Protein AF-A0A966UV29-F1 (afdb_monomer_lite)

pLDDT: mean 85.31, std 11.26, range [45.38, 98.0]

Secondary structure (DSSP, 8-state):
-EEEES-TTTEEEETTEEEE-SSEEEEEEEEE---SSSPPEEEEEEEEEE--GGGTTEEEEE--SSS----SSS---EE---TTEEEEE-SSSSS-EEEEE-STT-EEEEEEE----BS--EEEEEEEE-SSPPBGGG--EEEEEEE---TT--S--EEEEEEEE-TTS-EEEEEESSS--EEEETTTSSSTTS-EEEEEEE-SSSTT-EEEETTEE---EE-TT--TT----BPS-EEEEES-SSTT--EE-TT-EEEEEEEESSPPPHHHHHHHHHHHHTT--SS-SSS-HHHHTTTTTEEEEEEEE-HHHHHHHHHHTT-EE----SHHHHHHHHTTSPSSS---EEEEEEE-TTSTT--EETT-----S---BPTT-S--TTS--EEEE-SS-TTSEEEE--GGGT--EEEEEE-S----TTSTTSS---

Structure (mmCIF, N/CA/C/O backbone):
data_AF-A0A966UV29-F1
#
_entry.id   AF-A0A966UV29-F1
#
loop_
_atom_site.group_PDB
_atom_site.id
_atom_site.type_symbol
_atom_site.label_atom_id
_atom_site.label_alt_id
_atom_site.label_comp_id
_atom_site.label_asym_id
_atom_site.label_entity_id
_atom_site.label_seq_id
_atom_site.pdbx_PDB_ins_code
_atom_site.Cartn_x
_atom_site.Cartn_y
_atom_site.Cartn_z
_atom_site.occupancy
_atom_site.B_iso_or_equiv
_atom_site.auth_seq_id
_atom_site.auth_comp_id
_atom_site.auth_asym_id
_atom_site.auth_atom_id
_atom_site.pdbx_PDB_model_num
ATOM 1 N N . VAL A 1 1 ? -40.604 -0.252 0.585 1.00 90.75 1 VAL A N 1
ATOM 2 C CA . VAL A 1 1 ? -39.660 -0.953 -0.313 1.00 90.75 1 VAL A CA 1
ATOM 3 C C . VAL A 1 1 ? -38.862 -1.926 0.533 1.00 90.75 1 VAL A C 1
ATOM 5 O O . VAL A 1 1 ? -38.439 -1.539 1.615 1.00 90.75 1 VAL A O 1
ATOM 8 N N . THR A 1 2 ? -38.725 -3.170 0.092 1.00 95.56 2 THR A N 1
ATOM 9 C CA . THR A 1 2 ? -37.864 -4.197 0.685 1.00 95.56 2 THR A CA 1
ATOM 10 C C . THR A 1 2 ? -36.689 -4.459 -0.246 1.00 95.56 2 THR A C 1
ATOM 12 O O . THR A 1 2 ? -36.819 -4.308 -1.461 1.00 95.56 2 THR A O 1
ATOM 15 N N . TYR A 1 3 ? -35.552 -4.842 0.324 1.00 96.94 3 TYR A N 1
ATOM 16 C CA . TYR A 1 3 ? -34.328 -5.095 -0.422 1.00 96.94 3 TYR A CA 1
ATOM 17 C C . TYR A 1 3 ? -33.829 -6.511 -0.149 1.00 96.94 3 TYR A C 1
ATOM 19 O O . TYR A 1 3 ? -33.884 -6.980 0.988 1.00 96.94 3 TYR A O 1
ATOM 27 N N . THR A 1 4 ? -33.343 -7.189 -1.186 1.00 97.19 4 THR A N 1
ATOM 28 C CA . THR A 1 4 ? -32.762 -8.535 -1.087 1.00 97.19 4 THR A CA 1
ATOM 29 C C . THR A 1 4 ? -31.465 -8.617 -1.878 1.00 97.19 4 THR A C 1
ATOM 31 O O . THR A 1 4 ? -31.359 -7.998 -2.933 1.00 97.19 4 THR A O 1
ATOM 34 N N . SER A 1 5 ? -30.514 -9.414 -1.394 1.00 97.62 5 SER A N 1
ATOM 35 C CA . SER A 1 5 ? -29.286 -9.768 -2.114 1.00 97.62 5 SER A CA 1
ATOM 36 C C . SER A 1 5 ? -29.417 -11.172 -2.699 1.00 97.62 5 SER A C 1
ATOM 38 O O . SER A 1 5 ? -29.873 -12.080 -2.003 1.00 97.62 5 SER A O 1
ATOM 40 N N . SER A 1 6 ? -29.014 -11.366 -3.956 1.00 97.94 6 SER A N 1
ATOM 41 C CA . SER A 1 6 ? -28.995 -12.693 -4.588 1.00 97.94 6 SER A CA 1
ATOM 42 C C . SER A 1 6 ? -27.887 -13.603 -4.044 1.00 97.94 6 SER A C 1
ATOM 44 O O . SER A 1 6 ? -27.957 -14.818 -4.205 1.00 97.94 6 SER A O 1
ATOM 46 N N . ASN A 1 7 ? -26.851 -13.030 -3.425 1.00 96.38 7 ASN A N 1
ATOM 47 C CA . ASN A 1 7 ? -25.720 -13.742 -2.844 1.00 96.38 7 ASN A CA 1
ATOM 48 C C . ASN A 1 7 ? -25.266 -13.070 -1.540 1.00 96.38 7 ASN A C 1
ATOM 50 O O . ASN A 1 7 ? -24.507 -12.097 -1.534 1.00 96.38 7 ASN A O 1
ATOM 54 N N . THR A 1 8 ? -25.712 -13.631 -0.418 1.00 94.38 8 THR A N 1
ATOM 55 C CA . THR A 1 8 ? -25.392 -13.136 0.926 1.00 94.38 8 THR A CA 1
ATOM 56 C C . THR A 1 8 ? -23.948 -13.382 1.350 1.00 94.38 8 THR A C 1
ATOM 58 O O . THR A 1 8 ? -23.509 -12.757 2.308 1.00 94.38 8 THR A O 1
ATOM 61 N N . ASN A 1 9 ? -23.199 -14.236 0.643 1.00 89.00 9 ASN A N 1
ATOM 62 C CA . ASN A 1 9 ? -21.761 -14.384 0.880 1.00 89.00 9 ASN A CA 1
ATOM 63 C C . ASN A 1 9 ? -20.974 -13.178 0.346 1.00 89.00 9 ASN A C 1
ATOM 65 O O . ASN A 1 9 ? -19.882 -12.929 0.829 1.00 89.00 9 ASN A O 1
ATOM 69 N N . VAL A 1 10 ? -21.532 -12.424 -0.613 1.00 86.75 10 VAL A N 1
ATOM 70 C CA . VAL A 1 10 ? -20.921 -11.198 -1.163 1.00 86.75 10 VAL A CA 1
ATOM 71 C C . VAL A 1 10 ? -21.418 -9.963 -0.416 1.00 86.75 10 VAL A C 1
ATOM 73 O O . VAL A 1 10 ? -20.614 -9.143 0.023 1.00 86.75 10 VAL A O 1
ATOM 76 N N . ALA A 1 11 ? -22.735 -9.824 -0.239 1.00 91.44 11 ALA A N 1
ATOM 77 C CA . ALA A 1 11 ? -23.308 -8.744 0.561 1.00 91.44 11 ALA A CA 1
ATOM 78 C C . ALA A 1 11 ? -24.651 -9.140 1.183 1.00 91.44 11 ALA A C 1
ATOM 80 O O . ALA A 1 11 ? -25.496 -9.747 0.518 1.00 91.44 11 ALA A O 1
ATOM 81 N N . THR A 1 12 ? -24.878 -8.758 2.436 1.00 90.69 12 THR A N 1
ATOM 82 C CA . THR A 1 12 ? -26.162 -8.910 3.137 1.00 90.69 12 THR A CA 1
ATOM 83 C C . THR A 1 12 ? -26.932 -7.593 3.144 1.00 90.69 12 THR A C 1
ATOM 85 O O . THR A 1 12 ? -26.370 -6.526 2.898 1.00 90.69 12 THR A O 1
ATOM 88 N N . VAL A 1 13 ? -28.244 -7.663 3.387 1.00 91.44 13 VAL A N 1
ATOM 89 C CA . VAL A 1 13 ? -29.109 -6.479 3.425 1.00 91.44 13 VAL A CA 1
ATOM 90 C C . VAL A 1 13 ? -30.011 -6.528 4.651 1.00 91.44 13 VAL A C 1
ATOM 92 O O . VAL A 1 13 ? -30.701 -7.524 4.868 1.00 91.44 13 VAL A O 1
ATOM 95 N N . LEU A 1 14 ? -30.030 -5.445 5.430 1.00 87.25 14 LEU A N 1
ATOM 96 C CA . LEU A 1 14 ? -30.935 -5.251 6.561 1.00 87.25 14 LEU A CA 1
ATOM 97 C C . LEU A 1 14 ? -31.633 -3.895 6.431 1.00 87.25 14 LEU A C 1
ATOM 99 O O . LEU A 1 14 ? -31.009 -2.839 6.529 1.00 87.25 14 LEU A O 1
ATOM 103 N N . GLY A 1 15 ? -32.947 -3.913 6.198 1.00 87.69 15 GLY A N 1
ATOM 104 C CA . GLY A 1 15 ? -33.677 -2.692 5.859 1.00 87.69 15 GLY A CA 1
ATOM 105 C C . GLY A 1 15 ? -33.122 -2.092 4.567 1.00 87.69 15 GLY A C 1
ATOM 106 O O . GLY A 1 15 ? -33.206 -2.726 3.521 1.00 87.69 15 GLY A O 1
ATOM 107 N N . SER A 1 16 ? -32.554 -0.889 4.645 1.00 84.81 16 SER A N 1
ATOM 108 C CA . SER A 1 16 ? -31.874 -0.212 3.532 1.00 84.81 16 SER A CA 1
ATOM 109 C C . SER A 1 16 ? -30.343 -0.247 3.620 1.00 84.81 16 SER A C 1
ATOM 111 O O . SER A 1 16 ? -29.684 0.366 2.784 1.00 84.81 16 SER A O 1
ATOM 113 N N . LEU A 1 17 ? -29.770 -0.907 4.631 1.00 80.38 17 LEU A N 1
ATOM 114 C CA . LEU A 1 17 ? -28.325 -1.015 4.811 1.00 80.38 17 LEU A CA 1
ATOM 115 C C . LEU A 1 17 ? -27.801 -2.256 4.084 1.00 80.38 17 LEU A C 1
ATOM 117 O O . LEU A 1 17 ? -28.278 -3.363 4.336 1.00 80.38 17 LEU A O 1
ATOM 121 N N . VAL A 1 18 ? -26.812 -2.066 3.211 1.00 86.00 18 VAL A N 1
ATOM 122 C CA . VAL A 1 18 ? -26.060 -3.155 2.575 1.00 86.00 18 VAL A CA 1
ATOM 123 C C . VAL A 1 18 ? -24.740 -3.326 3.321 1.00 86.00 18 VAL A C 1
ATOM 125 O O . VAL A 1 18 ? -23.983 -2.365 3.452 1.00 86.00 18 VAL A O 1
ATOM 128 N N . THR A 1 19 ? -24.450 -4.538 3.784 1.00 79.50 19 THR A N 1
ATOM 129 C CA . THR A 1 19 ? -23.177 -4.883 4.428 1.00 79.50 19 THR A CA 1
ATOM 130 C C . THR A 1 19 ? -22.371 -5.765 3.488 1.00 79.50 19 THR A C 1
ATOM 132 O O . THR A 1 19 ? -22.833 -6.829 3.076 1.00 79.50 19 THR A O 1
ATOM 135 N N . ILE A 1 20 ? -21.167 -5.317 3.137 1.00 83.62 20 ILE A N 1
ATOM 136 C CA . ILE A 1 20 ? -20.234 -6.081 2.308 1.00 83.62 20 ILE A CA 1
ATOM 137 C C . ILE A 1 20 ? -19.627 -7.212 3.139 1.00 83.62 20 ILE A C 1
ATOM 139 O O . ILE A 1 20 ? -19.214 -6.984 4.273 1.00 83.62 20 ILE A O 1
ATOM 143 N N . VAL A 1 21 ? -19.583 -8.419 2.574 1.00 75.56 21 VAL A N 1
ATOM 144 C CA . VAL A 1 21 ? -19.060 -9.622 3.238 1.00 75.56 21 VAL A CA 1
ATOM 145 C C . VAL A 1 21 ? -17.766 -10.094 2.576 1.00 75.56 21 VAL A C 1
ATOM 147 O O . VAL A 1 21 ? -16.769 -10.282 3.266 1.00 75.56 21 VAL A O 1
ATOM 150 N N . SER A 1 22 ? -17.747 -10.249 1.249 1.00 68.31 22 SER A N 1
ATOM 151 C CA . SER A 1 22 ? -16.550 -10.664 0.506 1.00 68.31 22 SER A CA 1
ATOM 152 C C . SER A 1 22 ? -16.533 -10.119 -0.918 1.00 68.31 22 SER A C 1
ATOM 154 O O . SER A 1 22 ? -17.544 -9.626 -1.422 1.00 68.31 22 SER A O 1
ATOM 156 N N . GLU A 1 23 ? -15.392 -10.265 -1.598 1.00 78.62 23 GLU A N 1
ATOM 157 C CA . GLU A 1 23 ? -15.307 -10.051 -3.045 1.00 78.62 23 GLU A CA 1
ATOM 158 C C . GLU A 1 23 ? -16.310 -10.929 -3.807 1.00 78.62 23 GLU A C 1
ATOM 160 O O . GLU A 1 23 ? -16.637 -12.047 -3.393 1.00 78.62 23 GLU A O 1
ATOM 165 N N . GLY A 1 24 ? -16.777 -10.420 -4.945 1.00 84.19 24 GLY A N 1
ATOM 166 C CA . GLY A 1 24 ? -17.693 -11.108 -5.845 1.00 84.19 24 GLY A CA 1
ATOM 167 C C . GLY A 1 24 ? -18.789 -10.190 -6.369 1.00 84.19 24 GLY A C 1
ATOM 168 O O . GLY A 1 24 ? -18.771 -8.977 -6.174 1.00 84.19 24 GLY A O 1
ATOM 169 N N . THR A 1 25 ? -19.768 -10.777 -7.046 1.00 92.88 25 THR A N 1
ATOM 170 C CA . THR A 1 25 ? -20.903 -10.039 -7.607 1.00 92.88 25 THR A CA 1
ATOM 171 C C . THR A 1 25 ? -22.208 -10.562 -7.019 1.00 92.88 25 THR A C 1
ATOM 173 O O . THR A 1 25 ? -22.400 -11.771 -6.872 1.00 92.88 25 THR A O 1
ATOM 176 N N . THR A 1 26 ? -23.109 -9.646 -6.677 1.00 97.06 26 THR A N 1
ATOM 177 C CA . THR A 1 26 ? -24.474 -9.937 -6.232 1.00 97.06 26 THR A CA 1
ATOM 178 C C . THR A 1 26 ? -25.451 -8.938 -6.838 1.00 97.06 26 THR A C 1
ATOM 180 O O . THR A 1 26 ? -25.080 -7.828 -7.209 1.00 97.06 26 THR A O 1
ATOM 183 N N . GLU A 1 27 ? -26.714 -9.316 -6.943 1.00 97.81 27 GLU A N 1
ATOM 184 C CA . GLU A 1 27 ? -27.795 -8.434 -7.350 1.00 97.81 27 GLU A CA 1
ATOM 185 C C . GLU A 1 27 ? -28.562 -7.947 -6.120 1.00 97.81 27 GLU A C 1
ATOM 187 O O . GLU A 1 27 ? -29.078 -8.751 -5.341 1.00 97.81 27 GLU A O 1
ATOM 192 N N . ILE A 1 28 ? -28.670 -6.626 -5.960 1.00 97.94 28 ILE A N 1
ATOM 193 C CA . ILE A 1 28 ? -29.546 -6.003 -4.967 1.00 97.94 28 ILE A CA 1
ATOM 194 C C . ILE A 1 28 ? -30.870 -5.668 -5.647 1.00 97.94 28 ILE A C 1
ATOM 196 O O . ILE A 1 28 ? -30.925 -4.845 -6.562 1.00 97.94 28 ILE A O 1
ATOM 200 N N . THR A 1 29 ? -31.942 -6.318 -5.200 1.00 97.88 29 THR A N 1
ATOM 201 C CA . THR A 1 29 ? -33.289 -6.144 -5.755 1.00 97.88 29 THR A CA 1
ATOM 202 C C . THR A 1 29 ? -34.151 -5.334 -4.799 1.00 97.88 29 THR A C 1
ATOM 204 O O . THR A 1 29 ? -34.394 -5.759 -3.671 1.00 97.88 29 THR A O 1
ATOM 207 N N . ALA A 1 30 ? -34.642 -4.185 -5.256 1.00 97.38 30 ALA A N 1
ATOM 208 C CA . ALA A 1 30 ? -35.633 -3.372 -4.565 1.00 97.38 30 ALA A CA 1
ATOM 209 C C . ALA A 1 30 ? -37.043 -3.781 -5.011 1.00 97.38 30 ALA A C 1
ATOM 211 O O . ALA A 1 30 ? -37.346 -3.772 -6.203 1.00 97.38 30 ALA A O 1
ATOM 212 N N . SER A 1 31 ? -37.914 -4.119 -4.062 1.00 97.31 31 SER A N 1
ATOM 213 C CA . SER A 1 31 ? -39.296 -4.537 -4.322 1.00 97.31 31 SER A CA 1
ATOM 214 C C . SER A 1 31 ? -40.287 -3.721 -3.496 1.00 97.31 31 SER A C 1
ATOM 216 O O . SER A 1 31 ? -40.040 -3.389 -2.336 1.00 97.31 31 SER A O 1
ATOM 218 N N . GLN A 1 32 ? -41.442 -3.391 -4.070 1.00 96.94 32 GLN A N 1
ATOM 219 C CA . GLN A 1 32 ? -42.515 -2.707 -3.353 1.00 96.94 32 GLN A CA 1
ATOM 220 C C . GLN A 1 32 ? -43.833 -3.437 -3.575 1.00 96.94 32 GLN A C 1
ATOM 222 O O . GLN A 1 32 ? -44.376 -3.444 -4.678 1.00 96.94 32 GLN A O 1
ATOM 227 N N . ALA A 1 33 ? -44.345 -4.042 -2.502 1.00 95.50 33 ALA A N 1
ATOM 228 C CA . ALA A 1 33 ? -45.678 -4.619 -2.501 1.00 95.50 33 ALA A CA 1
ATOM 229 C C . ALA A 1 33 ? -46.733 -3.532 -2.757 1.00 95.50 33 ALA A C 1
ATOM 231 O O . ALA A 1 33 ? -46.558 -2.379 -2.354 1.00 95.50 33 ALA A O 1
ATOM 232 N N . GLY A 1 34 ? -47.811 -3.923 -3.433 1.00 94.81 34 GLY A N 1
ATOM 233 C CA . GLY A 1 34 ? -48.989 -3.083 -3.607 1.00 94.81 34 GLY A CA 1
ATOM 234 C C . GLY A 1 34 ? -49.830 -3.016 -2.335 1.00 94.81 34 GLY A C 1
ATOM 235 O O . GLY A 1 34 ? -49.509 -3.638 -1.320 1.00 94.81 34 GLY A O 1
ATOM 236 N N . ASP A 1 35 ? -50.936 -2.291 -2.416 1.00 94.62 35 ASP A N 1
ATOM 237 C CA . ASP A 1 35 ? -51.953 -2.196 -1.373 1.00 94.62 35 ASP A CA 1
ATOM 238 C C . ASP A 1 35 ? -53.367 -2.327 -1.976 1.00 94.62 35 ASP A C 1
ATOM 240 O O . ASP A 1 35 ? -53.543 -2.813 -3.092 1.00 94.62 35 ASP A O 1
ATOM 244 N N . SER A 1 36 ? -54.403 -1.931 -1.232 1.00 96.31 36 SER A N 1
ATOM 245 C CA . SER A 1 36 ? -55.794 -1.988 -1.704 1.00 96.31 36 SER A CA 1
ATOM 246 C C . SER A 1 36 ? -56.101 -1.047 -2.873 1.00 96.31 36 SER A C 1
ATOM 248 O O . SER A 1 36 ? -57.135 -1.200 -3.518 1.00 96.31 36 SER A O 1
ATOM 250 N N . ASN A 1 37 ? -55.250 -0.052 -3.110 1.00 94.94 37 ASN A N 1
ATOM 251 C CA . ASN A 1 37 ? -55.448 1.007 -4.093 1.00 94.94 37 ASN A CA 1
ATOM 252 C C . ASN A 1 37 ? -54.475 0.883 -5.276 1.00 94.94 37 ASN A C 1
ATOM 254 O O . ASN A 1 37 ? -54.782 1.371 -6.363 1.00 94.94 37 ASN A O 1
ATOM 258 N N . TRP A 1 38 ? -53.324 0.232 -5.082 1.00 94.00 38 TRP A N 1
ATOM 259 C CA . TRP A 1 38 ? -52.243 0.159 -6.062 1.00 94.00 38 TRP A CA 1
ATOM 260 C C . TRP A 1 38 ? -51.682 -1.255 -6.205 1.00 94.00 38 TRP A C 1
ATOM 262 O O . TRP A 1 38 ? -51.425 -1.945 -5.222 1.00 94.00 38 TRP A O 1
ATOM 272 N N . ASN A 1 39 ? -51.413 -1.668 -7.445 1.00 96.00 39 ASN A N 1
ATOM 273 C CA . ASN A 1 39 ? -50.676 -2.904 -7.712 1.00 96.00 39 ASN A CA 1
ATOM 274 C C . ASN A 1 39 ? -49.227 -2.801 -7.207 1.00 96.00 39 ASN A C 1
ATOM 276 O O . ASN A 1 39 ? -48.682 -1.705 -7.075 1.00 96.00 39 ASN A O 1
ATOM 280 N N . ALA A 1 40 ? -48.587 -3.950 -6.974 1.00 96.19 40 ALA A N 1
ATOM 281 C CA . ALA A 1 40 ? -47.159 -3.989 -6.671 1.00 96.19 40 ALA A CA 1
ATOM 282 C C . ALA A 1 40 ? -46.343 -3.333 -7.794 1.00 96.19 40 ALA A C 1
ATOM 284 O O . ALA A 1 40 ? -46.630 -3.529 -8.978 1.00 96.19 40 ALA A O 1
ATOM 285 N N . ALA A 1 41 ? -45.326 -2.561 -7.414 1.00 96.12 41 ALA A N 1
ATOM 286 C CA . ALA A 1 41 ? -44.409 -1.980 -8.382 1.00 96.12 41 ALA A CA 1
ATOM 287 C C . ALA A 1 41 ? -43.493 -3.072 -8.949 1.00 96.12 41 ALA A C 1
ATOM 289 O O . ALA A 1 41 ? -43.153 -4.033 -8.255 1.00 96.12 41 ALA A O 1
ATOM 290 N N . ALA A 1 42 ? -43.062 -2.903 -10.199 1.00 97.25 42 ALA A N 1
ATOM 291 C CA . ALA A 1 42 ? -42.028 -3.756 -10.766 1.00 97.25 42 ALA A CA 1
ATOM 292 C C . ALA A 1 42 ? -40.734 -3.611 -9.952 1.00 97.25 42 ALA A C 1
ATOM 294 O O . ALA A 1 42 ? -40.304 -2.492 -9.660 1.00 97.25 42 ALA A O 1
ATOM 295 N N . SER A 1 43 ? -40.128 -4.738 -9.584 1.00 97.19 43 SER A N 1
ATOM 296 C CA . SER A 1 43 ? -38.857 -4.728 -8.869 1.00 97.19 43 SER A CA 1
ATOM 297 C C . SER A 1 43 ? -37.741 -4.176 -9.752 1.00 97.19 43 SER A C 1
ATOM 299 O O . SER A 1 43 ? -37.716 -4.402 -10.963 1.00 97.19 43 SER A O 1
ATOM 301 N N . VAL A 1 44 ? -36.805 -3.465 -9.129 1.00 97.88 44 VAL A N 1
ATOM 302 C CA . VAL A 1 44 ? -35.611 -2.933 -9.790 1.00 97.88 44 VAL A CA 1
ATOM 303 C C . VAL A 1 44 ? -34.397 -3.643 -9.225 1.00 97.88 44 VAL A C 1
ATOM 305 O O . VAL A 1 44 ? -34.225 -3.709 -8.008 1.00 97.88 44 VAL A O 1
ATOM 308 N N . THR A 1 45 ? -33.545 -4.135 -10.114 1.00 97.31 45 THR A N 1
ATOM 309 C CA . THR A 1 45 ? -32.311 -4.826 -9.749 1.00 97.31 45 THR A CA 1
ATOM 310 C C . THR A 1 45 ? -31.108 -3.968 -10.109 1.00 97.31 45 THR A C 1
ATOM 312 O O . THR A 1 45 ? -31.085 -3.325 -11.161 1.00 97.31 45 THR A O 1
ATOM 315 N N . GLN A 1 46 ? -30.115 -3.941 -9.226 1.00 97.44 46 GLN A N 1
ATOM 316 C CA . GLN A 1 46 ? -28.804 -3.350 -9.473 1.00 97.44 46 GLN A CA 1
ATOM 317 C C . GLN A 1 46 ? -27.716 -4.372 -9.165 1.00 97.44 46 GLN A C 1
ATOM 319 O O . GLN A 1 46 ? -27.746 -5.032 -8.126 1.00 97.44 46 GLN A O 1
ATOM 324 N N . THR A 1 47 ? -26.745 -4.489 -10.064 1.00 96.44 47 THR A N 1
ATOM 325 C CA . THR A 1 47 ? -25.571 -5.333 -9.853 1.00 96.44 47 THR A CA 1
ATOM 326 C C . THR A 1 47 ? -24.589 -4.614 -8.934 1.00 96.44 47 THR A C 1
ATOM 328 O O . THR A 1 47 ? -24.116 -3.523 -9.245 1.00 96.44 47 THR A O 1
ATOM 331 N N . LEU A 1 48 ? -24.267 -5.242 -7.809 1.00 92.19 48 LEU A N 1
ATOM 332 C CA . LEU A 1 48 ? -23.203 -4.846 -6.902 1.00 92.19 48 LEU A CA 1
ATOM 333 C C . LEU A 1 48 ? -21.999 -5.757 -7.139 1.00 92.19 48 LEU A C 1
ATOM 335 O O . LEU A 1 48 ? -22.066 -6.961 -6.893 1.00 92.19 48 LEU A O 1
ATOM 339 N N . THR A 1 49 ? -20.893 -5.171 -7.583 1.00 85.62 49 THR A N 1
ATOM 340 C CA . THR A 1 49 ? -19.605 -5.860 -7.683 1.00 85.62 49 THR A CA 1
ATOM 341 C C . THR A 1 49 ? -18.694 -5.357 -6.576 1.00 85.62 49 THR A C 1
ATOM 343 O O . THR A 1 49 ? -18.383 -4.169 -6.508 1.00 85.62 49 THR A O 1
ATOM 346 N N . VAL A 1 50 ? -18.276 -6.273 -5.711 1.00 80.88 50 VAL A N 1
ATOM 347 C CA . VAL A 1 50 ? -17.323 -6.045 -4.632 1.00 80.88 50 VAL A CA 1
ATOM 348 C C . VAL A 1 50 ? -15.962 -6.541 -5.097 1.00 80.88 50 VAL A C 1
ATOM 350 O O . VAL A 1 50 ? -15.800 -7.707 -5.451 1.00 80.88 50 VAL A O 1
ATOM 353 N N . GLN A 1 51 ? -14.981 -5.651 -5.080 1.00 74.56 51 GLN A N 1
ATOM 354 C CA . GLN A 1 51 ? -13.579 -5.962 -5.336 1.00 74.56 51 GLN A CA 1
ATOM 355 C C . GLN A 1 51 ? -12.761 -5.438 -4.166 1.00 74.56 51 GLN A C 1
ATOM 357 O O . GLN A 1 51 ? -13.117 -4.407 -3.585 1.00 74.56 51 GLN A O 1
ATOM 362 N N . SER A 1 52 ? -11.656 -6.109 -3.849 1.00 73.88 52 SER A N 1
ATOM 363 C CA . SER A 1 52 ? -10.679 -5.578 -2.915 1.00 73.88 52 SER A CA 1
ATOM 364 C C . SER A 1 52 ? -10.240 -4.204 -3.393 1.00 73.88 52 SER A C 1
ATOM 366 O O . SER A 1 52 ? -10.009 -3.972 -4.588 1.00 73.88 52 SER A O 1
ATOM 368 N N . ALA A 1 53 ? -10.152 -3.277 -2.446 1.00 75.75 53 ALA A N 1
ATOM 369 C CA . ALA A 1 53 ? -9.811 -1.895 -2.721 1.00 75.75 53 ALA A CA 1
ATOM 370 C C . ALA A 1 53 ? -8.490 -1.814 -3.507 1.00 75.75 53 ALA A C 1
ATOM 372 O O . ALA A 1 53 ? -8.417 -1.116 -4.519 1.00 75.75 53 ALA A O 1
ATOM 373 N N . ILE A 1 54 ? -7.512 -2.661 -3.166 1.00 84.88 54 ILE A N 1
ATOM 374 C CA . ILE A 1 54 ? -6.199 -2.729 -3.823 1.00 84.88 54 ILE A CA 1
ATOM 375 C C . ILE A 1 54 ? -6.226 -3.244 -5.274 1.00 84.88 54 ILE A C 1
ATOM 377 O O . ILE A 1 54 ? -5.185 -3.243 -5.919 1.00 84.88 54 ILE A O 1
ATOM 381 N N . ASN A 1 55 ? -7.363 -3.697 -5.811 1.00 86.62 55 ASN A N 1
ATOM 382 C CA . ASN A 1 55 ? -7.495 -4.092 -7.223 1.00 86.62 55 ASN A CA 1
ATOM 383 C C . ASN A 1 55 ? -8.184 -3.013 -8.077 1.00 86.62 55 ASN A C 1
ATOM 385 O O . ASN A 1 55 ? -8.182 -3.093 -9.305 1.00 86.62 55 ASN A O 1
ATOM 389 N N . ARG A 1 56 ? -8.757 -1.975 -7.455 1.00 88.00 56 ARG A N 1
ATOM 390 C CA . ARG A 1 56 ? -9.381 -0.854 -8.172 1.00 88.00 56 ARG A CA 1
ATOM 391 C C . ARG A 1 56 ? -8.322 0.066 -8.770 1.00 88.00 56 ARG A C 1
ATOM 393 O O . ARG A 1 56 ? -7.367 0.417 -8.080 1.00 88.00 56 ARG A O 1
ATOM 400 N N . GLY A 1 57 ? -8.544 0.529 -10.001 1.00 92.00 57 GLY A N 1
ATOM 401 C CA . GLY A 1 57 ? -7.633 1.453 -10.693 1.00 92.00 57 GLY A CA 1
ATOM 402 C C . GLY A 1 57 ? -6.295 0.821 -11.080 1.00 92.00 57 GLY A C 1
ATOM 403 O O . GLY A 1 57 ? -5.306 1.514 -11.285 1.00 92.00 57 GLY A O 1
ATOM 404 N N . LEU A 1 58 ? -6.223 -0.510 -11.100 1.00 95.69 58 LEU A N 1
ATOM 405 C CA . LEU A 1 58 ? -5.018 -1.226 -11.482 1.00 95.69 58 LEU A CA 1
ATOM 406 C C . LEU A 1 58 ? -4.823 -1.098 -12.997 1.00 95.69 58 LEU A C 1
ATOM 408 O O . LEU A 1 58 ? -5.694 -1.485 -13.770 1.00 95.69 58 LEU A O 1
ATOM 412 N N . VAL A 1 59 ? -3.674 -0.569 -13.403 1.00 97.38 59 VAL A N 1
ATOM 413 C CA . VAL A 1 59 ? -3.244 -0.426 -14.801 1.00 97.38 59 VAL A CA 1
ATOM 414 C C . VAL A 1 59 ? -2.389 -1.613 -15.222 1.00 97.38 59 VAL A C 1
ATOM 416 O O . VAL A 1 59 ? -2.495 -2.080 -16.353 1.00 97.38 59 VAL A O 1
ATOM 419 N N . ALA A 1 60 ? -1.549 -2.117 -14.319 1.00 98.00 60 ALA A N 1
ATOM 420 C CA . ALA A 1 60 ? -0.783 -3.334 -14.544 1.00 98.00 60 ALA A CA 1
ATOM 421 C C . ALA A 1 60 ? -0.460 -4.048 -13.232 1.00 98.00 60 ALA A C 1
ATOM 423 O O . ALA A 1 60 ? -0.225 -3.394 -12.213 1.00 98.00 60 ALA A O 1
ATOM 424 N N . TYR A 1 61 ? -0.390 -5.378 -13.281 1.00 97.19 61 TYR A N 1
ATOM 425 C CA . TYR A 1 61 ? 0.109 -6.215 -12.192 1.00 97.19 61 TYR A CA 1
ATOM 426 C C . TYR A 1 61 ? 0.935 -7.383 -12.725 1.00 97.19 61 TYR A C 1
ATOM 428 O O . TYR A 1 61 ? 0.424 -8.227 -13.455 1.00 97.19 61 TYR A O 1
ATOM 436 N N . TYR A 1 62 ? 2.202 -7.450 -12.322 1.00 96.56 62 TYR A N 1
ATOM 437 C CA . TYR A 1 62 ? 3.135 -8.504 -12.705 1.00 96.56 62 TYR A CA 1
ATOM 438 C C . TYR A 1 62 ? 3.555 -9.315 -11.466 1.00 96.56 62 TYR A C 1
ATOM 440 O O . TYR A 1 62 ? 4.519 -8.951 -10.787 1.00 96.56 62 TYR A O 1
ATOM 448 N N . PRO A 1 63 ? 2.869 -10.434 -11.165 1.00 92.50 63 PRO A N 1
ATOM 449 C CA . PRO A 1 63 ? 3.253 -11.342 -10.077 1.00 92.50 63 PRO A CA 1
ATOM 450 C C . PRO A 1 63 ? 4.417 -12.273 -10.449 1.00 92.50 63 PRO A C 1
ATOM 452 O O . PRO A 1 63 ? 4.920 -13.022 -9.614 1.00 92.50 63 PRO A O 1
ATOM 455 N N . PHE A 1 64 ? 4.811 -12.272 -11.725 1.00 93.19 64 PHE A N 1
ATOM 456 C CA . PHE A 1 64 ? 5.929 -13.027 -12.290 1.00 93.19 64 PHE A CA 1
ATOM 457 C C . PHE A 1 64 ? 5.866 -14.557 -12.173 1.00 93.19 64 PHE A C 1
ATOM 459 O O . PHE A 1 64 ? 6.898 -15.189 -12.361 1.00 93.19 64 PHE A O 1
ATOM 466 N N . ARG A 1 65 ? 4.692 -15.165 -11.930 1.00 86.81 65 ARG A N 1
ATOM 467 C CA . ARG A 1 65 ? 4.434 -16.621 -11.751 1.00 86.81 65 ARG A CA 1
ATOM 468 C C . ARG A 1 65 ? 4.870 -17.495 -12.945 1.00 86.81 65 ARG A C 1
ATOM 470 O O . ARG A 1 65 ? 4.045 -18.015 -13.694 1.00 86.81 65 ARG A O 1
ATOM 477 N N . ASP A 1 66 ? 6.177 -17.608 -13.147 1.00 89.44 66 ASP A N 1
ATOM 478 C CA . ASP A 1 66 ? 6.854 -18.239 -14.285 1.00 89.44 66 ASP A CA 1
ATOM 479 C C . ASP A 1 66 ? 6.513 -17.631 -15.660 1.00 89.44 66 ASP A C 1
ATOM 481 O O . ASP A 1 66 ? 6.763 -18.232 -16.705 1.00 89.44 66 ASP A O 1
ATOM 485 N N . ASN A 1 67 ? 5.969 -16.412 -15.687 1.00 92.31 67 ASN A N 1
ATOM 486 C CA . ASN A 1 67 ? 5.674 -15.677 -16.912 1.00 92.31 67 ASN A CA 1
ATOM 487 C C . ASN A 1 67 ? 5.804 -14.155 -16.706 1.00 92.31 67 ASN A C 1
ATOM 489 O O . ASN A 1 67 ? 6.084 -13.677 -15.609 1.00 92.31 67 ASN A O 1
ATOM 493 N N . LEU A 1 68 ? 5.627 -13.398 -17.789 1.00 95.00 68 LEU A N 1
ATOM 494 C CA . LEU A 1 68 ? 5.762 -11.937 -17.844 1.00 95.00 68 LEU A CA 1
ATOM 495 C C . LEU A 1 68 ? 4.416 -11.234 -18.104 1.00 95.00 68 LEU A C 1
ATOM 497 O O . LEU A 1 68 ? 4.370 -10.114 -18.621 1.00 95.00 68 LEU A O 1
ATOM 501 N N . LEU A 1 69 ? 3.312 -11.923 -17.813 1.00 95.94 69 LEU A N 1
ATOM 502 C CA . LEU A 1 69 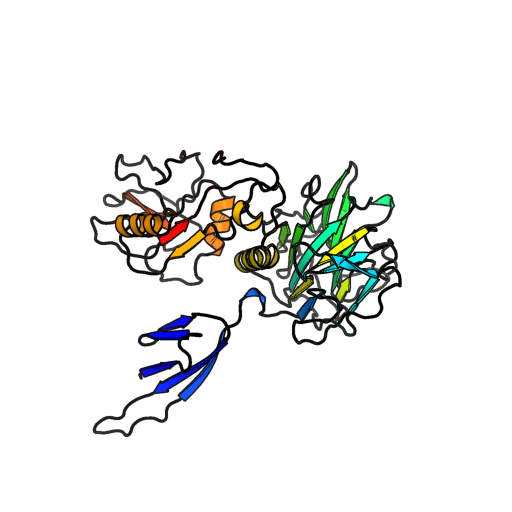? 1.971 -11.447 -18.108 1.00 95.94 69 LEU A CA 1
ATOM 503 C C . LEU A 1 69 ? 1.509 -10.443 -17.053 1.00 95.94 69 LEU A C 1
ATOM 505 O O . LEU A 1 69 ? 1.686 -10.626 -15.853 1.00 95.94 69 LEU A O 1
ATOM 509 N N . ASP A 1 70 ? 0.893 -9.382 -17.554 1.00 97.12 70 ASP A N 1
ATOM 510 C CA . ASP A 1 70 ? 0.004 -8.513 -16.788 1.00 97.12 70 ASP A CA 1
ATOM 511 C C . ASP A 1 70 ? -1.290 -9.257 -16.397 1.00 97.12 70 ASP A C 1
ATOM 513 O O . ASP A 1 70 ? -2.055 -9.661 -17.276 1.00 97.12 70 ASP A O 1
ATOM 517 N N . GLU A 1 71 ? -1.539 -9.403 -15.094 1.00 95.19 71 GLU A N 1
ATOM 518 C CA . GLU A 1 71 ? -2.748 -9.994 -14.500 1.00 95.19 71 GLU A CA 1
ATOM 519 C C . GLU A 1 71 ? -3.792 -8.938 -14.077 1.00 95.19 71 GLU A C 1
ATOM 521 O O . GLU A 1 71 ? -4.813 -9.287 -13.487 1.00 95.19 71 GLU A O 1
ATOM 526 N N . SER A 1 72 ? -3.596 -7.651 -14.394 1.00 93.69 72 SER A N 1
ATOM 527 C CA . SER A 1 72 ? -4.605 -6.609 -14.121 1.00 93.69 72 SER A CA 1
ATOM 528 C C . SER A 1 72 ? -5.848 -6.700 -15.013 1.00 93.69 72 SER A C 1
ATOM 530 O O . SER A 1 72 ? -6.887 -6.133 -14.687 1.00 93.69 72 SER A O 1
ATOM 532 N N . GLY A 1 73 ? -5.737 -7.398 -16.149 1.00 92.38 73 GLY A N 1
ATOM 533 C CA . GLY A 1 73 ? -6.768 -7.461 -17.188 1.00 92.38 73 GLY A CA 1
ATOM 534 C C . GLY A 1 73 ? -6.619 -6.417 -18.302 1.00 92.38 73 GLY A C 1
ATOM 535 O O . GLY A 1 73 ? -7.388 -6.455 -19.260 1.00 92.38 73 GLY A O 1
ATOM 536 N N . ASN A 1 74 ? -5.616 -5.532 -18.238 1.00 95.12 74 ASN A N 1
ATOM 537 C CA . ASN A 1 74 ? -5.406 -4.470 -19.234 1.00 95.12 74 ASN A CA 1
ATOM 538 C C . ASN A 1 74 ? -4.438 -4.843 -20.368 1.00 95.12 74 ASN A C 1
ATOM 540 O O . ASN A 1 74 ? -4.181 -4.032 -21.259 1.00 95.12 74 ASN A O 1
ATOM 544 N N . ASN A 1 75 ? -3.926 -6.077 -20.370 1.00 95.44 75 ASN A N 1
ATOM 545 C CA . ASN A 1 75 ? -3.001 -6.608 -21.376 1.00 95.44 75 ASN A CA 1
ATOM 546 C C . ASN A 1 75 ? -1.689 -5.815 -21.504 1.00 95.44 75 ASN A C 1
ATOM 548 O O . ASN A 1 75 ? -1.033 -5.855 -22.544 1.00 95.44 75 ASN A O 1
ATOM 552 N N . ASN A 1 76 ? -1.238 -5.149 -20.440 1.00 96.62 76 ASN A N 1
ATOM 553 C CA . ASN A 1 76 ? 0.048 -4.453 -20.399 1.00 96.62 76 ASN A CA 1
ATOM 554 C C . ASN A 1 76 ? 1.240 -5.422 -20.265 1.00 96.62 76 ASN A C 1
ATOM 556 O O . ASN A 1 76 ? 2.233 -5.091 -19.638 1.00 96.62 76 ASN A O 1
ATOM 560 N N . HIS A 1 77 ? 1.179 -6.627 -20.842 1.00 97.44 77 HIS A N 1
ATOM 561 C CA . HIS A 1 77 ? 2.206 -7.664 -20.682 1.00 97.44 77 HIS A CA 1
ATOM 562 C C . HIS A 1 77 ? 3.620 -7.143 -20.974 1.00 97.44 77 HIS A C 1
ATOM 564 O O . HIS A 1 77 ? 3.811 -6.324 -21.875 1.00 97.44 77 HIS A O 1
ATOM 570 N N . LEU A 1 78 ? 4.627 -7.641 -20.255 1.00 96.62 78 LEU A N 1
ATOM 571 C CA . LEU A 1 78 ? 6.014 -7.259 -20.507 1.00 96.62 78 LEU A CA 1
ATOM 572 C C . LEU A 1 78 ? 6.578 -8.016 -21.718 1.00 96.62 78 LEU A C 1
ATOM 574 O O . LEU A 1 78 ? 6.321 -9.200 -21.929 1.00 96.62 78 LEU A O 1
ATOM 578 N N . THR A 1 79 ? 7.376 -7.320 -22.519 1.00 90.38 79 THR A N 1
ATOM 579 C CA . THR A 1 79 ? 8.060 -7.818 -23.714 1.00 90.38 79 THR A CA 1
ATOM 580 C C . THR A 1 79 ? 9.411 -7.122 -23.880 1.00 90.38 79 THR A C 1
ATOM 582 O O . THR A 1 79 ? 9.701 -6.129 -23.211 1.00 90.38 79 THR A O 1
ATOM 585 N N . ASN A 1 80 ? 10.226 -7.594 -24.826 1.00 67.81 80 ASN A N 1
ATOM 586 C CA . ASN A 1 80 ? 11.493 -6.958 -25.195 1.00 67.81 80 ASN A CA 1
ATOM 587 C C . ASN A 1 80 ? 12.435 -6.758 -23.994 1.00 67.81 80 ASN A C 1
ATOM 589 O O . ASN A 1 80 ? 12.893 -5.647 -23.732 1.00 67.81 80 ASN A O 1
ATOM 593 N N . GLY A 1 81 ? 12.711 -7.844 -23.269 1.00 76.19 81 GLY A N 1
ATOM 594 C CA . GLY A 1 81 ? 13.783 -7.883 -22.278 1.00 76.19 81 GLY A CA 1
ATOM 595 C C . GLY A 1 81 ? 15.159 -8.045 -22.931 1.00 76.19 81 GLY A C 1
ATOM 596 O O . GLY A 1 81 ? 15.280 -8.633 -24.010 1.00 76.19 81 GLY A O 1
ATOM 597 N N . THR A 1 82 ? 16.215 -7.564 -22.279 1.00 85.50 82 THR A N 1
ATOM 598 C CA . THR A 1 82 ? 17.585 -7.977 -22.622 1.00 85.50 82 THR A CA 1
ATOM 599 C C . THR A 1 82 ? 17.800 -9.453 -22.274 1.00 85.50 82 THR A C 1
ATOM 601 O O . THR A 1 82 ? 17.109 -10.019 -21.428 1.00 85.50 82 THR A O 1
ATOM 604 N N . SER A 1 83 ? 18.805 -10.093 -22.881 1.00 85.69 83 SER A N 1
ATOM 605 C CA . SER A 1 83 ? 19.146 -11.495 -22.586 1.00 85.69 83 SER A CA 1
ATOM 606 C C . SER A 1 83 ? 19.599 -11.736 -21.141 1.00 85.69 83 SER A C 1
ATOM 608 O O . SER A 1 83 ? 19.770 -12.885 -20.755 1.00 85.69 83 SER A O 1
ATOM 610 N N . GLY A 1 84 ? 19.848 -10.670 -20.376 1.00 87.38 84 GLY A N 1
ATOM 611 C CA . GLY A 1 84 ? 20.266 -10.702 -18.977 1.00 87.38 84 GLY A CA 1
ATOM 612 C C . GLY A 1 84 ? 19.120 -10.729 -17.961 1.00 87.38 84 GLY A C 1
ATOM 613 O O . GLY A 1 84 ? 19.375 -10.616 -16.763 1.00 87.38 84 GLY A O 1
ATOM 614 N N . ILE A 1 85 ? 17.874 -10.849 -18.428 1.00 91.44 85 ILE A N 1
ATOM 615 C CA . ILE A 1 85 ? 16.680 -10.870 -17.584 1.00 91.44 85 ILE A CA 1
ATOM 616 C C . ILE A 1 85 ? 16.138 -12.291 -17.472 1.00 91.44 85 ILE A C 1
ATOM 618 O O . ILE A 1 85 ? 15.862 -12.941 -18.481 1.00 91.44 85 ILE A O 1
ATOM 622 N N . PHE A 1 86 ? 15.937 -12.758 -16.240 1.00 91.19 86 PHE A N 1
ATOM 623 C CA . PHE A 1 86 ? 15.401 -14.095 -15.967 1.00 91.19 86 PHE A CA 1
ATOM 624 C C . PHE A 1 86 ? 14.427 -14.075 -14.792 1.00 91.19 86 PHE A C 1
ATOM 626 O O . PHE A 1 86 ? 14.499 -13.197 -13.934 1.00 91.19 86 PHE A O 1
ATOM 633 N N . LEU A 1 87 ? 13.548 -15.076 -14.733 1.00 93.38 87 LEU A N 1
ATOM 634 C CA . LEU A 1 87 ? 12.700 -15.314 -13.570 1.00 93.38 87 LEU A CA 1
ATOM 635 C C . LEU A 1 87 ? 13.416 -16.215 -12.557 1.00 93.38 87 LEU A C 1
ATOM 637 O O . LEU A 1 87 ? 14.031 -17.216 -12.923 1.00 93.38 87 LEU A O 1
ATOM 641 N N . THR A 1 88 ? 13.333 -15.863 -11.279 1.00 91.88 88 THR A N 1
ATOM 642 C CA . THR A 1 88 ? 13.914 -16.608 -10.151 1.00 91.88 88 THR A CA 1
ATOM 643 C C . THR A 1 88 ? 12.973 -16.568 -8.945 1.00 91.88 88 THR A C 1
ATOM 645 O O . THR A 1 88 ? 11.838 -16.121 -9.070 1.00 91.88 88 THR A O 1
ATOM 648 N N . ASN A 1 89 ? 13.378 -17.081 -7.786 1.00 89.06 89 ASN A N 1
ATOM 649 C CA . ASN A 1 89 ? 12.520 -17.132 -6.599 1.00 89.06 89 ASN A CA 1
ATOM 650 C C . ASN A 1 89 ? 12.197 -15.724 -6.060 1.00 89.06 89 ASN A C 1
ATOM 652 O O . ASN A 1 89 ? 13.023 -14.810 -6.136 1.00 89.06 89 ASN A O 1
ATOM 656 N N . GLY A 1 90 ? 10.966 -15.549 -5.575 1.00 84.88 90 GLY A N 1
ATOM 657 C CA . GLY A 1 90 ? 10.422 -14.279 -5.087 1.00 84.88 90 GLY A CA 1
ATOM 658 C C . GLY A 1 90 ? 10.583 -14.037 -3.573 1.00 84.88 90 GLY A C 1
ATOM 659 O O . GLY A 1 90 ? 11.380 -14.723 -2.929 1.00 84.88 90 GLY A O 1
ATOM 660 N N . PRO A 1 91 ? 9.847 -13.046 -3.022 1.00 79.25 91 PRO A N 1
ATOM 661 C CA . PRO A 1 91 ? 9.923 -12.617 -1.620 1.00 79.25 91 PRO A CA 1
ATOM 662 C C . PRO A 1 91 ? 9.459 -13.642 -0.592 1.00 79.25 91 PRO A C 1
ATOM 664 O O . PRO A 1 91 ? 10.024 -13.702 0.492 1.00 79.25 91 PRO A O 1
ATOM 667 N N . THR A 1 92 ? 8.489 -14.481 -0.938 1.00 70.06 92 THR A N 1
ATOM 668 C CA . THR A 1 92 ? 7.947 -15.510 -0.046 1.00 70.06 92 THR A CA 1
ATOM 669 C C . THR A 1 92 ? 8.029 -16.889 -0.688 1.00 70.06 92 THR A C 1
ATOM 671 O O . THR A 1 92 ? 8.128 -17.015 -1.912 1.00 70.06 92 THR A O 1
ATOM 674 N N . GLY A 1 93 ? 8.037 -17.939 0.140 1.00 62.19 93 GLY A N 1
ATOM 675 C CA . GLY A 1 93 ? 8.041 -19.328 -0.328 1.00 62.19 93 GLY A CA 1
ATOM 676 C C . GLY A 1 93 ? 6.852 -19.668 -1.246 1.00 62.19 93 GLY A C 1
ATOM 677 O O . GLY A 1 93 ? 5.874 -18.931 -1.345 1.00 62.19 93 GLY A O 1
ATOM 678 N N . GLY A 1 94 ? 6.924 -20.811 -1.936 1.00 66.81 94 GLY A N 1
ATOM 679 C CA . GLY A 1 94 ? 5.891 -21.266 -2.881 1.00 66.81 94 GLY A CA 1
ATOM 680 C C . GLY A 1 94 ? 6.177 -20.895 -4.344 1.00 66.81 94 GLY A C 1
ATOM 681 O O . GLY A 1 94 ? 7.327 -20.896 -4.776 1.00 66.81 94 GLY A O 1
ATOM 682 N N . ASN A 1 95 ? 5.121 -20.604 -5.120 1.00 70.00 95 ASN A N 1
ATOM 683 C CA . ASN A 1 95 ? 5.194 -20.294 -6.563 1.00 70.00 95 ASN A CA 1
ATOM 684 C C . ASN A 1 95 ? 5.474 -18.808 -6.869 1.00 70.00 95 ASN A C 1
ATOM 686 O O . ASN A 1 95 ? 5.368 -18.391 -8.024 1.00 70.00 95 ASN A O 1
ATOM 690 N N . LYS A 1 96 ? 5.798 -17.986 -5.860 1.00 83.06 96 LYS A N 1
ATOM 691 C CA . LYS A 1 96 ? 6.168 -16.585 -6.089 1.00 83.06 96 LYS A CA 1
ATOM 692 C C . LYS A 1 96 ? 7.536 -16.501 -6.760 1.00 83.06 96 LYS A C 1
ATOM 694 O O . LYS A 1 96 ? 8.498 -17.164 -6.364 1.00 83.06 96 LYS A O 1
ATOM 699 N N . LYS A 1 97 ? 7.627 -15.648 -7.773 1.00 92.56 97 LYS A N 1
ATOM 700 C CA . LYS A 1 97 ? 8.830 -15.455 -8.578 1.00 92.56 97 LYS A CA 1
ATOM 701 C C . LYS A 1 97 ? 9.197 -13.982 -8.637 1.00 92.56 97 LYS A C 1
ATOM 703 O O . LYS A 1 97 ? 8.410 -13.111 -8.280 1.00 92.56 97 LYS A O 1
ATOM 708 N N . SER A 1 98 ? 10.414 -13.721 -9.080 1.00 94.00 98 SER A N 1
ATOM 709 C CA . SER A 1 98 ? 10.945 -12.386 -9.283 1.00 94.00 98 SER A CA 1
ATOM 710 C C . SER A 1 98 ? 11.652 -12.266 -10.618 1.00 94.00 98 SER A C 1
ATOM 712 O O . SER A 1 98 ? 12.232 -13.228 -11.116 1.00 94.00 98 SER A O 1
ATOM 714 N N . LEU A 1 99 ? 11.629 -11.063 -11.171 1.00 94.81 99 LEU A N 1
ATOM 715 C CA . LEU A 1 99 ? 12.450 -10.637 -12.286 1.00 94.81 99 LEU A CA 1
ATOM 716 C C . LEU A 1 99 ? 13.854 -10.285 -11.780 1.00 94.81 99 LEU A C 1
ATOM 718 O O . LEU A 1 99 ? 13.985 -9.418 -10.923 1.00 94.81 99 LEU A O 1
ATOM 722 N N . TYR A 1 100 ? 14.892 -10.922 -12.311 1.00 93.31 100 TYR A N 1
ATOM 723 C CA . TYR A 1 100 ? 16.293 -10.668 -11.970 1.00 93.31 100 TYR A CA 1
ATOM 724 C C . TYR A 1 100 ? 17.016 -9.901 -13.078 1.00 93.31 100 TYR A C 1
ATOM 726 O O . TYR A 1 100 ? 16.892 -10.260 -14.249 1.00 93.31 100 TYR A O 1
ATOM 734 N N . PHE A 1 101 ? 17.830 -8.913 -12.700 1.00 92.06 101 PHE A N 1
ATOM 735 C CA . PHE A 1 101 ? 18.720 -8.185 -13.608 1.00 92.06 101 PHE A CA 1
ATOM 736 C C . PHE A 1 101 ? 20.173 -8.639 -13.434 1.00 92.06 101 PHE A C 1
ATOM 738 O O . PHE A 1 101 ? 20.792 -8.399 -12.397 1.00 92.06 101 PHE A O 1
ATOM 745 N N . SER A 1 102 ? 20.760 -9.252 -14.458 1.00 91.12 102 SER A N 1
ATOM 746 C CA . SER A 1 102 ? 22.167 -9.679 -14.442 1.00 91.12 102 SER A CA 1
ATOM 747 C C . SER A 1 102 ? 23.168 -8.540 -14.657 1.00 91.12 102 SER A C 1
ATOM 749 O O . SER A 1 102 ? 24.330 -8.640 -14.259 1.00 91.12 102 SER A O 1
ATOM 751 N N . SER A 1 103 ? 22.740 -7.457 -15.306 1.00 89.31 103 SER A N 1
ATOM 752 C CA . SER A 1 103 ? 23.607 -6.387 -15.780 1.00 89.31 103 SER A CA 1
ATOM 753 C C . SER A 1 103 ? 22.961 -5.016 -15.627 1.00 89.31 103 SER A C 1
ATOM 755 O O . SER A 1 103 ? 21.744 -4.859 -15.619 1.00 89.31 103 SER A O 1
ATOM 757 N N . SER A 1 104 ? 23.798 -3.980 -15.595 1.00 88.50 104 SER A N 1
ATOM 758 C CA . SER A 1 104 ? 23.338 -2.588 -15.528 1.00 88.50 104 SER A CA 1
ATOM 759 C C . SER A 1 104 ? 22.675 -2.103 -16.819 1.00 88.50 104 SER A C 1
ATOM 761 O O . SER A 1 104 ? 22.076 -1.029 -16.851 1.00 88.50 104 SER A O 1
ATOM 763 N N . SER A 1 105 ? 22.785 -2.890 -17.891 1.00 89.12 105 SER A N 1
ATOM 764 C CA . SER A 1 105 ? 22.163 -2.610 -19.182 1.00 89.12 105 SER A CA 1
ATOM 765 C C . SER A 1 105 ? 20.788 -3.250 -19.333 1.00 89.12 105 SER A C 1
ATOM 767 O O . SER A 1 105 ? 20.140 -3.013 -20.353 1.00 89.12 105 SER A O 1
ATOM 769 N N . ASP A 1 106 ? 20.353 -4.045 -18.355 1.00 92.12 106 ASP A N 1
ATOM 770 C CA . ASP A 1 106 ? 19.132 -4.822 -18.478 1.00 92.12 106 ASP A CA 1
ATOM 771 C C . ASP A 1 106 ? 17.889 -3.948 -18.356 1.00 92.12 106 ASP A C 1
ATOM 773 O O . ASP A 1 106 ? 17.776 -3.110 -17.468 1.00 92.12 106 ASP A O 1
ATOM 777 N N . SER A 1 107 ? 16.958 -4.132 -19.284 1.00 92.38 107 SER A N 1
ATOM 778 C CA . SER A 1 107 ? 15.693 -3.402 -19.331 1.00 92.38 107 SER A CA 1
ATOM 779 C C . SER A 1 107 ? 14.610 -4.293 -19.917 1.00 92.38 107 SER A C 1
ATOM 781 O O . SER A 1 107 ? 14.899 -5.131 -20.773 1.00 92.38 107 SER A O 1
ATOM 783 N N . ILE A 1 108 ? 13.377 -4.114 -19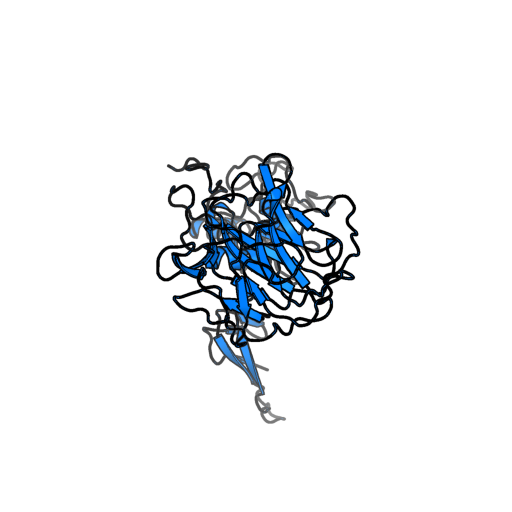.453 1.00 94.56 108 ILE A N 1
ATOM 784 C CA . ILE A 1 108 ? 12.177 -4.738 -20.013 1.00 94.56 108 ILE A CA 1
ATOM 785 C C . ILE A 1 108 ? 11.009 -3.759 -19.925 1.00 94.56 108 ILE A C 1
ATOM 787 O O . ILE A 1 108 ? 10.967 -2.928 -19.019 1.00 94.56 108 ILE A O 1
ATOM 791 N N . ARG A 1 109 ? 10.055 -3.835 -20.856 1.00 94.31 109 ARG A N 1
ATOM 792 C CA . ARG A 1 109 ? 8.930 -2.892 -20.931 1.00 94.31 109 ARG A CA 1
ATOM 793 C C . ARG A 1 109 ? 7.614 -3.562 -21.293 1.00 94.31 109 ARG A C 1
ATOM 795 O O . ARG A 1 109 ? 7.616 -4.634 -21.884 1.00 94.31 109 ARG A O 1
ATOM 802 N N . SER A 1 110 ? 6.495 -2.904 -21.027 1.00 95.75 110 SER A N 1
ATOM 803 C CA . SER A 1 110 ? 5.184 -3.335 -21.518 1.00 95.75 110 SER A CA 1
ATOM 804 C C . SER A 1 110 ? 5.092 -3.286 -23.055 1.00 95.75 110 SER A C 1
ATOM 806 O O . SER A 1 110 ? 5.736 -2.458 -23.719 1.00 95.75 110 SER A O 1
ATOM 808 N N . ILE A 1 111 ? 4.284 -4.189 -23.629 1.00 94.81 111 ILE A N 1
ATOM 809 C CA . ILE A 1 111 ? 4.009 -4.295 -25.077 1.00 94.81 111 ILE A CA 1
ATOM 810 C C . ILE A 1 111 ? 3.354 -3.033 -25.639 1.00 94.81 111 ILE A C 1
ATOM 812 O O . ILE A 1 111 ? 3.551 -2.693 -26.804 1.00 94.81 111 ILE A O 1
ATOM 816 N N . GLN A 1 112 ? 2.609 -2.335 -24.792 1.00 93.69 112 GLN A N 1
ATOM 817 C CA . GLN A 1 112 ? 1.851 -1.136 -25.106 1.00 93.69 112 GLN A CA 1
ATOM 818 C C . GLN A 1 112 ? 2.107 -0.071 -24.036 1.00 93.69 112 GLN A C 1
ATOM 820 O O . GLN A 1 112 ? 2.783 -0.330 -23.036 1.00 93.69 112 GLN A O 1
ATOM 825 N N . ASN A 1 113 ? 1.600 1.133 -24.262 1.00 94.00 113 ASN A N 1
ATOM 826 C CA . ASN A 1 113 ? 1.684 2.198 -23.275 1.00 94.00 113 ASN A CA 1
ATOM 827 C C . ASN A 1 113 ? 0.661 1.999 -22.148 1.00 94.00 113 ASN A C 1
ATOM 829 O O . ASN A 1 113 ? -0.354 1.332 -22.337 1.00 94.00 113 ASN A O 1
ATOM 833 N N . SER A 1 114 ? 0.935 2.587 -20.985 1.00 93.50 114 SER A N 1
ATOM 834 C CA . SER A 1 114 ? 0.127 2.430 -19.775 1.00 93.50 114 SER A CA 1
ATOM 835 C C . SER A 1 114 ? -1.266 3.056 -19.875 1.00 93.50 114 SER A C 1
ATOM 837 O O . SER A 1 114 ? -2.152 2.656 -19.127 1.00 93.50 114 SER A O 1
ATOM 839 N N . GLY A 1 115 ? -1.466 4.044 -20.752 1.00 92.88 115 GLY A N 1
ATOM 840 C CA . GLY A 1 115 ? -2.689 4.840 -20.829 1.00 92.88 115 GLY A CA 1
ATOM 841 C C . GLY A 1 115 ? -2.761 5.967 -19.793 1.00 92.88 115 GLY A C 1
ATOM 842 O O . GLY A 1 115 ? -3.695 6.767 -19.836 1.00 92.88 115 GLY A O 1
ATOM 843 N N . ILE A 1 116 ? -1.784 6.073 -18.883 1.00 92.12 116 ILE A N 1
ATOM 844 C CA . ILE A 1 116 ? -1.739 7.154 -17.892 1.00 92.12 116 ILE A CA 1
ATOM 845 C C . ILE A 1 116 ? -1.134 8.397 -18.546 1.00 92.12 116 ILE A C 1
ATOM 847 O O . ILE A 1 116 ? -0.005 8.370 -19.040 1.00 92.12 116 ILE A O 1
ATOM 851 N N . THR A 1 117 ? -1.881 9.500 -18.535 1.00 91.81 117 THR A N 1
ATOM 852 C CA . THR A 1 117 ? -1.481 10.765 -19.165 1.00 91.81 117 THR A CA 1
ATOM 853 C C . THR A 1 117 ? -1.823 11.955 -18.286 1.00 91.81 117 THR A C 1
ATOM 855 O O . THR A 1 117 ? -2.699 11.874 -17.431 1.00 91.81 117 THR A O 1
ATOM 858 N N . GLY A 1 118 ? -1.153 13.080 -18.516 1.00 89.12 118 GLY A N 1
ATOM 859 C CA . GLY A 1 118 ? -1.423 14.305 -17.781 1.00 89.12 118 GLY A CA 1
ATOM 860 C C . GLY A 1 118 ? -0.893 14.263 -16.351 1.00 89.12 118 GLY A C 1
ATOM 861 O O . GLY A 1 118 ? -0.021 13.467 -16.005 1.00 89.12 118 GLY A O 1
ATOM 862 N N . ASN A 1 119 ? -1.413 15.160 -15.518 1.00 88.06 119 ASN A N 1
ATOM 863 C CA . ASN A 1 119 ? -1.034 15.277 -14.111 1.00 88.06 119 ASN A CA 1
ATOM 864 C C . ASN A 1 119 ? -2.027 14.558 -13.186 1.00 88.06 119 ASN A C 1
ATOM 866 O O . ASN A 1 119 ? -2.480 15.116 -12.188 1.00 88.06 119 ASN A O 1
ATOM 870 N N . GLU A 1 120 ? -2.410 13.344 -13.561 1.00 88.19 120 GLU A N 1
ATOM 871 C CA . GLU A 1 120 ? -3.346 12.539 -12.784 1.00 88.19 120 GLU A CA 1
ATOM 872 C C . GLU A 1 120 ? -2.633 11.848 -11.616 1.00 88.19 120 GLU A C 1
ATOM 874 O O . GLU A 1 120 ? -1.437 11.533 -11.673 1.00 88.19 120 GLU A O 1
ATOM 879 N N . THR A 1 121 ? -3.373 11.601 -10.534 1.00 94.38 121 THR A N 1
ATOM 880 C CA . THR A 1 121 ? -2.862 10.817 -9.402 1.00 94.38 121 THR A CA 1
ATOM 881 C C . THR A 1 121 ? -2.528 9.399 -9.847 1.00 94.38 121 THR A C 1
ATOM 883 O O . THR A 1 121 ? -3.234 8.836 -10.673 1.00 94.38 121 THR A O 1
ATOM 886 N N . HIS A 1 122 ? -1.485 8.798 -9.289 1.00 95.00 122 HIS A N 1
ATOM 887 C CA . HIS A 1 122 ? -1.091 7.430 -9.624 1.00 95.00 122 HIS A CA 1
ATOM 888 C C . HIS A 1 122 ? -0.282 6.814 -8.489 1.00 95.00 122 HIS A C 1
ATOM 890 O O . HIS A 1 122 ? 0.274 7.526 -7.652 1.00 95.00 122 HIS A O 1
ATOM 896 N N . THR A 1 123 ? -0.202 5.487 -8.465 1.00 96.94 123 THR A N 1
ATOM 897 C CA . THR A 1 123 ? 0.588 4.760 -7.466 1.00 96.94 123 THR A CA 1
ATOM 898 C C . THR A 1 123 ? 1.429 3.688 -8.130 1.00 96.94 123 THR A C 1
ATOM 900 O O . THR A 1 123 ? 0.950 2.972 -9.009 1.00 96.94 123 THR A O 1
ATOM 903 N N . PHE A 1 124 ? 2.672 3.547 -7.682 1.00 94.31 124 PHE A N 1
ATOM 904 C CA . PHE A 1 124 ? 3.534 2.416 -8.018 1.00 94.31 124 PHE A CA 1
ATOM 905 C C . PHE A 1 124 ? 3.756 1.574 -6.773 1.00 94.31 124 PHE A C 1
ATOM 907 O O . PHE A 1 124 ? 3.927 2.134 -5.694 1.00 94.31 124 PHE A O 1
ATOM 914 N N . SER A 1 125 ? 3.797 0.257 -6.924 1.00 95.94 125 SER A N 1
ATOM 915 C CA . SER A 1 125 ? 4.244 -0.660 -5.879 1.00 95.94 125 SER A CA 1
ATOM 916 C C . SER A 1 125 ? 5.139 -1.740 -6.484 1.00 95.94 125 SER A C 1
ATOM 918 O O . SER A 1 125 ? 4.952 -2.154 -7.631 1.00 95.94 125 SER A O 1
ATOM 920 N N . VAL A 1 126 ? 6.173 -2.132 -5.747 1.00 95.56 126 VAL A N 1
ATOM 921 C CA . VAL A 1 126 ? 7.113 -3.172 -6.153 1.00 95.56 126 VAL A CA 1
ATOM 922 C C . VAL A 1 126 ? 7.771 -3.797 -4.933 1.00 95.56 126 VAL A C 1
ATOM 924 O O . VAL A 1 126 ? 8.276 -3.098 -4.054 1.00 95.56 126 VAL A O 1
ATOM 927 N N . TRP A 1 127 ? 7.846 -5.123 -4.910 1.00 93.56 127 TRP A N 1
ATOM 928 C CA . TRP A 1 127 ? 8.804 -5.815 -4.060 1.00 93.56 127 TRP A CA 1
ATOM 929 C C . TRP A 1 127 ? 10.173 -5.781 -4.713 1.00 93.56 127 TRP A C 1
ATOM 931 O O . TRP A 1 127 ? 10.311 -6.145 -5.878 1.00 93.56 127 TRP A O 1
ATOM 941 N N . PHE A 1 128 ? 11.204 -5.386 -3.976 1.00 90.62 128 PHE A N 1
ATOM 942 C CA . PHE A 1 128 ? 12.566 -5.351 -4.481 1.00 90.62 128 PHE A CA 1
ATOM 943 C C . PHE A 1 128 ? 13.561 -5.969 -3.500 1.00 90.62 128 PHE A C 1
ATOM 945 O O . PHE A 1 128 ? 13.415 -5.882 -2.280 1.00 90.62 128 PHE A O 1
ATOM 952 N N . LYS A 1 129 ? 14.608 -6.572 -4.057 1.00 88.81 129 LYS A N 1
ATOM 953 C CA . LYS A 1 129 ? 15.799 -7.005 -3.324 1.00 88.81 129 LYS A CA 1
ATOM 954 C C . LYS A 1 129 ? 17.024 -6.638 -4.137 1.00 88.81 129 LYS A C 1
ATOM 956 O O . LYS A 1 129 ? 17.190 -7.121 -5.252 1.00 88.81 129 LYS A O 1
ATOM 961 N N . ALA A 1 130 ? 17.896 -5.803 -3.585 1.00 81.69 130 ALA A N 1
ATOM 962 C CA . ALA A 1 130 ? 19.156 -5.433 -4.222 1.00 81.69 130 ALA A CA 1
ATOM 963 C C . ALA A 1 130 ? 20.330 -6.139 -3.535 1.00 81.69 130 ALA A C 1
ATOM 965 O O . ALA A 1 130 ? 20.399 -6.174 -2.309 1.00 81.69 130 ALA A O 1
ATOM 966 N N . ALA A 1 131 ? 21.283 -6.671 -4.304 1.00 78.06 131 ALA A N 1
ATOM 967 C CA . ALA A 1 131 ? 22.489 -7.283 -3.738 1.00 78.06 131 ALA A CA 1
ATOM 968 C C . ALA A 1 131 ? 23.404 -6.257 -3.030 1.00 78.06 131 ALA A C 1
ATOM 970 O O . ALA A 1 131 ? 24.138 -6.583 -2.102 1.00 78.06 131 ALA A O 1
ATOM 971 N N . GLN A 1 132 ? 23.380 -5.005 -3.467 1.00 76.06 132 GLN A N 1
ATOM 972 C CA . GLN A 1 132 ? 24.133 -3.902 -2.877 1.00 76.06 132 GLN A CA 1
ATOM 973 C C . GLN A 1 132 ? 23.440 -2.591 -3.233 1.00 76.06 132 GLN A C 1
ATOM 975 O O . GLN A 1 132 ? 22.647 -2.556 -4.178 1.00 76.06 132 GLN A O 1
ATOM 980 N N . VAL A 1 133 ? 23.769 -1.516 -2.521 1.00 73.06 133 VAL A N 1
ATOM 981 C CA . VAL A 1 133 ? 23.319 -0.177 -2.906 1.00 73.06 133 VAL A CA 1
ATOM 982 C C . VAL A 1 133 ? 24.023 0.198 -4.219 1.00 73.06 133 VAL A C 1
ATOM 984 O O . VAL A 1 133 ? 25.254 0.108 -4.294 1.00 73.06 133 VAL A O 1
ATOM 987 N N . PRO A 1 134 ? 23.291 0.572 -5.284 1.00 72.69 134 PRO A N 1
ATOM 988 C CA . PRO A 1 134 ? 23.907 1.016 -6.527 1.00 72.69 134 PRO A CA 1
ATOM 989 C C . PRO A 1 134 ? 24.721 2.291 -6.288 1.00 72.69 134 PRO A C 1
ATOM 991 O O . PRO A 1 134 ? 24.178 3.327 -5.919 1.00 72.69 134 PRO A O 1
ATOM 994 N N . ALA A 1 135 ? 26.038 2.223 -6.487 1.00 69.06 135 ALA A N 1
ATOM 995 C CA . ALA A 1 135 ? 26.893 3.394 -6.327 1.00 69.06 135 ALA A CA 1
ATOM 996 C C . ALA A 1 135 ? 26.523 4.471 -7.360 1.00 69.06 135 ALA A C 1
ATOM 998 O O . ALA A 1 135 ? 26.552 4.185 -8.559 1.00 69.06 135 ALA A O 1
ATOM 999 N N . TRP A 1 136 ? 26.306 5.716 -6.919 1.00 65.00 136 TRP A N 1
ATOM 1000 C CA . TRP A 1 136 ? 26.018 6.867 -7.791 1.00 65.00 136 TRP A CA 1
ATOM 1001 C C . TRP 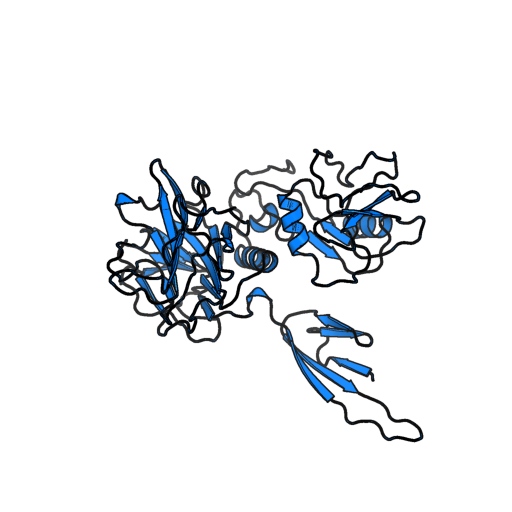A 1 136 ? 26.959 6.965 -8.999 1.00 65.00 136 TRP A C 1
ATOM 1003 O O . TRP A 1 136 ? 26.538 7.107 -10.144 1.00 65.00 136 TRP A O 1
ATOM 1013 N N . SER A 1 137 ? 28.264 6.788 -8.759 1.00 58.44 137 SER A N 1
ATOM 1014 C CA . SER A 1 137 ? 29.314 6.841 -9.791 1.00 58.44 137 SER A CA 1
ATOM 1015 C C . SER A 1 137 ? 29.176 5.784 -10.893 1.00 58.44 137 SER A C 1
ATOM 1017 O O . SER A 1 137 ? 29.803 5.893 -11.948 1.00 58.44 137 SER A O 1
ATOM 1019 N N . ARG A 1 138 ? 28.373 4.743 -10.661 1.00 59.25 138 ARG A N 1
ATOM 1020 C CA . ARG A 1 138 ? 28.098 3.667 -11.611 1.00 59.25 138 ARG A CA 1
ATOM 1021 C C . ARG A 1 138 ? 26.729 3.805 -12.274 1.00 59.25 138 ARG A C 1
ATOM 1023 O O . ARG A 1 138 ? 26.484 3.021 -13.190 1.00 59.25 138 ARG A O 1
ATOM 1030 N N . GLY A 1 139 ? 25.940 4.822 -11.924 1.00 66.19 139 GLY A N 1
ATOM 1031 C CA . GLY A 1 139 ? 24.572 5.075 -12.385 1.00 66.19 139 GLY A CA 1
ATOM 1032 C C . GLY A 1 139 ? 23.533 4.672 -11.335 1.00 66.19 139 GLY A C 1
ATOM 1033 O O . GLY A 1 139 ? 23.725 3.685 -10.626 1.00 66.19 139 GLY A O 1
ATOM 1034 N N . GLU A 1 140 ? 22.441 5.432 -11.257 1.00 77.94 140 GLU A N 1
ATOM 1035 C CA . GLU A 1 140 ? 21.307 5.177 -10.360 1.00 77.94 140 GLU A CA 1
ATOM 1036 C C . GLU A 1 140 ? 20.601 3.861 -10.725 1.00 77.94 140 GLU A C 1
ATOM 1038 O O . GLU A 1 140 ? 20.431 3.547 -11.910 1.00 77.94 140 GLU A O 1
ATOM 1043 N N . GLY A 1 141 ? 20.198 3.087 -9.712 1.00 81.19 141 GLY A N 1
ATOM 1044 C CA . GLY A 1 141 ? 19.504 1.811 -9.867 1.00 81.19 141 GLY A CA 1
ATOM 1045 C C . GLY A 1 141 ? 18.012 2.004 -10.091 1.00 81.19 141 GLY A C 1
ATOM 1046 O O . GLY A 1 141 ? 17.214 1.862 -9.164 1.00 81.19 141 GLY A O 1
ATOM 1047 N N . SER A 1 142 ? 17.640 2.313 -11.328 1.00 87.56 142 SER A N 1
ATOM 1048 C CA . SER A 1 142 ? 16.248 2.407 -11.762 1.00 87.56 142 SER A CA 1
ATOM 1049 C C . SER A 1 142 ? 15.527 1.077 -11.546 1.00 87.56 142 SER A C 1
ATOM 1051 O O . SER A 1 142 ? 16.000 0.019 -11.974 1.00 87.56 142 SER A O 1
ATOM 1053 N N . LEU A 1 143 ? 14.379 1.143 -10.869 1.00 90.12 143 LEU A N 1
ATOM 1054 C CA . LEU A 1 143 ? 13.523 -0.009 -10.599 1.00 90.12 143 LEU A CA 1
ATOM 1055 C C . LEU A 1 143 ? 12.341 -0.017 -11.563 1.00 90.12 143 LEU A C 1
ATOM 1057 O O . LEU A 1 143 ? 12.160 -0.980 -12.308 1.00 90.12 143 LEU A O 1
ATOM 1061 N N . LEU A 1 144 ? 11.572 1.072 -11.565 1.00 92.88 144 LEU A N 1
ATOM 1062 C CA . LEU A 1 144 ? 10.332 1.206 -12.319 1.00 92.88 144 LEU A CA 1
ATOM 1063 C C . LEU A 1 144 ? 10.170 2.629 -12.847 1.00 92.88 144 LEU A C 1
ATOM 1065 O O . LEU A 1 144 ? 10.462 3.602 -12.153 1.00 92.88 144 LEU A O 1
ATOM 1069 N N . MET A 1 145 ? 9.647 2.749 -14.062 1.00 91.31 145 MET A N 1
ATOM 1070 C CA . MET A 1 145 ? 9.247 4.015 -14.661 1.00 91.31 145 MET A CA 1
ATOM 1071 C C . MET A 1 145 ? 7.940 3.849 -15.437 1.00 91.31 145 MET A C 1
ATOM 1073 O O . MET A 1 145 ? 7.743 2.846 -16.123 1.00 91.31 145 MET A O 1
ATOM 1077 N N . VAL A 1 146 ? 7.076 4.859 -15.365 1.00 91.38 146 VAL A N 1
ATOM 1078 C CA . VAL A 1 146 ? 5.881 4.988 -16.207 1.00 91.38 146 VAL A CA 1
ATOM 1079 C C . VAL A 1 146 ? 5.927 6.313 -16.953 1.00 91.38 146 VAL A C 1
ATOM 1081 O O . VAL A 1 146 ? 6.342 7.334 -16.402 1.00 91.38 146 VAL A O 1
ATOM 1084 N N . GLY A 1 147 ? 5.473 6.290 -18.202 1.00 87.25 147 GLY A N 1
ATOM 1085 C CA . GLY A 1 147 ? 5.429 7.449 -19.084 1.00 87.25 147 GLY A CA 1
ATOM 1086 C C . GLY A 1 147 ? 6.615 7.501 -20.042 1.00 87.25 147 GLY A C 1
ATOM 1087 O O . GLY A 1 147 ? 7.431 6.580 -20.119 1.00 87.25 147 GLY A O 1
ATOM 1088 N N . GLN A 1 148 ? 6.688 8.572 -20.826 1.00 81.81 148 GLN A N 1
ATOM 1089 C CA . GLN A 1 148 ? 7.679 8.720 -21.887 1.00 81.81 148 GLN A CA 1
ATOM 1090 C C . GLN A 1 148 ? 8.576 9.928 -21.636 1.00 81.81 148 GLN A C 1
ATOM 1092 O O . GLN A 1 148 ? 8.167 11.066 -21.840 1.00 81.81 148 GLN A O 1
ATOM 1097 N N . GLU A 1 149 ? 9.834 9.691 -21.283 1.00 70.12 149 GLU A N 1
ATOM 1098 C CA . GLU A 1 149 ? 10.842 10.748 -21.231 1.00 70.12 149 GLU A CA 1
ATOM 1099 C C . GLU A 1 149 ? 11.366 11.089 -22.645 1.00 70.12 149 GLU A C 1
ATOM 1101 O O . GLU A 1 149 ? 11.538 10.219 -23.504 1.00 70.12 149 GLU A O 1
ATOM 1106 N N . ILE A 1 150 ? 11.575 12.385 -22.905 1.00 66.94 150 ILE A N 1
ATOM 1107 C CA . ILE A 1 150 ? 11.999 12.930 -24.203 1.00 66.94 150 ILE A CA 1
ATOM 1108 C C . ILE A 1 150 ? 13.413 13.507 -24.053 1.00 66.94 150 ILE A C 1
ATOM 1110 O O . ILE A 1 150 ? 13.687 14.260 -23.119 1.00 66.94 150 ILE A O 1
ATOM 1114 N N . ALA A 1 151 ? 14.310 13.180 -24.989 1.00 56.66 151 ALA A N 1
ATOM 1115 C CA . ALA A 1 151 ? 15.680 13.692 -24.998 1.00 56.66 151 ALA A CA 1
ATOM 1116 C C . ALA A 1 151 ? 15.717 15.236 -25.022 1.00 56.66 151 ALA A C 1
ATOM 1118 O O . ALA A 1 151 ? 15.051 15.857 -25.849 1.00 56.66 151 ALA A O 1
ATOM 1119 N N . GLY A 1 152 ? 16.524 15.849 -24.145 1.00 55.38 152 GLY A N 1
ATOM 1120 C CA . GLY A 1 152 ? 16.693 17.311 -24.061 1.00 55.38 152 GLY A CA 1
ATOM 1121 C C . GLY A 1 152 ? 15.946 18.010 -22.915 1.00 55.38 152 GLY A C 1
ATOM 1122 O O . GLY A 1 152 ? 16.084 19.221 -22.782 1.00 55.38 152 GLY A O 1
ATOM 1123 N N . GLY A 1 153 ? 15.212 17.263 -22.080 1.00 47.38 153 GLY A N 1
ATOM 1124 C CA . GLY A 1 153 ? 14.919 17.593 -20.676 1.00 47.38 153 GLY A CA 1
ATOM 1125 C C . GLY A 1 153 ? 14.228 18.931 -20.390 1.00 47.38 153 GLY A C 1
ATOM 1126 O O . GLY A 1 153 ? 14.842 19.847 -19.849 1.00 47.38 153 GLY A O 1
ATOM 1127 N N . GLY A 1 154 ? 12.923 19.021 -20.660 1.00 53.09 154 GLY A N 1
ATOM 1128 C CA . GLY A 1 154 ? 12.066 20.059 -20.088 1.00 53.09 154 GLY A CA 1
ATOM 1129 C C . GLY A 1 154 ? 10.659 19.540 -19.781 1.00 53.09 154 GLY A C 1
ATOM 1130 O O . GLY A 1 154 ? 9.996 19.039 -20.683 1.00 53.09 154 GLY A O 1
ATOM 1131 N N . ILE A 1 155 ? 10.242 19.692 -18.516 1.00 55.09 155 ILE A N 1
ATOM 1132 C CA . ILE A 1 155 ? 9.017 19.200 -17.845 1.00 55.09 155 ILE A CA 1
ATOM 1133 C C . ILE A 1 155 ? 8.818 17.678 -17.952 1.00 55.09 155 ILE A C 1
ATOM 1135 O O . ILE A 1 155 ? 8.541 17.125 -19.010 1.00 55.09 155 ILE A O 1
ATOM 1139 N N . GLY A 1 156 ? 8.913 17.015 -16.802 1.00 60.56 156 GLY A N 1
ATOM 1140 C CA . GLY A 1 156 ? 8.823 15.570 -16.605 1.00 60.56 156 GLY A CA 1
ATOM 1141 C C . GLY A 1 156 ? 7.585 14.948 -17.211 1.00 60.56 156 GLY A C 1
ATOM 1142 O O . GLY A 1 156 ? 6.472 15.189 -16.756 1.00 60.56 156 GLY A O 1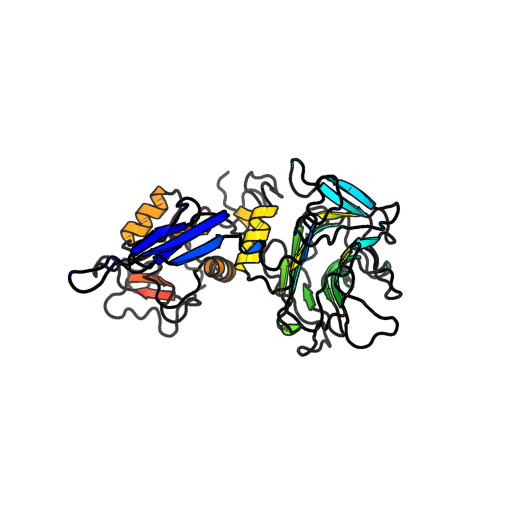
ATOM 1143 N N . LYS A 1 157 ? 7.825 14.111 -18.217 1.00 77.25 157 LYS A N 1
ATOM 1144 C CA . LYS A 1 157 ? 6.822 13.322 -18.937 1.00 77.25 157 LYS A CA 1
ATOM 1145 C C . LYS A 1 157 ? 6.733 11.874 -18.464 1.00 77.25 157 LYS A C 1
ATOM 1147 O O . LYS A 1 157 ? 6.144 11.028 -19.135 1.00 77.25 157 LYS A O 1
ATOM 1152 N N . PHE A 1 158 ? 7.321 11.611 -17.305 1.00 85.62 158 PHE A N 1
ATOM 1153 C CA . PHE A 1 158 ? 7.441 10.306 -16.687 1.00 85.62 158 PHE A CA 1
ATOM 1154 C C . PHE A 1 158 ? 7.432 10.447 -15.161 1.00 85.62 158 PHE A C 1
ATOM 1156 O O . PHE A 1 158 ? 7.644 11.534 -14.621 1.00 85.62 158 PHE A O 1
ATOM 1163 N N . SER A 1 159 ? 7.219 9.329 -14.483 1.00 89.31 159 SER A N 1
ATOM 1164 C CA . SER A 1 159 ? 7.382 9.177 -13.042 1.00 89.31 159 SER A CA 1
ATOM 1165 C C . SER A 1 159 ? 8.166 7.886 -12.806 1.00 89.31 159 SER A C 1
ATOM 1167 O O . SER A 1 159 ? 7.886 6.855 -13.424 1.00 89.31 159 SER A O 1
ATOM 1169 N N . ARG A 1 160 ? 9.218 7.965 -11.993 1.00 89.31 160 ARG A N 1
ATOM 1170 C CA . ARG A 1 160 ? 10.248 6.938 -11.807 1.00 89.31 160 ARG A CA 1
ATOM 1171 C C . ARG A 1 160 ? 10.488 6.693 -10.327 1.00 89.31 160 ARG A C 1
ATOM 1173 O O . ARG A 1 160 ? 10.482 7.625 -9.528 1.00 89.31 160 ARG A O 1
ATOM 1180 N N . LEU A 1 161 ? 10.766 5.438 -10.006 1.00 90.75 161 LEU A N 1
ATOM 1181 C CA . LEU A 1 161 ? 11.282 4.985 -8.727 1.00 90.75 161 LEU A CA 1
ATOM 1182 C C . LEU A 1 161 ? 12.672 4.377 -8.933 1.00 90.75 161 LEU A C 1
ATOM 1184 O O . LEU A 1 161 ? 12.849 3.477 -9.763 1.00 90.75 161 LEU A O 1
ATOM 1188 N N . PHE A 1 162 ? 13.649 4.846 -8.164 1.00 88.44 162 PHE A N 1
ATOM 1189 C CA . PHE A 1 162 ? 14.999 4.293 -8.167 1.00 88.44 162 PHE A CA 1
ATOM 1190 C C . PHE A 1 162 ? 15.617 4.268 -6.769 1.00 88.44 162 PHE A C 1
ATOM 1192 O O . PHE A 1 162 ? 15.124 4.900 -5.831 1.00 88.44 162 PHE A O 1
ATOM 1199 N N . VAL A 1 163 ? 16.704 3.508 -6.652 1.00 84.81 163 VAL A N 1
ATOM 1200 C CA . VAL A 1 163 ? 17.548 3.433 -5.457 1.00 84.81 163 VAL A CA 1
ATOM 1201 C C . VAL A 1 163 ? 19.008 3.647 -5.837 1.00 84.81 163 VAL A C 1
ATOM 1203 O O . VAL A 1 163 ? 19.473 3.171 -6.876 1.00 84.81 163 VAL A O 1
ATOM 1206 N N . ASP A 1 164 ? 19.747 4.351 -4.996 1.00 81.31 164 ASP A N 1
ATOM 1207 C CA . ASP A 1 164 ? 21.167 4.637 -5.191 1.00 81.31 164 ASP A CA 1
ATOM 1208 C C . ASP A 1 164 ? 21.846 5.016 -3.865 1.00 81.31 164 ASP A C 1
ATOM 1210 O O . ASP A 1 164 ? 21.234 4.977 -2.796 1.00 81.31 164 ASP A O 1
ATOM 1214 N N . ASP A 1 165 ? 23.138 5.333 -3.947 1.00 76.50 165 ASP A N 1
ATOM 1215 C CA . ASP A 1 165 ? 23.962 5.792 -2.834 1.00 76.50 165 ASP A CA 1
ATOM 1216 C C . ASP A 1 165 ? 24.243 7.298 -2.907 1.00 76.50 165 ASP A C 1
ATOM 1218 O O . ASP A 1 165 ? 24.805 7.765 -3.901 1.00 76.50 165 ASP A O 1
ATOM 1222 N N . LEU A 1 166 ? 23.925 8.053 -1.850 1.00 66.56 166 LEU A N 1
ATOM 1223 C CA . LEU A 1 166 ? 24.404 9.429 -1.713 1.00 66.56 166 LEU A CA 1
ATOM 1224 C C . LEU A 1 166 ? 25.892 9.423 -1.306 1.00 66.56 166 LEU A C 1
ATOM 1226 O O . LEU A 1 166 ? 26.459 8.418 -0.883 1.00 66.56 166 LEU A O 1
ATOM 1230 N N . VAL A 1 167 ? 26.567 10.567 -1.404 1.00 55.97 167 VAL A N 1
ATOM 1231 C CA . VAL A 1 167 ? 27.924 10.729 -0.860 1.00 55.97 167 VAL A CA 1
ATOM 1232 C C . VAL A 1 167 ? 27.952 10.223 0.599 1.00 55.97 167 VAL A C 1
ATOM 1234 O O . VAL A 1 167 ? 27.223 10.755 1.432 1.00 55.97 167 VAL A O 1
ATOM 1237 N N . ASN A 1 168 ? 28.807 9.228 0.888 1.00 56.66 168 ASN A N 1
ATOM 1238 C CA . ASN A 1 168 ? 29.030 8.548 2.184 1.00 56.66 168 ASN A CA 1
ATOM 1239 C C . ASN A 1 168 ? 28.261 7.236 2.480 1.00 56.66 168 ASN A C 1
ATOM 1241 O O . ASN A 1 168 ? 28.214 6.849 3.647 1.00 56.66 168 ASN A O 1
ATOM 1245 N N . SER A 1 169 ? 27.740 6.498 1.490 1.00 57.31 169 SER A N 1
ATOM 1246 C CA . SER A 1 169 ? 27.166 5.150 1.730 1.00 57.31 169 SER A CA 1
ATOM 1247 C C . SER A 1 169 ? 25.836 5.129 2.491 1.00 57.31 169 SER A C 1
ATOM 1249 O O . SER A 1 169 ? 25.404 4.085 2.984 1.00 57.31 169 SER A O 1
ATOM 1251 N N . SER A 1 170 ? 25.160 6.276 2.544 1.00 60.34 170 SER A N 1
ATOM 1252 C CA . SER A 1 170 ? 23.790 6.416 3.025 1.00 60.34 170 SER A CA 1
ATOM 1253 C C . SER A 1 170 ? 22.870 6.301 1.819 1.00 60.34 170 SER A C 1
ATOM 1255 O O . SER A 1 170 ? 22.579 7.307 1.172 1.00 60.34 170 SER A O 1
ATOM 1257 N N . GLY A 1 171 ? 22.449 5.086 1.466 1.00 72.81 171 GLY A N 1
ATOM 1258 C CA . GLY A 1 171 ? 21.552 4.914 0.326 1.00 72.81 171 GLY A CA 1
ATOM 1259 C C . GLY A 1 171 ? 20.280 5.776 0.417 1.00 72.81 171 GLY A C 1
ATOM 1260 O O . GLY A 1 171 ? 19.914 6.304 1.475 1.00 72.81 171 GLY A O 1
ATOM 1261 N N . ARG A 1 172 ? 19.561 5.902 -0.690 1.00 81.75 172 ARG A N 1
ATOM 1262 C CA . ARG A 1 172 ? 18.265 6.590 -0.729 1.00 81.75 172 ARG A CA 1
ATOM 1263 C C . ARG A 1 172 ? 17.290 5.868 -1.650 1.00 81.75 172 ARG A C 1
ATOM 1265 O O . ARG A 1 172 ? 17.686 5.086 -2.515 1.00 81.75 172 ARG A O 1
ATOM 1272 N N . ILE A 1 173 ? 16.007 6.110 -1.407 1.00 87.25 173 ILE A N 1
ATOM 1273 C CA . ILE A 1 173 ? 14.906 5.751 -2.304 1.00 87.25 173 ILE A CA 1
ATOM 1274 C C . ILE A 1 173 ? 14.367 7.062 -2.854 1.00 87.25 173 ILE A C 1
ATOM 1276 O O . ILE A 1 173 ? 14.101 7.989 -2.082 1.00 87.25 173 ILE A O 1
ATOM 1280 N N . VAL A 1 174 ? 14.217 7.142 -4.172 1.00 88.69 174 VAL A N 1
ATOM 1281 C CA . VAL A 1 174 ? 13.859 8.390 -4.841 1.00 88.69 174 VAL A CA 1
ATOM 1282 C C . VAL A 1 174 ? 12.668 8.181 -5.755 1.00 88.69 174 VAL A C 1
ATOM 1284 O O . VAL A 1 174 ? 12.655 7.287 -6.605 1.00 88.69 174 VAL A O 1
ATOM 1287 N N . SER A 1 175 ? 11.674 9.053 -5.594 1.00 90.06 175 SER A N 1
ATOM 1288 C CA . SER A 1 175 ? 10.679 9.314 -6.626 1.00 90.06 175 SER A CA 1
ATOM 1289 C C . SER A 1 175 ? 11.161 10.492 -7.469 1.00 90.06 175 SER A C 1
ATOM 1291 O O . SER A 1 175 ? 11.375 11.591 -6.948 1.00 90.06 175 SER A O 1
ATOM 1293 N N . HIS A 1 176 ? 11.281 10.285 -8.776 1.00 87.12 176 HIS A N 1
ATOM 1294 C CA . HIS A 1 176 ? 11.751 11.285 -9.735 1.00 87.12 176 HIS A CA 1
ATOM 1295 C C . HIS A 1 176 ? 10.818 11.411 -10.945 1.00 87.12 176 HIS A C 1
ATOM 1297 O O . HIS A 1 176 ? 10.078 10.491 -11.282 1.00 87.12 176 HIS A O 1
ATOM 1303 N N . GLY A 1 177 ? 10.859 12.564 -11.608 1.00 79.31 177 GLY A N 1
ATOM 1304 C CA . GLY A 1 177 ? 10.083 12.880 -12.804 1.00 79.31 177 GLY A CA 1
ATOM 1305 C C . GLY A 1 177 ? 9.754 14.368 -12.880 1.00 79.31 177 GLY A C 1
ATOM 1306 O O . GLY A 1 177 ? 8.927 14.864 -12.136 1.00 79.31 177 GLY A O 1
ATOM 1307 N N . GLY A 1 178 ? 10.382 15.134 -13.755 1.00 76.00 178 GLY A N 1
ATOM 1308 C CA . GLY A 1 178 ? 10.228 16.594 -13.717 1.00 76.00 178 GLY A CA 1
ATOM 1309 C C . GLY A 1 178 ? 11.532 17.247 -13.355 1.00 76.00 178 GLY A C 1
ATOM 1310 O O . GLY A 1 178 ? 12.565 16.853 -13.889 1.00 76.00 178 GLY A O 1
ATOM 1311 N N . TYR A 1 179 ? 11.470 18.251 -12.490 1.00 76.56 179 TYR A N 1
ATOM 1312 C CA . TYR A 1 179 ? 12.646 18.988 -12.037 1.00 76.56 179 TYR A CA 1
ATOM 1313 C C . TYR A 1 179 ? 13.023 18.672 -10.590 1.00 76.56 179 TYR A C 1
ATOM 1315 O O . TYR A 1 179 ? 14.121 19.025 -10.172 1.00 76.56 179 TYR A O 1
ATOM 1323 N N . THR A 1 180 ? 12.122 18.044 -9.830 1.00 86.69 180 THR A N 1
ATOM 1324 C CA . THR A 1 180 ? 12.272 17.864 -8.385 1.00 86.69 180 THR A CA 1
ATOM 1325 C C . THR A 1 180 ? 12.227 16.401 -7.972 1.00 86.69 180 THR A C 1
ATOM 1327 O O . THR A 1 180 ? 11.289 15.673 -8.308 1.00 86.69 180 THR A O 1
ATOM 1330 N N . ASP A 1 181 ? 13.203 16.004 -7.165 1.00 88.44 181 ASP A N 1
ATOM 1331 C CA . ASP A 1 181 ? 13.233 14.706 -6.497 1.00 88.44 181 ASP A CA 1
ATOM 1332 C C . ASP A 1 181 ? 12.475 14.762 -5.171 1.00 88.44 181 ASP A C 1
ATOM 1334 O O . ASP A 1 181 ? 12.487 15.776 -4.464 1.00 88.44 181 ASP A O 1
ATOM 1338 N N . LEU A 1 182 ? 11.839 13.644 -4.832 1.00 91.88 182 LEU A N 1
ATOM 1339 C CA . LEU A 1 182 ? 11.390 13.353 -3.478 1.00 91.88 182 LEU A CA 1
ATOM 1340 C C . LEU A 1 182 ? 12.252 12.210 -2.937 1.00 91.88 182 LEU A C 1
ATOM 1342 O O . LEU A 1 182 ? 12.301 11.134 -3.538 1.00 91.88 182 LEU A O 1
ATOM 1346 N N . GLU A 1 183 ? 12.926 12.451 -1.819 1.00 89.06 183 GLU A N 1
ATOM 1347 C CA . GLU A 1 183 ? 14.017 11.631 -1.307 1.00 89.06 183 GLU A CA 1
ATOM 1348 C C . GLU A 1 183 ? 13.695 11.089 0.087 1.00 89.06 183 GLU A C 1
ATOM 1350 O O . GLU A 1 183 ? 13.482 11.834 1.046 1.00 89.06 183 GLU A O 1
ATOM 1355 N N . ALA A 1 184 ? 13.717 9.767 0.226 1.00 87.19 184 ALA A N 1
ATOM 1356 C CA . ALA A 1 184 ? 13.745 9.110 1.525 1.00 87.19 184 ALA A CA 1
ATOM 1357 C C . ALA A 1 184 ? 15.208 8.912 1.955 1.00 87.19 184 ALA A C 1
ATOM 1359 O O . ALA A 1 184 ? 15.818 7.868 1.695 1.00 87.19 184 ALA A O 1
ATOM 1360 N N . LEU A 1 185 ? 15.791 9.942 2.575 1.00 74.12 185 LEU A N 1
ATOM 1361 C CA . LEU A 1 185 ? 17.156 9.893 3.107 1.00 74.12 185 LEU A CA 1
ATOM 1362 C C . LEU A 1 185 ? 17.219 8.958 4.326 1.00 74.12 185 LEU A C 1
ATOM 1364 O O . LEU A 1 185 ? 16.304 8.932 5.142 1.00 74.12 185 LEU A O 1
ATOM 1368 N N . ASN A 1 186 ? 18.310 8.200 4.469 1.00 62.41 186 ASN A N 1
ATOM 1369 C CA . ASN A 1 186 ? 18.549 7.269 5.585 1.00 62.41 186 ASN A CA 1
ATOM 1370 C C . ASN A 1 186 ? 17.577 6.079 5.709 1.00 62.41 186 ASN A C 1
ATOM 1372 O O . ASN A 1 186 ? 17.712 5.299 6.649 1.00 62.41 186 ASN A O 1
ATOM 1376 N N . ALA A 1 187 ? 16.689 5.835 4.739 1.00 56.06 187 ALA A N 1
ATOM 1377 C CA . ALA A 1 187 ? 15.902 4.595 4.671 1.00 56.06 187 ALA A CA 1
ATOM 1378 C C . ALA A 1 187 ? 16.767 3.329 4.415 1.00 56.06 187 ALA A C 1
ATOM 1380 O O . ALA A 1 187 ? 16.243 2.230 4.256 1.00 56.06 187 ALA A O 1
ATOM 1381 N N . ALA A 1 188 ? 18.098 3.471 4.330 1.00 50.72 188 ALA A N 1
ATOM 1382 C CA . ALA A 1 188 ? 18.927 2.692 3.419 1.00 50.72 188 ALA A CA 1
ATOM 1383 C C . ALA A 1 188 ? 20.161 1.989 3.963 1.00 50.72 188 ALA A C 1
ATOM 1385 O O . ALA A 1 188 ? 20.881 1.353 3.195 1.00 50.72 188 ALA A O 1
ATOM 1386 N N . THR A 1 189 ? 20.415 2.022 5.263 1.00 51.25 189 THR A N 1
ATOM 1387 C CA . THR A 1 189 ? 21.473 1.161 5.812 1.00 51.25 189 THR A CA 1
ATOM 1388 C C . THR A 1 189 ? 21.073 -0.315 5.812 1.00 51.25 189 THR A C 1
ATOM 1390 O O . THR A 1 189 ? 21.909 -1.175 6.062 1.00 51.25 189 THR A O 1
ATOM 1393 N N . ASN A 1 190 ? 19.809 -0.614 5.493 1.00 59.16 190 ASN A N 1
ATOM 1394 C CA . ASN A 1 190 ? 19.181 -1.845 5.924 1.00 59.16 190 ASN A CA 1
ATOM 1395 C C . ASN A 1 190 ? 18.415 -2.596 4.816 1.00 59.16 190 ASN A C 1
ATOM 1397 O O . ASN A 1 190 ? 18.231 -3.791 4.980 1.00 59.16 190 ASN A O 1
ATOM 1401 N N . TYR A 1 191 ? 18.024 -1.997 3.681 1.00 70.12 191 TYR A N 1
ATOM 1402 C CA . TYR A 1 191 ? 17.180 -2.683 2.676 1.00 70.12 191 TYR A CA 1
ATOM 1403 C C . TYR A 1 191 ? 17.921 -3.657 1.738 1.00 70.12 191 TYR A C 1
ATOM 1405 O O . TYR A 1 191 ? 17.288 -4.418 1.009 1.00 70.12 191 TYR A O 1
ATOM 1413 N N . VAL A 1 192 ? 19.255 -3.637 1.684 1.00 72.38 192 VAL A N 1
ATOM 1414 C CA . VAL A 1 192 ? 20.008 -4.528 0.782 1.00 72.38 192 VAL A CA 1
ATOM 1415 C C . VAL A 1 192 ? 19.985 -5.971 1.282 1.00 72.38 192 VAL A C 1
ATOM 1417 O O . VAL A 1 192 ? 19.793 -6.230 2.463 1.00 72.38 192 VAL A O 1
ATOM 1420 N N . GLN A 1 193 ? 20.191 -6.929 0.379 1.00 79.75 193 GLN A N 1
ATOM 1421 C CA . GLN A 1 193 ? 20.258 -8.369 0.665 1.00 79.75 193 GLN A CA 1
ATOM 1422 C C . GLN A 1 193 ? 18.977 -9.002 1.240 1.00 79.75 193 GLN A C 1
ATOM 1424 O O . GLN A 1 193 ? 18.929 -10.222 1.416 1.00 79.75 193 GLN A O 1
ATOM 1429 N N . ARG A 1 194 ? 17.892 -8.241 1.381 1.00 83.88 194 ARG A N 1
ATOM 1430 C CA . ARG A 1 194 ? 16.562 -8.734 1.752 1.00 83.88 194 ARG A CA 1
ATOM 1431 C C . ARG A 1 194 ? 15.471 -8.165 0.860 1.00 83.88 194 ARG A C 1
ATOM 1433 O O . ARG A 1 194 ? 15.717 -7.272 0.051 1.00 83.88 194 ARG A O 1
ATOM 1440 N N . TRP A 1 195 ? 14.292 -8.754 0.975 1.00 88.38 195 TRP A N 1
ATOM 1441 C CA . TRP A 1 195 ? 13.104 -8.303 0.276 1.00 88.38 195 TRP A CA 1
ATOM 1442 C C . TRP A 1 195 ? 12.472 -7.132 1.012 1.00 88.38 195 TRP A C 1
ATOM 1444 O O . TRP A 1 195 ? 12.377 -7.141 2.232 1.00 88.38 195 TRP A O 1
ATOM 1454 N N . ASN A 1 196 ? 12.059 -6.124 0.256 1.00 87.94 196 ASN A N 1
ATOM 1455 C CA . ASN A 1 196 ? 11.337 -4.976 0.778 1.00 87.94 196 ASN A CA 1
ATOM 1456 C C . ASN A 1 196 ? 10.217 -4.626 -0.187 1.00 87.94 196 ASN A C 1
ATOM 1458 O O . ASN A 1 196 ? 10.390 -4.731 -1.401 1.00 87.94 196 ASN A O 1
ATOM 1462 N N . HIS A 1 197 ? 9.112 -4.140 0.344 1.00 91.50 197 HIS A N 1
ATOM 1463 C CA . HIS A 1 197 ? 8.028 -3.579 -0.437 1.00 91.50 197 HIS A CA 1
ATOM 1464 C C . HIS A 1 197 ? 8.193 -2.062 -0.512 1.00 91.50 197 HIS A C 1
ATOM 1466 O O . HIS A 1 197 ? 8.285 -1.392 0.514 1.00 91.50 197 HIS A O 1
ATOM 1472 N N . LEU A 1 198 ? 8.236 -1.507 -1.718 1.00 92.81 198 LEU A N 1
ATOM 1473 C CA . LEU A 1 198 ? 8.206 -0.068 -1.947 1.00 92.81 198 LEU A CA 1
ATOM 1474 C C . LEU A 1 198 ? 6.891 0.318 -2.589 1.00 92.81 198 LEU A C 1
ATOM 1476 O O . LEU A 1 198 ? 6.465 -0.330 -3.542 1.00 92.81 198 LEU A O 1
ATOM 1480 N N . ALA A 1 199 ? 6.311 1.424 -2.138 1.00 94.56 199 ALA A N 1
ATOM 1481 C CA . ALA A 1 199 ? 5.226 2.071 -2.853 1.00 94.56 199 ALA A CA 1
ATOM 1482 C C . ALA A 1 199 ? 5.426 3.586 -2.935 1.00 94.56 199 ALA A C 1
ATOM 1484 O O . ALA A 1 199 ? 5.889 4.216 -1.990 1.00 94.56 199 ALA A O 1
ATOM 1485 N N . VAL A 1 200 ? 5.065 4.180 -4.069 1.00 95.62 200 VAL A N 1
ATOM 1486 C CA . VAL A 1 200 ? 5.077 5.632 -4.280 1.00 95.62 200 VAL A CA 1
ATOM 1487 C C . VAL A 1 200 ? 3.672 6.066 -4.645 1.00 95.62 200 VAL A C 1
ATOM 1489 O O . VAL A 1 200 ? 3.156 5.631 -5.672 1.00 95.62 200 VAL A O 1
ATOM 1492 N N . VAL A 1 201 ? 3.074 6.934 -3.833 1.00 96.00 201 VAL A N 1
ATOM 1493 C CA . VAL A 1 201 ? 1.732 7.484 -4.054 1.00 96.00 201 VAL A CA 1
ATOM 1494 C C . VAL A 1 201 ? 1.866 8.931 -4.507 1.00 96.00 201 VAL A C 1
ATOM 1496 O O . VAL A 1 201 ? 2.246 9.797 -3.720 1.00 96.00 201 VAL A O 1
ATOM 1499 N N . TYR A 1 202 ? 1.550 9.200 -5.772 1.00 94.44 202 TYR A N 1
ATOM 1500 C CA . TYR A 1 202 ? 1.507 10.540 -6.345 1.00 94.44 202 TYR A CA 1
ATOM 1501 C C . TYR A 1 202 ? 0.097 11.131 -6.238 1.00 94.44 202 TYR A C 1
ATOM 1503 O O . TYR A 1 202 ? -0.860 10.579 -6.783 1.00 94.44 202 TYR A O 1
ATOM 1511 N N . SER A 1 203 ? -0.030 12.284 -5.580 1.00 90.94 203 SER A N 1
ATOM 1512 C CA . SER A 1 203 ? -1.316 12.947 -5.303 1.00 90.94 203 SER A CA 1
ATOM 1513 C C . SER A 1 203 ? -1.567 14.215 -6.135 1.00 90.94 203 SER A C 1
ATOM 1515 O O . SER A 1 203 ? -2.442 15.011 -5.804 1.00 90.94 203 SER A O 1
ATOM 1517 N N . GLY A 1 204 ? -0.821 14.415 -7.228 1.00 89.88 204 GLY A N 1
ATOM 1518 C CA . GLY A 1 204 ? -0.977 15.572 -8.124 1.00 89.88 204 GLY A CA 1
ATOM 1519 C C . GLY A 1 204 ? 0.071 16.676 -7.936 1.00 89.88 204 GLY A C 1
ATOM 1520 O O . GLY A 1 204 ? 0.191 17.553 -8.791 1.00 89.88 204 GLY A O 1
ATOM 1521 N N . THR A 1 205 ? 0.886 16.618 -6.879 1.00 89.75 205 THR A N 1
ATOM 1522 C CA . THR A 1 205 ? 2.079 17.465 -6.686 1.00 89.75 205 THR A CA 1
ATOM 1523 C C . THR A 1 205 ? 3.214 16.652 -6.068 1.00 89.75 205 THR A C 1
ATOM 1525 O O . THR A 1 205 ? 2.976 15.664 -5.370 1.00 89.75 205 THR A O 1
ATOM 1528 N N . VAL A 1 206 ? 4.469 17.054 -6.296 1.00 89.31 206 VAL A N 1
ATOM 1529 C CA . VAL A 1 206 ? 5.617 16.369 -5.668 1.00 89.31 206 VAL A CA 1
ATOM 1530 C C . VAL A 1 206 ? 5.582 16.527 -4.140 1.00 89.31 206 VAL A C 1
ATOM 1532 O O . VAL A 1 206 ? 5.853 15.571 -3.426 1.00 89.31 206 VAL A O 1
ATOM 1535 N N . SER A 1 207 ? 5.157 17.684 -3.621 1.00 89.12 207 SER A N 1
ATOM 1536 C CA . SER A 1 207 ? 4.999 17.905 -2.171 1.00 89.12 207 SER A CA 1
ATOM 1537 C C . SER A 1 207 ? 3.925 17.034 -1.511 1.00 89.12 207 SER A C 1
ATOM 1539 O O . SER A 1 207 ? 4.043 16.718 -0.331 1.00 89.12 207 SER A O 1
ATOM 1541 N N . GLY A 1 208 ? 2.888 16.639 -2.252 1.00 89.25 208 GLY A N 1
ATOM 1542 C CA . GLY A 1 208 ? 1.870 15.705 -1.776 1.00 89.25 208 GLY A CA 1
ATOM 1543 C C . GLY A 1 208 ? 2.225 14.233 -2.006 1.00 89.25 208 GLY A C 1
ATOM 1544 O O . GLY A 1 208 ? 1.437 13.358 -1.644 1.00 89.25 208 GLY A O 1
ATOM 1545 N N . THR A 1 209 ? 3.359 13.943 -2.646 1.00 92.19 209 THR A N 1
ATOM 1546 C CA . THR A 1 209 ? 3.784 12.572 -2.945 1.00 92.19 209 THR A CA 1
ATOM 1547 C C . THR A 1 209 ? 4.342 11.911 -1.694 1.00 92.19 209 THR A C 1
ATOM 1549 O O . THR A 1 209 ? 5.030 12.548 -0.900 1.00 92.19 209 THR A O 1
ATOM 1552 N N . LYS A 1 210 ? 4.061 10.621 -1.525 1.00 92.81 210 LYS A N 1
ATOM 1553 C CA . LYS A 1 210 ? 4.544 9.816 -0.401 1.00 92.81 210 LYS A CA 1
ATOM 1554 C C . LYS A 1 210 ? 5.316 8.604 -0.899 1.00 92.81 210 LYS A C 1
ATOM 1556 O O . LYS A 1 210 ? 4.962 8.028 -1.927 1.00 92.81 210 LYS A O 1
ATOM 1561 N N . ILE A 1 211 ? 6.361 8.231 -0.164 1.00 93.06 211 ILE A N 1
ATOM 1562 C CA . ILE A 1 211 ? 7.121 6.997 -0.372 1.00 93.06 211 ILE A CA 1
ATOM 1563 C C . ILE A 1 211 ? 6.885 6.129 0.857 1.00 93.06 211 ILE A C 1
ATOM 1565 O O . ILE A 1 211 ? 7.036 6.592 1.983 1.00 93.06 211 ILE A O 1
ATOM 1569 N N . TYR A 1 212 ? 6.510 4.879 0.629 1.00 90.69 212 TYR A N 1
ATOM 1570 C CA . TYR A 1 212 ? 6.301 3.881 1.662 1.00 90.69 212 TYR A CA 1
ATOM 1571 C C . TYR A 1 212 ? 7.342 2.778 1.508 1.00 90.69 212 TYR A C 1
ATOM 1573 O O . TYR A 1 212 ? 7.566 2.284 0.400 1.00 90.69 212 TYR A O 1
ATOM 1581 N N . LEU A 1 213 ? 7.955 2.382 2.619 1.00 88.00 213 LEU A N 1
ATOM 1582 C CA . LEU A 1 213 ? 8.855 1.239 2.720 1.00 88.00 213 LEU A CA 1
ATOM 1583 C C . LEU A 1 213 ? 8.236 0.243 3.696 1.00 88.00 213 LEU A C 1
ATOM 1585 O O . LEU A 1 213 ? 7.976 0.584 4.846 1.00 88.00 213 LEU A O 1
ATOM 1589 N N . ASN A 1 214 ? 7.988 -0.974 3.219 1.00 85.75 214 ASN A N 1
ATOM 1590 C CA . ASN A 1 214 ? 7.299 -2.032 3.955 1.00 85.75 214 ASN A CA 1
ATOM 1591 C C . ASN A 1 214 ? 5.963 -1.528 4.529 1.00 85.75 214 ASN A C 1
ATOM 1593 O O . ASN A 1 214 ? 5.651 -1.673 5.695 1.00 85.75 214 ASN A O 1
ATOM 1597 N N . GLY A 1 215 ? 5.199 -0.811 3.700 1.00 82.25 215 GLY A N 1
ATOM 1598 C CA . GLY A 1 215 ? 3.902 -0.249 4.087 1.00 82.25 215 GLY A CA 1
ATOM 1599 C C . GLY A 1 215 ? 3.953 1.025 4.949 1.00 82.25 215 GLY A C 1
ATOM 1600 O O . GLY A 1 215 ? 2.937 1.711 5.060 1.00 82.25 215 GLY A O 1
ATOM 1601 N N . VAL A 1 216 ? 5.111 1.406 5.497 1.00 80.44 216 VAL A N 1
ATOM 1602 C CA . VAL A 1 216 ? 5.267 2.566 6.394 1.00 80.44 216 VAL A CA 1
ATOM 1603 C C . VAL A 1 216 ? 5.742 3.803 5.623 1.00 80.44 216 VAL A C 1
ATOM 1605 O O . VAL A 1 216 ? 6.673 3.703 4.827 1.00 80.44 216 VAL A O 1
ATOM 1608 N N . ASP A 1 217 ? 5.131 4.976 5.859 1.00 85.12 217 ASP A N 1
ATOM 1609 C CA . ASP A 1 217 ? 5.556 6.254 5.249 1.00 85.12 217 ASP A CA 1
ATOM 1610 C C . ASP A 1 217 ? 6.986 6.595 5.693 1.00 85.12 217 ASP A C 1
ATOM 1612 O O . ASP A 1 217 ? 7.269 6.720 6.887 1.00 85.12 217 ASP A O 1
ATOM 1616 N N . THR A 1 218 ? 7.893 6.771 4.733 1.00 85.50 218 THR A N 1
ATOM 1617 C CA . THR A 1 218 ? 9.301 7.084 5.001 1.00 85.50 218 THR A CA 1
ATOM 1618 C C . THR A 1 218 ? 9.525 8.541 5.397 1.00 85.50 218 THR A C 1
ATOM 1620 O O . THR A 1 218 ? 10.669 8.923 5.637 1.00 85.50 218 THR A O 1
ATOM 1623 N N . GLN A 1 219 ? 8.480 9.375 5.393 1.00 87.31 219 GLN A N 1
ATOM 1624 C CA . GLN A 1 219 ? 8.566 10.825 5.585 1.00 87.31 219 GLN A CA 1
ATOM 1625 C C . GLN A 1 219 ? 9.549 11.471 4.597 1.00 87.31 219 GLN A C 1
ATOM 1627 O O . GLN A 1 219 ? 10.346 12.336 4.961 1.00 87.31 219 GLN A O 1
ATOM 1632 N N . ALA A 1 220 ? 9.516 11.011 3.341 1.00 89.56 220 ALA A N 1
ATOM 1633 C CA . ALA A 1 220 ? 10.400 11.508 2.294 1.00 89.56 220 ALA A CA 1
ATOM 1634 C C . ALA A 1 220 ? 10.255 13.028 2.122 1.00 89.56 220 ALA A C 1
ATOM 1636 O O . ALA A 1 220 ? 9.151 13.577 2.185 1.00 89.56 220 ALA A O 1
ATOM 1637 N N . THR A 1 221 ? 11.373 13.707 1.888 1.00 90.88 221 THR A N 1
ATOM 1638 C CA . THR A 1 221 ? 11.433 15.164 1.762 1.00 90.88 221 THR A CA 1
ATOM 1639 C C . THR A 1 221 ? 11.849 15.571 0.359 1.00 90.88 221 THR A C 1
ATOM 1641 O O . THR A 1 221 ? 12.419 14.791 -0.399 1.00 90.88 221 THR A O 1
ATOM 1644 N N . LEU A 1 222 ? 11.524 16.804 -0.028 1.00 91.50 222 LEU A N 1
ATOM 1645 C CA . LEU A 1 222 ? 11.985 17.344 -1.304 1.00 91.50 222 LEU A CA 1
ATOM 1646 C C . LEU A 1 222 ? 13.505 17.495 -1.284 1.00 91.50 222 LEU A C 1
ATOM 1648 O O . LEU A 1 222 ? 14.069 17.941 -0.280 1.00 91.50 222 LEU A O 1
ATOM 1652 N N . TRP A 1 223 ? 14.140 17.209 -2.419 1.00 89.00 223 TRP A N 1
ATOM 1653 C CA . TRP A 1 223 ? 15.555 17.503 -2.606 1.00 89.00 223 TRP A CA 1
ATOM 1654 C C . TRP A 1 223 ? 15.865 18.979 -2.335 1.00 89.00 223 TRP A C 1
ATOM 1656 O O . TRP A 1 223 ? 15.051 19.873 -2.591 1.00 89.00 223 TRP A O 1
ATOM 1666 N N . SER A 1 224 ? 17.063 19.245 -1.817 1.00 84.62 224 SER A N 1
ATOM 1667 C CA . SER A 1 224 ? 17.513 20.599 -1.492 1.00 84.62 224 SER A CA 1
ATOM 1668 C C . SER A 1 224 ? 17.644 21.451 -2.760 1.00 84.62 224 SER A C 1
ATOM 1670 O O . SER A 1 224 ? 18.584 21.291 -3.532 1.00 84.62 224 SER A O 1
ATOM 1672 N N . GLY A 1 225 ? 16.695 22.368 -2.966 1.00 85.62 225 GLY A N 1
ATOM 1673 C CA . GLY A 1 225 ? 16.551 23.152 -4.202 1.00 85.62 225 GLY A CA 1
ATOM 1674 C C . GLY A 1 225 ? 15.340 22.757 -5.054 1.00 85.62 225 GLY A C 1
ATOM 1675 O O . GLY A 1 225 ? 15.086 23.379 -6.084 1.00 85.62 225 GLY A O 1
ATOM 1676 N N . GLY A 1 226 ? 14.580 21.755 -4.612 1.00 85.56 226 GLY A N 1
ATOM 1677 C CA . GLY A 1 226 ? 13.349 21.288 -5.229 1.00 85.56 226 GLY A CA 1
ATOM 1678 C C . GLY A 1 226 ? 12.200 22.296 -5.171 1.00 85.56 226 GLY A C 1
ATOM 1679 O O . GLY A 1 226 ? 12.090 23.108 -4.250 1.00 85.56 226 GLY A O 1
ATOM 1680 N N . ASN A 1 227 ? 11.305 22.215 -6.152 1.00 88.25 227 ASN A N 1
ATOM 1681 C CA . ASN A 1 227 ? 10.095 23.024 -6.230 1.00 88.25 227 ASN A CA 1
ATOM 1682 C C . ASN A 1 227 ? 8.886 22.233 -5.704 1.00 88.25 227 ASN A C 1
ATOM 1684 O O . ASN A 1 227 ? 8.479 21.234 -6.291 1.00 88.25 227 ASN A O 1
ATOM 1688 N N . SER A 1 228 ? 8.255 22.709 -4.629 1.00 87.50 228 SER A N 1
ATOM 1689 C CA . SER A 1 228 ? 7.076 22.059 -4.036 1.00 87.50 228 SER A CA 1
ATOM 1690 C C . SER A 1 228 ? 5.833 22.070 -4.932 1.00 87.50 228 SER A C 1
ATOM 1692 O O . SER A 1 228 ? 4.940 21.241 -4.735 1.00 87.50 228 SER A O 1
ATOM 1694 N N . ALA A 1 229 ? 5.783 22.979 -5.911 1.00 87.25 229 ALA A N 1
ATOM 1695 C CA . ALA A 1 229 ? 4.729 23.072 -6.917 1.00 87.25 229 ALA A CA 1
ATOM 1696 C C . ALA A 1 229 ? 5.014 22.229 -8.174 1.00 87.25 229 ALA A C 1
ATOM 1698 O O . ALA A 1 229 ? 4.267 22.321 -9.147 1.00 87.25 229 ALA A O 1
ATOM 1699 N N . ASP A 1 230 ? 6.096 21.442 -8.189 1.00 87.50 230 ASP A N 1
ATOM 1700 C CA . ASP A 1 230 ? 6.404 20.567 -9.318 1.00 87.50 230 ASP A CA 1
ATOM 1701 C C . ASP A 1 230 ? 5.348 19.461 -9.480 1.00 87.50 230 ASP A C 1
ATOM 1703 O O . ASP A 1 230 ? 4.686 19.033 -8.522 1.00 87.50 230 ASP A O 1
ATOM 1707 N N . THR A 1 231 ? 5.185 19.004 -10.719 1.00 87.69 231 THR A N 1
ATOM 1708 C CA . THR A 1 231 ? 4.135 18.066 -11.133 1.00 87.69 231 THR A CA 1
ATOM 1709 C C . THR A 1 231 ? 4.701 16.934 -11.988 1.00 87.69 231 THR A C 1
ATOM 1711 O O . THR A 1 231 ? 5.694 17.111 -12.692 1.00 87.69 231 THR A O 1
ATOM 1714 N N . ARG A 1 232 ? 4.059 15.761 -11.954 1.00 86.81 232 ARG A N 1
ATOM 1715 C CA . ARG A 1 232 ? 4.428 14.582 -12.752 1.00 86.81 232 ARG A CA 1
ATOM 1716 C C . ARG A 1 232 ? 3.481 14.489 -13.948 1.00 86.81 232 ARG A C 1
ATOM 1718 O O . ARG A 1 232 ? 2.596 13.642 -13.991 1.00 86.81 232 ARG A O 1
ATOM 1725 N N . ASN A 1 233 ? 3.635 15.401 -14.905 1.00 86.94 233 ASN A N 1
ATOM 1726 C CA . ASN A 1 233 ? 2.752 15.481 -16.069 1.00 86.94 233 ASN A CA 1
ATOM 1727 C C . ASN A 1 233 ? 3.132 14.443 -17.138 1.00 86.94 233 ASN A C 1
ATOM 1729 O O . ASN A 1 233 ? 3.884 14.748 -18.065 1.00 86.94 233 ASN A O 1
ATOM 1733 N N . LEU A 1 234 ? 2.601 13.229 -17.013 1.00 88.06 234 LEU A N 1
ATOM 1734 C CA . LEU A 1 234 ? 2.956 12.072 -17.828 1.00 88.06 234 LEU A CA 1
ATOM 1735 C C . LEU A 1 234 ? 2.540 12.237 -19.295 1.00 88.06 234 LEU A C 1
ATOM 1737 O O . LEU A 1 234 ? 1.418 12.635 -19.612 1.00 88.06 234 LEU A O 1
ATOM 1741 N N . ASN A 1 235 ? 3.435 11.861 -20.205 1.00 88.69 235 ASN A N 1
ATOM 1742 C CA . ASN A 1 235 ? 3.021 11.465 -21.546 1.00 88.69 235 ASN A CA 1
ATOM 1743 C C . ASN A 1 235 ? 2.722 9.972 -21.539 1.00 88.69 235 ASN A C 1
ATOM 1745 O O . ASN A 1 235 ? 3.416 9.219 -20.854 1.00 88.69 235 ASN A O 1
ATOM 1749 N N . ASP A 1 236 ? 1.754 9.558 -22.357 1.00 90.88 236 ASP A N 1
ATOM 1750 C CA . ASP A 1 236 ? 1.458 8.141 -22.520 1.00 90.88 236 ASP A CA 1
ATOM 1751 C C . ASP A 1 236 ? 2.713 7.391 -22.979 1.00 90.88 236 ASP A C 1
ATOM 1753 O O . ASP A 1 236 ? 3.318 7.715 -24.005 1.00 90.88 236 ASP A O 1
ATOM 1757 N N . GLY A 1 237 ? 3.124 6.403 -22.196 1.00 90.56 237 GLY A N 1
ATOM 1758 C CA . GLY A 1 237 ? 4.366 5.681 -22.411 1.00 90.56 237 GLY A CA 1
ATOM 1759 C C . GLY A 1 237 ? 4.338 4.308 -21.760 1.00 90.56 237 GLY A C 1
ATOM 1760 O O . GLY A 1 237 ? 3.413 3.992 -21.008 1.00 90.56 237 GLY A O 1
ATOM 1761 N N . PRO A 1 238 ? 5.327 3.456 -22.058 1.00 92.44 238 PRO A N 1
ATOM 1762 C CA . PRO A 1 238 ? 5.364 2.109 -21.519 1.00 92.44 238 PRO A CA 1
ATOM 1763 C C . PRO A 1 238 ? 5.601 2.118 -20.006 1.00 92.44 238 PRO A C 1
ATOM 1765 O O . PRO A 1 238 ? 6.129 3.072 -19.433 1.00 92.44 238 PRO A O 1
ATOM 1768 N N . ILE A 1 239 ? 5.272 0.995 -19.380 1.00 94.56 239 ILE A N 1
ATOM 1769 C CA . ILE A 1 239 ? 5.801 0.625 -18.072 1.00 94.56 239 ILE A CA 1
ATOM 1770 C C . ILE A 1 239 ? 7.163 -0.009 -18.327 1.00 94.56 239 ILE A C 1
ATOM 1772 O O . ILE A 1 239 ? 7.265 -0.956 -19.104 1.00 94.56 239 ILE A O 1
ATOM 1776 N N . LEU A 1 240 ? 8.210 0.523 -17.710 1.00 93.62 240 LEU A N 1
ATOM 1777 C CA . LEU A 1 240 ? 9.592 0.090 -17.888 1.00 93.62 240 LEU A CA 1
ATOM 1778 C C . LEU A 1 240 ? 10.160 -0.379 -16.549 1.00 93.62 240 LEU A C 1
ATOM 1780 O O . LEU A 1 240 ? 10.030 0.328 -15.552 1.00 93.62 240 LEU A O 1
ATOM 1784 N N . LEU A 1 241 ? 10.830 -1.532 -16.547 1.00 94.69 241 LEU A N 1
ATOM 1785 C CA . LEU A 1 241 ? 11.554 -2.065 -15.396 1.00 94.69 241 LEU A CA 1
ATOM 1786 C C . LEU A 1 241 ? 13.053 -2.162 -15.701 1.00 94.69 241 LEU A C 1
ATOM 1788 O O . LEU A 1 241 ? 13.453 -2.599 -16.787 1.00 94.69 241 LEU A O 1
ATOM 1792 N N . GLY A 1 242 ? 13.879 -1.785 -14.725 1.00 91.69 242 GLY A N 1
ATOM 1793 C CA . GLY A 1 242 ? 15.336 -1.746 -14.858 1.00 91.69 242 GLY A CA 1
ATOM 1794 C C . GLY A 1 242 ? 15.839 -0.483 -15.562 1.00 91.69 242 GLY A C 1
ATOM 1795 O O . GLY A 1 242 ? 15.361 0.625 -15.305 1.00 91.69 242 GLY A O 1
ATOM 1796 N N . ARG A 1 243 ? 16.840 -0.634 -16.437 1.00 89.19 243 ARG A N 1
ATOM 1797 C CA . ARG A 1 243 ? 17.519 0.476 -17.117 1.00 89.19 243 ARG A CA 1
ATOM 1798 C C . ARG A 1 243 ? 16.557 1.311 -17.971 1.00 89.19 243 ARG A C 1
ATOM 1800 O O . ARG A 1 243 ? 15.828 0.769 -18.798 1.00 89.19 243 ARG A O 1
ATOM 1807 N N . SER A 1 244 ? 16.701 2.637 -17.885 1.00 80.56 244 SER A N 1
ATOM 1808 C CA . SER A 1 244 ? 16.158 3.574 -18.874 1.00 80.56 244 SER A CA 1
ATOM 1809 C C . SER A 1 244 ? 16.864 3.401 -20.229 1.00 80.56 244 SER A C 1
ATOM 1811 O O . SER A 1 244 ? 18.097 3.470 -20.297 1.00 80.56 244 SER A O 1
ATOM 1813 N N . PRO A 1 245 ? 16.138 3.189 -21.344 1.00 72.38 245 PRO A N 1
ATOM 1814 C CA . PRO A 1 245 ? 16.747 3.161 -22.674 1.00 72.38 245 PRO A CA 1
ATOM 1815 C C . PRO A 1 245 ? 17.221 4.551 -23.136 1.00 72.38 245 PRO A C 1
ATOM 1817 O O . PRO A 1 245 ? 17.741 4.685 -24.244 1.00 72.38 245 PRO A O 1
ATOM 1820 N N . LEU A 1 246 ? 17.026 5.584 -22.317 1.00 69.31 246 LEU A N 1
ATOM 1821 C CA . LEU A 1 246 ? 17.285 6.974 -22.647 1.00 69.31 246 LEU A CA 1
ATOM 1822 C C . LEU A 1 246 ? 18.723 7.373 -22.306 1.00 69.31 246 LEU A C 1
ATOM 1824 O O . LEU A 1 246 ? 19.468 6.646 -21.649 1.00 69.31 246 LEU A O 1
ATOM 1828 N N . ALA A 1 247 ? 19.141 8.534 -22.808 1.00 67.12 247 ALA A N 1
ATOM 1829 C CA . ALA A 1 247 ? 20.480 9.077 -22.577 1.00 67.12 247 ALA A CA 1
ATOM 1830 C C . ALA A 1 247 ? 20.585 9.830 -21.232 1.00 67.12 247 ALA A C 1
ATOM 1832 O O . ALA A 1 247 ? 21.334 10.797 -21.130 1.00 67.12 247 ALA A O 1
ATOM 1833 N N . ASP A 1 248 ? 19.813 9.408 -20.228 1.00 72.94 248 ASP A N 1
ATOM 1834 C CA . ASP A 1 248 ? 19.761 9.979 -18.873 1.00 72.94 248 ASP A CA 1
ATOM 1835 C C . ASP A 1 248 ? 20.812 9.361 -17.931 1.00 72.94 248 ASP A C 1
ATOM 1837 O O . ASP A 1 248 ? 21.085 9.880 -16.855 1.00 72.94 248 ASP A O 1
ATOM 1841 N N . GLY A 1 249 ? 21.442 8.259 -18.351 1.00 78.44 249 GLY A N 1
ATOM 1842 C CA . GLY A 1 249 ? 22.471 7.569 -17.579 1.00 78.44 249 GLY A CA 1
ATOM 1843 C C . GLY A 1 249 ? 21.931 6.621 -16.506 1.00 78.44 249 GLY A C 1
ATOM 1844 O O . GLY A 1 249 ? 22.746 6.006 -15.811 1.00 78.44 249 GLY A O 1
ATOM 1845 N N . MET A 1 250 ? 20.608 6.444 -16.402 1.00 84.00 250 MET A N 1
ATOM 1846 C CA . MET A 1 250 ? 20.003 5.476 -15.486 1.00 84.00 250 MET A CA 1
ATOM 1847 C C . MET A 1 250 ? 20.347 4.053 -15.879 1.00 84.00 250 MET A C 1
ATOM 1849 O O . MET A 1 250 ? 20.427 3.709 -17.063 1.00 84.00 250 MET A O 1
ATOM 1853 N N . LYS A 1 251 ? 20.479 3.185 -14.882 1.00 88.44 251 LYS A N 1
ATOM 1854 C CA . LYS A 1 251 ? 20.845 1.788 -15.093 1.00 88.44 251 LYS A CA 1
ATOM 1855 C C . LYS A 1 251 ? 19.951 0.862 -14.294 1.00 88.44 251 LYS A C 1
ATOM 1857 O O . LYS A 1 251 ? 19.340 1.262 -13.314 1.00 88.44 251 LYS A O 1
ATOM 1862 N N . ALA A 1 252 ? 19.886 -0.397 -14.706 1.00 88.50 252 ALA A N 1
ATOM 1863 C CA . ALA A 1 252 ? 19.403 -1.429 -13.803 1.00 88.50 252 ALA A CA 1
ATOM 1864 C C . ALA A 1 252 ? 20.426 -1.611 -12.680 1.00 88.50 252 ALA A C 1
ATOM 1866 O O . ALA A 1 252 ? 21.635 -1.497 -12.904 1.00 88.50 252 ALA A O 1
ATOM 1867 N N . ALA A 1 253 ? 19.954 -1.932 -11.481 1.00 83.00 253 ALA A N 1
ATOM 1868 C CA . ALA A 1 253 ? 20.818 -2.383 -10.404 1.00 83.00 253 ALA A CA 1
ATOM 1869 C C . ALA A 1 253 ? 21.248 -3.840 -10.685 1.00 83.00 253 ALA A C 1
ATOM 1871 O O . ALA A 1 253 ? 20.399 -4.734 -10.663 1.00 83.00 253 ALA A O 1
ATOM 1872 N N . PRO A 1 254 ? 22.537 -4.125 -10.963 1.00 84.19 254 PRO A N 1
ATOM 1873 C CA . PRO A 1 254 ? 22.971 -5.494 -11.228 1.00 84.19 254 PRO A CA 1
ATOM 1874 C C . PRO A 1 254 ? 22.783 -6.367 -9.988 1.00 84.19 254 PRO A C 1
ATOM 1876 O O . PRO A 1 254 ? 23.175 -5.986 -8.882 1.00 84.19 254 PRO A O 1
ATOM 1879 N N . GLY A 1 255 ? 22.213 -7.550 -10.177 1.00 86.12 255 GLY A N 1
ATOM 1880 C CA . GLY A 1 255 ? 21.868 -8.467 -9.099 1.00 86.12 255 GLY A CA 1
ATOM 1881 C C . GLY A 1 255 ? 20.585 -8.104 -8.352 1.00 86.12 255 GLY A C 1
ATOM 1882 O O . GLY A 1 255 ? 20.302 -8.732 -7.334 1.00 86.12 255 GLY A O 1
ATOM 1883 N N . ALA A 1 256 ? 19.837 -7.092 -8.799 1.00 88.69 256 ALA A N 1
ATOM 1884 C CA . ALA A 1 256 ? 18.558 -6.754 -8.195 1.00 88.69 256 ALA A CA 1
ATOM 1885 C C . ALA A 1 256 ? 17.431 -7.650 -8.712 1.00 88.69 256 ALA A C 1
ATOM 1887 O O . ALA A 1 256 ? 17.443 -8.119 -9.852 1.00 88.69 256 ALA A O 1
ATOM 1888 N N . HIS A 1 257 ? 16.449 -7.842 -7.844 1.00 92.50 257 HIS A N 1
ATOM 1889 C CA . HIS A 1 257 ? 15.231 -8.583 -8.096 1.00 92.50 257 HIS A CA 1
ATOM 1890 C C . HIS A 1 257 ? 14.024 -7.669 -7.917 1.00 92.50 257 HIS A C 1
ATOM 1892 O O . HIS A 1 257 ? 14.010 -6.884 -6.967 1.00 92.50 257 HIS A O 1
ATOM 1898 N N . LEU A 1 258 ? 13.010 -7.818 -8.771 1.00 94.69 258 LEU A N 1
ATOM 1899 C CA . LEU A 1 258 ? 11.692 -7.199 -8.620 1.00 94.69 258 LEU A CA 1
ATOM 1900 C C . LEU A 1 258 ? 10.608 -8.275 -8.583 1.00 94.69 258 LEU A C 1
ATOM 1902 O O . LEU A 1 258 ? 10.649 -9.215 -9.372 1.00 94.69 258 LEU A O 1
ATOM 1906 N N . ALA A 1 259 ? 9.626 -8.140 -7.707 1.00 94.69 259 ALA A N 1
ATOM 1907 C CA . ALA A 1 259 ? 8.468 -9.020 -7.618 1.00 94.69 259 ALA A CA 1
ATOM 1908 C C . ALA A 1 259 ? 7.187 -8.204 -7.407 1.00 94.69 259 ALA A C 1
ATOM 1910 O O . ALA A 1 259 ? 7.268 -7.038 -7.021 1.00 94.69 259 ALA A O 1
ATOM 1911 N N . ASP A 1 260 ? 6.033 -8.822 -7.685 1.00 94.31 260 ASP A N 1
ATOM 1912 C CA . ASP A 1 260 ? 4.698 -8.259 -7.422 1.00 94.31 260 ASP A CA 1
ATOM 1913 C C . ASP A 1 260 ? 4.585 -6.769 -7.833 1.00 94.31 260 ASP A C 1
ATOM 1915 O O . ASP A 1 260 ? 4.183 -5.902 -7.065 1.00 94.31 260 ASP A O 1
ATOM 1919 N N . VAL A 1 261 ? 5.002 -6.446 -9.064 1.00 97.19 261 VAL A N 1
ATOM 1920 C CA . VAL A 1 261 ? 5.023 -5.056 -9.551 1.00 97.19 261 VAL A CA 1
ATOM 1921 C C . VAL A 1 261 ? 3.607 -4.611 -9.898 1.00 97.19 261 VAL A C 1
ATOM 1923 O O . VAL A 1 261 ? 2.953 -5.250 -10.724 1.00 97.19 261 VAL A O 1
ATOM 1926 N N . ARG A 1 262 ? 3.163 -3.479 -9.351 1.00 97.62 262 ARG A N 1
ATOM 1927 C CA . ARG A 1 262 ? 1.839 -2.895 -9.589 1.00 97.62 262 ARG A CA 1
ATOM 1928 C C . ARG A 1 262 ? 1.908 -1.430 -9.995 1.00 97.62 262 ARG A C 1
ATOM 1930 O O . ARG A 1 262 ? 2.706 -0.652 -9.473 1.00 97.62 262 ARG A O 1
ATOM 1937 N N . VAL A 1 263 ? 1.015 -1.050 -10.903 1.00 98.00 263 VAL A N 1
ATOM 1938 C CA . VAL A 1 263 ? 0.807 0.333 -11.344 1.00 98.00 263 VAL A CA 1
ATOM 1939 C C . VAL A 1 263 ? -0.677 0.652 -11.255 1.00 98.00 263 VAL A C 1
ATOM 1941 O O . VAL A 1 263 ? -1.494 -0.116 -11.758 1.00 98.00 263 VAL A O 1
ATOM 1944 N N . TYR A 1 264 ? -1.009 1.791 -10.655 1.00 97.38 264 TYR A N 1
ATOM 1945 C CA . TYR A 1 264 ? -2.372 2.283 -10.487 1.00 97.38 264 TYR A CA 1
ATOM 1946 C C . TYR A 1 264 ? -2.553 3.662 -11.119 1.00 97.38 264 TYR A C 1
ATOM 1948 O O . TYR A 1 264 ? -1.664 4.505 -11.006 1.00 97.38 264 TYR A O 1
ATOM 1956 N N . ASP A 1 265 ? -3.728 3.925 -11.687 1.00 95.50 265 ASP A N 1
ATOM 1957 C CA . ASP A 1 265 ? -4.165 5.233 -12.211 1.00 95.50 265 ASP A CA 1
ATOM 1958 C C . ASP A 1 265 ? -4.800 6.138 -11.139 1.00 95.50 265 ASP A C 1
ATOM 1960 O O . ASP A 1 265 ? -5.522 7.088 -11.439 1.00 95.50 265 ASP A O 1
ATOM 1964 N N . ARG A 1 266 ? -4.544 5.824 -9.867 1.00 95.00 266 ARG A N 1
ATOM 1965 C CA . ARG A 1 266 ? -5.049 6.570 -8.718 1.00 95.00 266 ARG A CA 1
ATOM 1966 C C . ARG A 1 266 ? -4.049 6.598 -7.574 1.00 95.00 266 ARG A C 1
ATOM 1968 O O . ARG A 1 266 ? -3.172 5.736 -7.469 1.00 95.00 266 ARG A O 1
ATOM 1975 N N . ALA A 1 267 ? -4.235 7.549 -6.667 1.00 94.94 267 ALA A N 1
ATOM 1976 C CA . ALA A 1 267 ? -3.599 7.502 -5.358 1.00 94.94 267 ALA A CA 1
ATOM 1977 C C . ALA A 1 267 ? -4.226 6.381 -4.506 1.00 94.94 267 ALA A C 1
ATOM 1979 O O . ALA A 1 267 ? -5.449 6.339 -4.326 1.00 94.94 267 ALA A O 1
ATOM 1980 N N . LEU A 1 268 ? -3.396 5.471 -3.993 1.00 93.06 268 LEU A N 1
ATOM 1981 C CA . LEU A 1 268 ? -3.798 4.558 -2.926 1.00 93.06 268 LEU A CA 1
ATOM 1982 C C . LEU A 1 268 ? -3.793 5.296 -1.586 1.00 93.06 268 LEU A C 1
ATOM 1984 O O . LEU A 1 268 ? -2.939 6.142 -1.322 1.00 93.06 268 LEU A O 1
ATOM 1988 N N . THR A 1 269 ? -4.747 4.959 -0.728 1.00 84.62 269 THR A N 1
ATOM 1989 C CA . THR A 1 269 ? -4.761 5.412 0.667 1.00 84.62 269 THR A CA 1
ATOM 1990 C C . THR A 1 269 ? -3.710 4.673 1.496 1.00 84.62 269 THR A C 1
ATOM 1992 O O . THR A 1 269 ? -3.278 3.580 1.134 1.00 84.62 269 THR A O 1
ATOM 1995 N N . VAL A 1 270 ? -3.343 5.222 2.657 1.00 78.62 270 VAL A N 1
ATOM 1996 C CA . VAL A 1 270 ? -2.437 4.545 3.606 1.00 78.62 270 VAL A CA 1
ATOM 1997 C C . VAL A 1 270 ? -2.951 3.156 4.016 1.00 78.62 270 VAL A C 1
ATOM 1999 O O . VAL A 1 270 ? -2.169 2.213 4.102 1.00 78.62 270 VAL A O 1
ATOM 2002 N N . SER A 1 271 ? -4.271 3.002 4.166 1.00 73.00 271 SER A N 1
ATOM 2003 C CA . SER A 1 271 ? -4.916 1.717 4.460 1.00 73.00 271 SER A CA 1
ATOM 2004 C C . SER A 1 271 ? -4.711 0.704 3.338 1.00 73.00 271 SER A C 1
ATOM 2006 O O . SER A 1 271 ? -4.296 -0.425 3.578 1.00 73.00 271 SER A O 1
ATOM 2008 N N . GLU A 1 272 ? -4.922 1.127 2.090 1.00 85.31 272 GLU A N 1
ATOM 2009 C CA . GLU A 1 272 ? -4.722 0.271 0.918 1.00 85.31 272 GLU A CA 1
ATOM 2010 C C . GLU A 1 272 ? -3.250 -0.115 0.733 1.00 85.31 272 GLU A C 1
ATOM 2012 O O . GLU A 1 272 ? -2.969 -1.251 0.362 1.00 85.31 272 GLU A O 1
ATOM 2017 N N . ILE A 1 273 ? -2.307 0.788 1.028 1.00 88.50 273 ILE A N 1
ATOM 2018 C CA . ILE A 1 273 ? -0.869 0.476 1.037 1.00 88.50 273 ILE A CA 1
ATOM 2019 C C . ILE A 1 273 ? -0.545 -0.580 2.095 1.00 88.50 273 ILE A C 1
ATOM 2021 O O . ILE A 1 273 ? 0.206 -1.519 1.822 1.00 88.50 273 ILE A O 1
ATOM 2025 N N . GLY A 1 274 ? -1.138 -0.450 3.279 1.00 78.88 274 GLY A N 1
ATOM 2026 C CA . GLY A 1 274 ? -0.985 -1.415 4.355 1.00 78.88 274 GLY A CA 1
ATOM 2027 C C . GLY A 1 274 ? -1.545 -2.793 4.026 1.00 78.88 274 GLY A C 1
ATOM 2028 O O . GLY A 1 274 ? -0.855 -3.797 4.177 1.00 78.88 274 GLY A O 1
ATOM 2029 N N . GLN A 1 275 ? -2.772 -2.837 3.507 1.00 78.50 275 GLN A N 1
ATOM 2030 C CA . GLN A 1 275 ? -3.418 -4.066 3.039 1.00 78.50 275 GLN A CA 1
ATOM 2031 C C . GLN A 1 275 ? -2.616 -4.736 1.922 1.00 78.50 275 GLN A C 1
ATOM 2033 O O . GLN A 1 275 ? -2.447 -5.954 1.932 1.00 78.50 275 GLN A O 1
ATOM 2038 N N . LEU A 1 276 ? -2.093 -3.946 0.979 1.00 88.00 276 LEU A N 1
ATOM 2039 C CA . LEU A 1 276 ? -1.255 -4.447 -0.104 1.00 88.00 276 LEU A CA 1
ATOM 2040 C C . LEU A 1 276 ? 0.021 -5.098 0.443 1.00 88.00 276 LEU A C 1
ATOM 2042 O O . LEU A 1 276 ? 0.325 -6.234 0.082 1.00 88.00 276 LEU A O 1
ATOM 2046 N N . TYR A 1 277 ? 0.727 -4.415 1.351 1.00 87.69 277 TYR A N 1
ATOM 2047 C CA . TYR A 1 277 ? 1.915 -4.975 1.991 1.00 87.69 277 TYR A CA 1
ATOM 2048 C C . TYR A 1 277 ? 1.588 -6.266 2.745 1.00 87.69 277 TYR A C 1
ATOM 2050 O O . TYR A 1 277 ? 2.233 -7.277 2.495 1.00 87.69 277 TYR A O 1
ATOM 2058 N N . GLN A 1 278 ? 0.553 -6.268 3.589 1.00 81.50 278 GLN A N 1
ATOM 2059 C CA . GLN A 1 278 ? 0.138 -7.441 4.361 1.00 81.50 278 GLN A CA 1
ATOM 2060 C C . GLN A 1 278 ? -0.161 -8.650 3.467 1.00 81.50 278 GLN A C 1
ATOM 2062 O O . GLN A 1 278 ? 0.329 -9.754 3.707 1.00 81.50 278 GLN A O 1
ATOM 2067 N N . GLN A 1 279 ? -0.954 -8.439 2.414 1.00 82.19 279 GLN A N 1
ATOM 2068 C CA . GLN A 1 279 ? -1.354 -9.500 1.498 1.00 82.19 279 GLN A CA 1
ATOM 2069 C C . GLN A 1 279 ? -0.156 -10.094 0.749 1.00 82.19 279 GLN A C 1
ATOM 2071 O O . GLN A 1 279 ? -0.128 -11.295 0.468 1.00 82.19 279 GLN A O 1
ATOM 2076 N N . GLU A 1 280 ? 0.827 -9.270 0.390 1.00 87.19 280 GLU A N 1
ATOM 2077 C CA . GLU A 1 280 ? 1.949 -9.706 -0.437 1.00 87.19 280 GLU A CA 1
ATOM 2078 C C . GLU A 1 280 ? 3.157 -10.191 0.367 1.00 87.19 280 GLU A C 1
ATOM 2080 O O . GLU A 1 280 ? 3.853 -11.099 -0.108 1.00 87.19 280 GLU A O 1
ATOM 2085 N N . ALA A 1 281 ? 3.356 -9.650 1.573 1.00 83.56 281 ALA A N 1
ATOM 2086 C CA . ALA A 1 281 ? 4.385 -10.056 2.525 1.00 83.56 281 ALA A CA 1
ATOM 2087 C C . ALA A 1 281 ? 4.157 -11.480 3.025 1.00 83.56 281 ALA A C 1
ATOM 2089 O O . ALA A 1 281 ? 5.128 -12.183 3.272 1.00 83.56 281 ALA A O 1
ATOM 2090 N N . GLY A 1 282 ? 2.904 -11.945 3.098 1.00 80.56 282 GLY A N 1
ATOM 2091 C CA . GLY A 1 282 ? 2.576 -13.342 3.384 1.00 80.56 282 GLY A CA 1
ATOM 2092 C C . GLY A 1 282 ? 3.279 -13.868 4.638 1.00 80.56 282 GLY A C 1
ATOM 2093 O O . GLY A 1 282 ? 3.065 -13.350 5.723 1.00 80.56 282 GLY A O 1
ATOM 2094 N N . SER A 1 283 ? 4.109 -14.903 4.474 1.00 79.25 283 SER A N 1
ATOM 2095 C CA . SER A 1 283 ? 4.892 -15.528 5.550 1.00 79.25 283 SER A CA 1
ATOM 2096 C C . SER A 1 283 ? 6.345 -15.034 5.613 1.00 79.25 283 SER A C 1
ATOM 2098 O O . SER A 1 283 ? 7.232 -15.819 5.948 1.00 79.25 283 SER A O 1
ATOM 2100 N N . LEU A 1 284 ? 6.630 -13.819 5.137 1.00 81.44 284 LEU A N 1
ATOM 2101 C CA . LEU A 1 284 ? 7.959 -13.230 5.277 1.00 81.44 284 LEU A CA 1
ATOM 2102 C C . LEU A 1 284 ? 8.222 -12.982 6.764 1.00 81.44 284 LEU A C 1
ATOM 2104 O O . LEU A 1 284 ? 7.397 -12.356 7.418 1.00 81.44 284 LEU A O 1
ATOM 2108 N N . ASP A 1 285 ? 9.341 -13.509 7.236 1.00 77.94 285 ASP A N 1
ATOM 2109 C CA . ASP A 1 285 ? 9.833 -13.458 8.611 1.00 77.94 285 ASP A CA 1
ATOM 2110 C C . ASP A 1 285 ? 11.348 -13.224 8.487 1.00 77.94 285 ASP A C 1
ATOM 2112 O O . ASP A 1 285 ? 12.103 -14.103 8.045 1.00 77.94 285 ASP A O 1
ATOM 2116 N N . THR A 1 286 ? 11.756 -11.967 8.651 1.00 80.44 286 THR A N 1
ATOM 2117 C CA . THR A 1 286 ? 13.095 -11.485 8.307 1.00 80.44 286 THR A CA 1
ATOM 2118 C C . THR A 1 286 ? 14.132 -11.869 9.358 1.00 80.44 286 THR A C 1
ATOM 2120 O O . THR A 1 286 ? 15.287 -12.117 8.985 1.00 80.44 286 THR A O 1
ATOM 2123 N N . ASP A 1 287 ? 13.768 -11.930 10.636 1.00 75.69 287 ASP A N 1
ATOM 2124 C CA . ASP A 1 287 ? 14.673 -12.294 11.729 1.00 75.69 287 ASP A CA 1
ATOM 2125 C C . ASP A 1 287 ? 14.504 -13.738 12.230 1.00 75.69 287 ASP A C 1
ATOM 2127 O O . ASP A 1 287 ? 15.424 -14.263 12.867 1.00 75.69 287 ASP A O 1
ATOM 2131 N N . GLY A 1 288 ? 13.451 -14.433 11.805 1.00 79.75 288 GLY A N 1
ATOM 2132 C CA . GLY A 1 288 ? 13.253 -15.865 11.991 1.00 79.75 288 GLY A CA 1
ATOM 2133 C C . GLY A 1 288 ? 12.682 -16.236 13.353 1.00 79.75 288 GLY A C 1
ATOM 2134 O O . GLY A 1 288 ? 12.908 -17.372 13.788 1.00 79.75 288 GLY A O 1
ATOM 2135 N N . ASP A 1 289 ? 12.024 -15.306 14.042 1.00 75.75 289 ASP A N 1
ATOM 2136 C CA . ASP A 1 289 ? 11.449 -15.535 15.370 1.00 75.75 289 ASP A CA 1
ATOM 2137 C C . ASP A 1 289 ? 10.057 -16.195 15.329 1.00 75.75 289 ASP A C 1
ATOM 2139 O O . ASP A 1 289 ? 9.556 -16.677 16.344 1.00 75.75 289 ASP A O 1
ATOM 2143 N N . GLY A 1 290 ? 9.480 -16.354 14.134 1.00 78.56 290 GLY A N 1
ATOM 2144 C CA . GLY A 1 290 ? 8.185 -16.992 13.924 1.00 78.56 290 GLY A CA 1
ATOM 2145 C C . GLY A 1 290 ? 7.015 -16.015 13.822 1.00 78.56 290 GLY A C 1
ATOM 2146 O O . GLY A 1 290 ? 5.896 -16.461 13.529 1.00 78.56 290 GLY A O 1
ATOM 2147 N N . LEU A 1 291 ? 7.247 -14.711 13.991 1.00 74.88 291 LEU A N 1
ATOM 2148 C CA . LEU A 1 291 ? 6.314 -13.657 13.619 1.00 74.88 291 LEU A CA 1
ATOM 2149 C C . LEU A 1 291 ? 6.586 -13.202 12.181 1.00 74.88 291 LEU A C 1
ATOM 2151 O O . LEU A 1 291 ? 7.699 -13.206 11.676 1.00 74.88 291 LEU A O 1
ATOM 2155 N N . THR A 1 292 ? 5.528 -12.848 11.454 1.00 81.25 292 THR A N 1
ATOM 2156 C CA . THR A 1 292 ? 5.706 -12.311 10.096 1.00 81.25 292 THR A CA 1
ATOM 2157 C C . THR A 1 292 ? 6.015 -10.819 10.159 1.00 81.25 292 THR A C 1
ATOM 2159 O O . THR A 1 292 ? 5.285 -10.116 10.860 1.00 81.25 292 THR A O 1
ATOM 2162 N N . ASP A 1 293 ? 6.904 -10.302 9.306 1.00 77.56 293 ASP A N 1
ATOM 2163 C CA . ASP A 1 293 ? 7.245 -8.870 9.216 1.00 77.56 293 ASP A CA 1
ATOM 2164 C C . ASP A 1 293 ? 6.001 -7.962 9.170 1.00 77.56 293 ASP A C 1
ATOM 2166 O O . ASP A 1 293 ? 5.972 -6.861 9.723 1.00 77.56 293 ASP A O 1
ATOM 2170 N N . ALA A 1 294 ? 4.948 -8.415 8.478 1.00 78.00 294 ALA A N 1
ATOM 2171 C CA . ALA A 1 294 ? 3.686 -7.695 8.378 1.00 78.00 294 ALA A CA 1
ATOM 2172 C C . ALA A 1 294 ? 3.011 -7.533 9.748 1.00 78.00 294 ALA A C 1
ATOM 2174 O O . ALA A 1 294 ? 2.626 -6.420 10.110 1.00 78.00 294 ALA A O 1
ATOM 2175 N N . TYR A 1 295 ? 2.907 -8.623 10.507 1.00 75.81 295 TYR A N 1
ATOM 2176 C CA . TYR A 1 295 ? 2.345 -8.636 11.855 1.00 75.81 295 TYR A CA 1
ATOM 2177 C C . TYR A 1 295 ? 3.138 -7.720 12.789 1.00 75.81 295 TYR A C 1
ATOM 2179 O O . TYR A 1 295 ? 2.578 -6.803 13.391 1.00 75.81 295 TYR A O 1
ATOM 2187 N N . GLU A 1 296 ? 4.456 -7.877 12.813 1.00 74.69 296 GLU A N 1
ATOM 2188 C CA . GLU A 1 296 ? 5.369 -7.088 13.640 1.00 74.69 296 GLU A CA 1
ATOM 2189 C C . GLU A 1 296 ? 5.281 -5.582 13.345 1.00 74.69 296 GLU A C 1
ATOM 2191 O O . GLU A 1 296 ? 5.291 -4.741 14.244 1.00 74.69 296 GLU A O 1
ATOM 2196 N N . GLN A 1 297 ? 5.055 -5.200 12.085 1.00 72.88 297 GLN A N 1
ATOM 2197 C CA . GLN A 1 297 ? 4.865 -3.799 11.695 1.00 72.88 297 GLN A CA 1
ATOM 2198 C C . GLN A 1 297 ? 3.472 -3.223 11.977 1.00 72.88 297 GLN A C 1
ATOM 2200 O O . GLN A 1 297 ? 3.296 -2.012 11.825 1.00 72.88 297 GLN A O 1
ATOM 2205 N N . GLY A 1 298 ? 2.507 -4.035 12.418 1.00 70.81 298 GLY A N 1
ATOM 2206 C CA . GLY A 1 298 ? 1.142 -3.589 12.744 1.00 70.81 298 GLY A CA 1
ATOM 2207 C C . GLY A 1 298 ? 0.063 -4.267 11.923 1.00 70.81 298 GLY A C 1
ATOM 2208 O O . GLY A 1 298 ? -1.109 -4.274 12.303 1.00 70.81 298 GLY A O 1
ATOM 2209 N N . TYR A 1 299 ? 0.420 -4.829 10.773 1.00 72.19 299 TYR A N 1
ATOM 2210 C CA . TYR A 1 299 ? -0.544 -5.301 9.791 1.00 72.19 299 TYR A CA 1
ATOM 2211 C C . TYR A 1 299 ? -1.191 -6.604 10.235 1.00 72.19 299 TYR A C 1
ATOM 2213 O O . TYR A 1 299 ? -0.572 -7.661 10.273 1.00 72.19 299 TYR A O 1
ATOM 2221 N N . GLY A 1 300 ? -2.485 -6.510 10.548 1.00 68.75 300 GLY A N 1
ATOM 2222 C CA . GLY A 1 300 ? -3.256 -7.593 11.151 1.00 68.75 300 GLY A CA 1
ATOM 2223 C C . GLY A 1 300 ? -3.308 -7.543 12.676 1.00 68.75 300 GLY A C 1
ATOM 2224 O O . GLY A 1 300 ? -4.044 -8.340 13.247 1.00 68.75 300 GLY A O 1
ATOM 2225 N N . ARG A 1 301 ? -2.603 -6.598 13.322 1.00 76.75 301 ARG A N 1
ATOM 2226 C CA . ARG A 1 301 ? -2.720 -6.368 14.769 1.00 76.75 301 ARG A CA 1
ATOM 2227 C C . ARG A 1 301 ? -4.024 -5.681 15.122 1.00 76.75 301 ARG A C 1
ATOM 2229 O O . ARG A 1 301 ? -4.644 -6.057 16.102 1.00 76.75 301 ARG A O 1
ATOM 2236 N N . TYR A 1 302 ? -4.475 -4.736 14.302 1.00 80.88 302 TYR A N 1
ATOM 2237 C CA . TYR A 1 302 ? -5.693 -3.993 14.591 1.00 80.88 302 TYR A CA 1
ATOM 2238 C C . TYR A 1 302 ? -6.895 -4.452 13.770 1.00 80.88 302 TYR A C 1
ATOM 2240 O O . TYR A 1 302 ? -6.803 -4.663 12.558 1.00 80.88 302 TYR A O 1
ATOM 2248 N N . GLN A 1 303 ? -8.054 -4.540 14.421 1.00 81.12 303 GLN A N 1
ATOM 2249 C CA . GLN A 1 303 ? -9.322 -4.867 13.783 1.00 81.12 303 GLN A CA 1
ATOM 2250 C C . GLN A 1 303 ? -10.459 -4.004 14.334 1.00 81.12 303 GLN A C 1
ATOM 2252 O O . GLN A 1 303 ? -10.687 -3.916 15.537 1.00 81.12 303 GLN A O 1
ATOM 2257 N N . MET A 1 304 ? -11.254 -3.425 13.435 1.00 84.50 304 MET A N 1
ATOM 2258 C CA . MET A 1 304 ? -12.509 -2.784 13.815 1.00 84.50 304 MET A CA 1
ATOM 2259 C C . MET A 1 304 ? -13.583 -3.843 14.087 1.00 84.50 304 MET A C 1
ATOM 2261 O O . MET A 1 304 ? -13.920 -4.631 13.199 1.00 84.50 304 MET A O 1
ATOM 2265 N N . VAL A 1 305 ? -14.171 -3.833 15.283 1.00 85.69 305 VAL A N 1
ATOM 2266 C CA . VAL A 1 305 ? -15.290 -4.715 15.633 1.00 85.69 305 VAL A CA 1
ATOM 2267 C C . VAL A 1 305 ? -16.577 -3.903 15.690 1.00 85.69 305 VAL A C 1
ATOM 2269 O O . VAL A 1 305 ? -16.789 -3.083 16.583 1.00 85.69 305 VAL A O 1
ATOM 2272 N N . ILE A 1 306 ? -17.438 -4.132 14.695 1.00 84.75 306 ILE A N 1
ATOM 2273 C CA . ILE A 1 306 ? -18.717 -3.435 14.549 1.00 84.75 306 ILE A CA 1
ATOM 2274 C C . ILE A 1 306 ? -19.782 -4.100 15.421 1.00 84.75 306 ILE A C 1
ATOM 2276 O O . ILE A 1 306 ? -19.997 -5.310 15.343 1.00 84.75 306 ILE A O 1
ATOM 2280 N N . GLY A 1 307 ? -20.483 -3.303 16.224 1.00 85.88 307 GLY A N 1
ATOM 2281 C CA . GLY A 1 307 ? -21.558 -3.777 17.082 1.00 85.88 307 GLY A CA 1
ATOM 2282 C C . GLY A 1 307 ? -22.034 -2.728 18.080 1.00 85.88 307 GLY A C 1
ATOM 2283 O O . GLY A 1 307 ? -21.940 -1.526 17.857 1.00 85.88 307 GLY A O 1
ATOM 2284 N N . SER A 1 308 ? -22.604 -3.208 19.179 1.00 91.12 308 SER A N 1
ATOM 2285 C CA . SER A 1 308 ? -23.221 -2.378 20.211 1.00 91.12 308 SER A CA 1
ATOM 2286 C C . SER A 1 308 ? -22.768 -2.871 21.579 1.00 91.12 308 SER A C 1
ATOM 2288 O O . SER A 1 308 ? -23.488 -3.608 22.249 1.00 91.12 308 SER A O 1
ATOM 2290 N N . PHE A 1 309 ? -21.563 -2.471 21.971 1.00 93.88 309 PHE A N 1
ATOM 2291 C CA . PHE A 1 309 ? -20.894 -2.898 23.195 1.00 93.88 309 PHE A CA 1
ATOM 2292 C C . PHE A 1 309 ? -20.712 -1.721 24.148 1.00 93.88 309 PHE A C 1
ATOM 2294 O O . PHE A 1 309 ? -20.259 -0.654 23.728 1.00 93.88 309 PHE A O 1
ATOM 2301 N N . THR A 1 310 ? -21.007 -1.905 25.435 1.00 96.00 310 THR A N 1
ATOM 2302 C CA . THR A 1 310 ? -20.434 -1.020 26.462 1.00 96.00 310 THR A CA 1
ATOM 2303 C C . THR A 1 310 ? -18.917 -1.192 26.485 1.00 96.00 310 THR A C 1
ATOM 2305 O O . THR A 1 310 ? -18.408 -2.200 25.994 1.00 96.00 310 THR A O 1
ATOM 2308 N N . TRP A 1 311 ? -18.178 -0.251 27.074 1.00 96.56 311 TRP A N 1
ATOM 2309 C CA . TRP A 1 311 ? -16.720 -0.378 27.156 1.00 96.56 311 TRP A CA 1
ATOM 2310 C C . TRP A 1 311 ? -16.291 -1.687 27.846 1.00 96.56 311 TRP A C 1
ATOM 2312 O O . TRP A 1 311 ? -15.439 -2.410 27.335 1.00 96.56 311 TRP A O 1
ATOM 2322 N N . ASP A 1 312 ? -16.950 -2.063 28.952 1.00 96.12 312 ASP A N 1
ATOM 2323 C CA . ASP A 1 312 ? -16.644 -3.319 29.655 1.00 96.12 312 ASP A CA 1
ATOM 2324 C C . ASP A 1 312 ? -16.985 -4.562 28.800 1.00 96.12 312 ASP A C 1
ATOM 2326 O O . ASP A 1 312 ? -16.249 -5.549 28.820 1.00 96.12 312 ASP A O 1
ATOM 2330 N N . GLN A 1 313 ? -18.071 -4.524 28.012 1.00 97.19 313 GLN A N 1
ATOM 2331 C CA . GLN A 1 313 ? -18.413 -5.604 27.074 1.00 97.19 313 GLN A CA 1
ATOM 2332 C C . GLN A 1 313 ? -17.414 -5.697 25.920 1.00 97.19 313 GLN A C 1
ATOM 2334 O O . GLN A 1 313 ? -17.056 -6.798 25.516 1.00 97.19 313 GLN A O 1
ATOM 2339 N N . ALA A 1 314 ? -16.968 -4.554 25.402 1.00 97.19 314 ALA A N 1
ATOM 2340 C CA . ALA A 1 314 ? -15.981 -4.472 24.339 1.00 97.19 314 ALA A CA 1
ATOM 2341 C C . ALA A 1 314 ? -14.635 -5.047 24.799 1.00 97.19 314 ALA A C 1
ATOM 2343 O O . ALA A 1 314 ? -14.046 -5.863 24.098 1.00 97.19 314 ALA A O 1
ATOM 2344 N N . LYS A 1 315 ? -14.201 -4.709 26.022 1.00 97.00 315 LYS A N 1
ATOM 2345 C CA . LYS A 1 315 ? -13.016 -5.299 26.659 1.00 97.00 315 LYS A CA 1
ATOM 2346 C C . LYS A 1 315 ? -13.127 -6.817 26.782 1.00 97.00 315 LYS A C 1
ATOM 2348 O O . LYS A 1 315 ? -12.226 -7.522 26.341 1.00 97.00 315 LYS A O 1
ATOM 2353 N N . ALA A 1 316 ? -14.232 -7.319 27.330 1.00 97.19 316 ALA A N 1
ATOM 2354 C CA . ALA A 1 316 ? -14.428 -8.759 27.489 1.00 97.19 316 ALA A CA 1
ATOM 2355 C C . ALA A 1 316 ? -14.496 -9.501 26.140 1.00 97.19 316 ALA A C 1
ATOM 2357 O O . ALA A 1 316 ? -13.982 -10.611 26.020 1.00 97.19 316 ALA A O 1
ATOM 2358 N N . ASP A 1 317 ? -15.118 -8.902 25.119 1.00 97.19 317 ASP A N 1
ATOM 2359 C CA . ASP A 1 317 ? -15.198 -9.488 23.778 1.00 97.19 317 ASP A CA 1
ATOM 2360 C C . ASP A 1 317 ? -13.835 -9.496 23.066 1.00 97.19 317 ASP A C 1
ATOM 2362 O O . ASP A 1 317 ? -13.509 -10.477 22.395 1.00 97.19 317 ASP A O 1
ATOM 2366 N N . ALA A 1 318 ? -13.025 -8.450 23.255 1.00 95.56 318 ALA A N 1
ATOM 2367 C CA . ALA A 1 318 ? -11.656 -8.381 22.754 1.00 95.56 318 ALA A CA 1
ATOM 2368 C C . ALA A 1 318 ? -10.768 -9.473 23.374 1.00 95.56 318 ALA A C 1
ATOM 2370 O O . ALA A 1 318 ? -10.111 -10.226 22.653 1.00 95.56 318 ALA A O 1
ATOM 2371 N N . GLU A 1 319 ? -10.833 -9.632 24.698 1.00 94.69 319 GLU A N 1
ATOM 2372 C CA . GLU A 1 319 ? -10.121 -10.684 25.435 1.00 94.69 319 GLU A CA 1
ATOM 2373 C C . GLU A 1 319 ? -10.565 -12.086 25.000 1.00 94.69 319 GLU A C 1
ATOM 2375 O O . GLU A 1 319 ? -9.738 -12.969 24.778 1.00 94.69 319 GLU A O 1
ATOM 2380 N N . ALA A 1 320 ? -11.869 -12.295 24.792 1.00 91.94 320 ALA A N 1
ATOM 2381 C CA . ALA A 1 320 ? -12.401 -13.563 24.295 1.00 91.94 320 ALA A CA 1
ATOM 2382 C C . ALA A 1 320 ? -11.937 -13.902 22.866 1.00 91.94 320 ALA A C 1
ATOM 2384 O O . ALA A 1 320 ? -11.933 -15.074 22.485 1.00 91.94 320 ALA A O 1
ATOM 2385 N N . LYS A 1 321 ? -11.544 -12.895 22.076 1.00 87.81 321 LYS A N 1
ATOM 2386 C CA . LYS A 1 321 ? -10.950 -13.056 20.740 1.00 87.81 321 LYS A CA 1
ATOM 2387 C C . LYS A 1 321 ? -9.439 -13.285 20.777 1.00 87.81 321 LYS A C 1
ATOM 2389 O O . LYS A 1 321 ? -8.866 -13.535 19.723 1.00 87.81 321 LYS A O 1
ATOM 2394 N N . GLY A 1 322 ? -8.817 -13.253 21.957 1.00 84.38 322 GLY A N 1
ATOM 2395 C CA . GLY A 1 322 ? -7.372 -13.410 22.128 1.00 84.38 322 GLY A CA 1
ATOM 2396 C C . GLY A 1 322 ? -6.579 -12.112 21.964 1.00 84.38 322 GLY A C 1
ATOM 2397 O O . GLY A 1 322 ? -5.366 -12.177 21.803 1.00 84.38 322 GLY A O 1
ATOM 2398 N N . GLY A 1 323 ? -7.248 -10.957 21.984 1.00 91.50 323 GLY A N 1
ATOM 2399 C CA . GLY A 1 323 ? -6.622 -9.636 21.939 1.00 91.50 323 GLY A CA 1
ATOM 2400 C C . GLY A 1 323 ? -7.021 -8.773 23.136 1.00 91.50 323 GLY A C 1
ATOM 2401 O O . GLY A 1 323 ? -7.426 -9.274 24.184 1.00 91.50 323 GLY A O 1
ATOM 2402 N N . HIS A 1 324 ? -6.943 -7.459 22.974 1.00 95.12 324 HIS A N 1
ATOM 2403 C CA . HIS A 1 324 ? -7.431 -6.471 23.935 1.00 95.12 324 HIS A CA 1
ATOM 2404 C C . HIS A 1 324 ? -8.001 -5.250 23.208 1.00 95.12 324 HIS A C 1
ATOM 2406 O O . HIS A 1 324 ? -7.877 -5.112 21.992 1.00 95.12 324 HIS A O 1
ATOM 2412 N N . LEU A 1 325 ? -8.673 -4.357 23.938 1.00 96.12 325 LEU A N 1
ATOM 2413 C CA . LEU A 1 325 ? -8.984 -3.045 23.373 1.00 96.12 325 LEU A CA 1
ATOM 2414 C C . LEU A 1 325 ? -7.681 -2.332 23.019 1.00 96.12 325 LEU A C 1
ATOM 2416 O O . LEU A 1 325 ? -6.746 -2.348 23.820 1.00 96.12 325 LEU A O 1
ATOM 2420 N N . ALA A 1 326 ? -7.651 -1.706 21.848 1.00 93.88 326 ALA A N 1
ATOM 2421 C CA . ALA A 1 326 ? -6.436 -1.139 21.294 1.00 93.88 326 ALA A CA 1
ATOM 2422 C C . ALA A 1 326 ? -5.804 -0.095 22.215 1.00 93.88 326 ALA A C 1
ATOM 2424 O O . ALA A 1 326 ? -6.478 0.824 22.701 1.00 93.88 326 ALA A O 1
ATOM 2425 N N . THR A 1 327 ? -4.506 -0.241 22.424 1.00 92.75 327 THR A N 1
ATOM 2426 C CA . THR A 1 327 ? -3.642 0.661 23.162 1.00 92.75 327 THR A CA 1
ATOM 2427 C C . THR A 1 327 ? -2.749 1.380 22.157 1.00 92.75 327 THR A C 1
ATOM 2429 O O . THR A 1 327 ? -2.245 0.806 21.202 1.00 92.75 327 THR A O 1
ATOM 2432 N N . ILE A 1 328 ? -2.652 2.704 22.275 1.00 91.06 328 ILE A N 1
ATOM 2433 C CA . ILE A 1 328 ? -1.972 3.520 21.263 1.00 91.06 328 ILE A CA 1
ATOM 2434 C C . ILE A 1 328 ? -0.961 4.395 21.982 1.00 91.06 328 ILE A C 1
ATOM 2436 O O . ILE A 1 328 ? -1.302 5.432 22.553 1.00 91.06 328 ILE A O 1
ATOM 2440 N N . THR A 1 329 ? 0.297 3.976 21.961 1.00 90.00 329 THR A N 1
ATOM 2441 C CA . THR A 1 329 ? 1.366 4.590 22.757 1.00 90.00 329 THR A CA 1
ATOM 2442 C C . THR A 1 329 ? 2.299 5.466 21.922 1.00 90.00 329 THR A C 1
ATOM 2444 O O . THR A 1 329 ? 3.229 6.078 22.451 1.00 90.00 329 THR A O 1
ATOM 2447 N N . SER A 1 330 ? 2.062 5.567 20.612 1.00 85.75 330 SER A N 1
ATOM 2448 C CA . SER A 1 330 ? 2.904 6.330 19.695 1.00 85.75 330 SER A CA 1
ATOM 2449 C C . SER A 1 330 ? 2.136 6.913 18.505 1.00 85.75 330 SER A C 1
ATOM 2451 O O . SER A 1 330 ? 1.087 6.411 18.099 1.00 85.75 330 SER A O 1
ATOM 2453 N N . GLN A 1 331 ? 2.711 7.944 17.871 1.00 81.25 331 GLN A N 1
ATOM 2454 C CA . GLN A 1 331 ? 2.157 8.514 16.634 1.00 81.25 331 GLN A CA 1
ATOM 2455 C C . GLN A 1 331 ? 2.091 7.471 15.511 1.00 81.25 331 GLN A C 1
ATOM 2457 O O . GLN A 1 331 ? 1.139 7.463 14.742 1.00 81.25 331 GLN A O 1
ATOM 2462 N N . LYS A 1 332 ? 3.072 6.559 15.450 1.00 74.38 332 LYS A N 1
ATOM 2463 C CA . LYS A 1 332 ? 3.106 5.489 14.448 1.00 74.38 332 LYS A CA 1
ATOM 2464 C C . LYS A 1 332 ? 1.901 4.557 14.595 1.00 74.38 332 LYS A C 1
ATOM 2466 O O . LYS A 1 332 ? 1.259 4.255 13.598 1.00 74.38 332 LYS A O 1
ATOM 2471 N N . GLU A 1 333 ? 1.580 4.134 15.815 1.00 81.19 333 GLU A N 1
ATOM 2472 C CA . GLU A 1 333 ? 0.389 3.317 16.083 1.00 81.19 333 GLU A CA 1
ATOM 2473 C C . GLU A 1 333 ? -0.898 4.090 15.812 1.00 81.19 333 GLU A C 1
ATOM 2475 O O . GLU A 1 333 ? -1.834 3.524 15.260 1.00 81.19 333 GLU A O 1
ATOM 2480 N N . LYS A 1 334 ? -0.942 5.394 16.118 1.00 84.19 334 LYS A N 1
ATOM 2481 C CA . LYS A 1 334 ? -2.103 6.236 15.804 1.00 84.19 334 LYS A CA 1
ATOM 2482 C C . LYS A 1 334 ? -2.351 6.298 14.299 1.00 84.19 334 LYS A C 1
ATOM 2484 O O . LYS A 1 334 ? -3.443 5.947 13.861 1.00 84.19 334 LYS A O 1
ATOM 2489 N N . ASP A 1 335 ? -1.334 6.656 13.518 1.00 76.06 335 ASP A N 1
ATOM 2490 C CA . ASP A 1 335 ? -1.414 6.724 12.054 1.00 76.06 335 ASP A CA 1
ATOM 2491 C C . ASP A 1 335 ? -1.831 5.374 11.456 1.00 76.06 335 ASP A C 1
ATOM 2493 O O . ASP A 1 335 ? -2.612 5.307 10.505 1.00 76.06 335 ASP A O 1
ATOM 2497 N N . PHE A 1 336 ? -1.323 4.291 12.046 1.00 72.44 336 PHE A N 1
ATOM 2498 C CA . PHE A 1 336 ? -1.655 2.933 11.659 1.00 72.44 336 PHE A CA 1
ATOM 2499 C C . PHE A 1 336 ? -3.112 2.581 11.978 1.00 72.44 336 PHE A C 1
ATOM 2501 O O . PHE A 1 336 ? -3.843 2.150 11.092 1.00 72.44 336 PHE A O 1
ATOM 2508 N N . SER A 1 337 ? -3.549 2.796 13.220 1.00 76.62 337 SER A N 1
ATOM 2509 C CA . SER A 1 337 ? -4.912 2.531 13.694 1.00 76.62 337 SER A CA 1
ATOM 2510 C C . SER A 1 337 ? -5.963 3.313 12.901 1.00 76.62 337 SER A C 1
ATOM 2512 O O . SER A 1 337 ? -6.981 2.750 12.493 1.00 76.62 337 SER A O 1
ATOM 2514 N N . ASP A 1 338 ? -5.674 4.578 12.580 1.00 77.19 338 ASP A N 1
ATOM 2515 C CA . ASP A 1 338 ? -6.561 5.467 11.830 1.00 77.19 338 ASP A CA 1
ATOM 2516 C C . ASP A 1 338 ? -6.847 4.953 10.420 1.00 77.19 338 ASP A C 1
ATOM 2518 O O . ASP A 1 338 ? -7.930 5.183 9.878 1.00 77.19 338 ASP A O 1
ATOM 2522 N N . ALA A 1 339 ? -5.912 4.200 9.836 1.00 68.44 339 ALA A N 1
ATOM 2523 C CA . ALA A 1 339 ? -6.079 3.593 8.523 1.00 68.44 339 ALA A CA 1
ATOM 2524 C C . ALA A 1 339 ? -7.199 2.535 8.485 1.00 68.44 339 ALA A C 1
ATOM 2526 O O . ALA A 1 339 ? -7.717 2.234 7.409 1.00 68.44 339 ALA A O 1
ATOM 2527 N N . PHE A 1 340 ? -7.593 1.969 9.627 1.00 70.56 340 PHE A N 1
ATOM 2528 C CA . PHE A 1 340 ? -8.653 0.957 9.714 1.00 70.56 340 PHE A CA 1
ATOM 2529 C C . PHE A 1 340 ? -10.002 1.545 10.133 1.00 70.56 340 PHE A C 1
ATOM 2531 O O . PHE A 1 340 ? -10.995 0.815 10.199 1.00 70.56 340 PHE A O 1
ATOM 2538 N N . LEU A 1 341 ? -10.067 2.853 10.397 1.00 74.38 341 LEU A N 1
ATOM 2539 C CA . LEU A 1 341 ? -11.326 3.512 10.707 1.00 74.38 341 LEU A CA 1
ATOM 2540 C C . LEU A 1 341 ? -12.193 3.597 9.437 1.00 74.38 341 LEU A C 1
ATOM 2542 O O . LEU A 1 341 ? -11.710 4.005 8.377 1.00 74.38 341 LEU A O 1
ATOM 2546 N N . PRO A 1 342 ? -13.486 3.231 9.506 1.00 64.06 342 PRO A N 1
ATOM 2547 C CA . PRO A 1 342 ? -14.367 3.291 8.346 1.00 64.06 342 PRO A CA 1
ATOM 2548 C C . PRO A 1 342 ? -14.538 4.739 7.843 1.00 64.06 342 PRO A C 1
ATOM 2550 O O . PRO A 1 342 ? -14.517 5.683 8.640 1.00 64.06 342 PRO A O 1
ATOM 2553 N N . PRO A 1 343 ? -14.730 4.954 6.529 1.00 53.88 343 PRO A N 1
ATOM 2554 C CA . PRO A 1 343 ? -15.015 6.279 5.991 1.00 53.88 343 PRO A CA 1
ATOM 2555 C C . PRO A 1 343 ? -16.454 6.702 6.323 1.00 53.88 343 PRO A C 1
ATOM 2557 O O . PRO A 1 343 ? -17.402 5.994 5.991 1.00 53.88 343 PRO A O 1
ATOM 2560 N N . GLY A 1 344 ? -16.636 7.886 6.915 1.00 54.19 344 GLY A N 1
ATOM 2561 C CA . GLY A 1 344 ? -17.960 8.483 7.128 1.00 54.19 344 GLY A CA 1
ATOM 2562 C C . GLY A 1 344 ? -18.083 9.287 8.420 1.00 54.19 344 GLY A C 1
ATOM 2563 O O . GLY A 1 344 ? -17.311 9.116 9.357 1.00 54.19 344 GLY A O 1
ATOM 2564 N N . SER A 1 345 ? -19.066 10.187 8.459 1.00 46.62 345 SER A N 1
ATOM 2565 C CA . SER A 1 345 ? -19.510 10.897 9.660 1.00 46.62 345 SER A CA 1
ATOM 2566 C C . SER A 1 345 ? -20.852 10.315 10.114 1.00 46.62 345 SER A C 1
ATOM 2568 O O . SER A 1 345 ? -21.777 10.185 9.313 1.00 46.62 345 SER A O 1
ATOM 2570 N N . GLY A 1 346 ? -20.942 9.939 11.396 1.00 53.56 346 GLY A N 1
ATOM 2571 C CA . GLY A 1 346 ? -22.152 9.367 12.005 1.00 53.56 346 GLY A CA 1
ATOM 2572 C C . GLY A 1 346 ? -22.003 7.995 12.676 1.00 53.56 346 GLY A C 1
ATOM 2573 O O . GLY A 1 346 ? -23.024 7.409 13.027 1.00 53.56 346 GLY A O 1
ATOM 2574 N N . ASP A 1 347 ? -20.783 7.471 12.855 1.00 61.41 347 ASP A N 1
ATOM 2575 C CA . ASP A 1 347 ? -20.599 6.172 13.521 1.00 61.41 347 ASP A CA 1
ATOM 2576 C C . ASP A 1 347 ? -20.977 6.200 15.013 1.00 61.41 347 ASP A C 1
ATOM 2578 O O . ASP A 1 347 ? -20.815 7.229 15.680 1.00 61.41 347 ASP A O 1
ATOM 2582 N N . PRO A 1 348 ? -21.444 5.058 15.557 1.00 75.25 348 PRO A N 1
ATOM 2583 C CA . PRO A 1 348 ? -21.535 4.853 16.996 1.00 75.25 348 PRO A CA 1
ATOM 2584 C C . PRO A 1 348 ? -20.136 4.915 17.631 1.00 75.25 348 PRO A C 1
ATOM 2586 O O . PRO A 1 348 ? -19.122 4.827 16.940 1.00 75.25 348 PRO A O 1
ATOM 2589 N N . VAL A 1 349 ? -20.092 5.077 18.956 1.00 89.75 349 VAL A N 1
ATOM 2590 C CA . VAL A 1 349 ? -18.851 5.184 19.745 1.00 89.75 349 VAL A CA 1
ATOM 2591 C C . VAL A 1 349 ? -17.816 4.140 19.318 1.00 89.75 349 VAL A C 1
ATOM 2593 O O . VAL A 1 349 ? -18.182 3.001 19.049 1.00 89.75 349 VAL A O 1
ATOM 2596 N N . ILE A 1 350 ? -16.538 4.521 19.257 1.00 92.25 350 ILE A N 1
ATOM 2597 C CA . ILE A 1 350 ? -15.430 3.603 18.974 1.00 92.25 350 ILE A CA 1
ATOM 2598 C C . ILE A 1 350 ? -14.519 3.573 20.195 1.00 92.25 350 ILE A C 1
ATOM 2600 O O . ILE A 1 350 ? -13.747 4.508 20.410 1.00 92.25 350 ILE A O 1
ATOM 2604 N N . TRP A 1 351 ? -14.636 2.520 21.000 1.00 96.00 351 TRP A N 1
ATOM 2605 C CA . TRP A 1 351 ? -13.852 2.366 22.224 1.00 96.00 351 TRP A CA 1
ATOM 2606 C C . TRP A 1 351 ? -12.379 2.060 21.951 1.00 96.00 351 TRP A C 1
ATOM 2608 O O . TRP A 1 351 ? -12.061 1.243 21.082 1.00 96.00 351 TRP A O 1
ATOM 2618 N N . LEU A 1 352 ? -11.513 2.675 22.760 1.00 96.06 352 LEU A N 1
ATOM 2619 C CA . LEU A 1 352 ? -10.093 2.358 22.897 1.00 96.06 352 LEU A CA 1
ATOM 2620 C C . LEU A 1 352 ? -9.800 1.818 24.301 1.00 96.06 352 LEU A C 1
ATOM 2622 O O . LEU A 1 352 ? -10.605 1.938 25.227 1.00 96.06 352 LEU A O 1
ATOM 2626 N N . GLY A 1 353 ? -8.628 1.222 24.469 1.00 96.44 353 GLY A N 1
ATOM 2627 C CA . GLY A 1 353 ? -8.237 0.483 25.660 1.00 96.44 353 GLY A CA 1
ATOM 2628 C C . GLY A 1 353 ? -7.741 1.322 26.830 1.00 96.44 353 GLY A C 1
ATOM 2629 O O . GLY A 1 353 ? -6.925 0.807 27.584 1.00 96.44 353 GLY A O 1
ATOM 2630 N N . ALA A 1 354 ? -8.184 2.570 27.013 1.00 96.62 354 ALA A N 1
ATOM 2631 C CA . ALA A 1 354 ? -7.820 3.353 28.199 1.00 96.62 354 ALA A CA 1
ATOM 2632 C C . ALA A 1 354 ? -9.024 3.820 29.018 1.00 96.62 354 ALA A C 1
ATOM 2634 O O . ALA A 1 354 ? -10.111 4.063 28.489 1.00 96.62 354 ALA A O 1
ATOM 2635 N N . THR A 1 355 ? -8.798 3.960 30.322 1.00 96.00 355 THR A N 1
ATOM 2636 C CA . THR A 1 355 ? -9.759 4.495 31.290 1.00 96.00 355 THR A CA 1
ATOM 2637 C C . THR A 1 355 ? -9.030 5.168 32.451 1.00 96.00 355 THR A C 1
ATOM 2639 O O . THR A 1 355 ? -7.922 4.760 32.809 1.00 96.00 355 THR A O 1
ATOM 2642 N N . ASP A 1 356 ? -9.649 6.170 33.062 1.00 95.38 356 ASP A N 1
ATOM 2643 C CA . ASP A 1 356 ? -9.237 6.772 34.333 1.00 95.38 356 ASP A CA 1
ATOM 2644 C C . ASP A 1 356 ? -10.276 6.577 35.456 1.00 95.38 356 ASP A C 1
ATOM 2646 O O . ASP A 1 356 ? -10.105 7.113 36.549 1.00 95.38 356 ASP A O 1
ATOM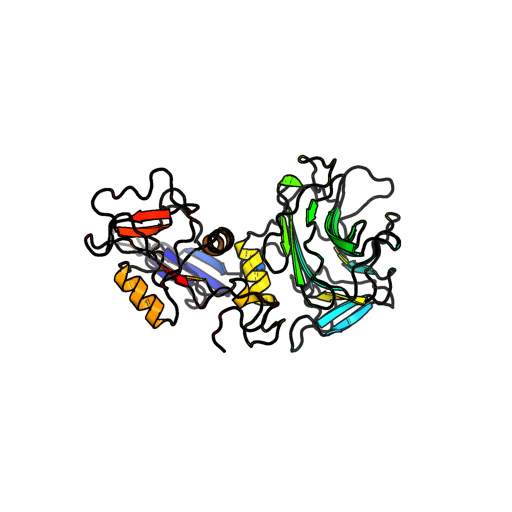 2650 N N . ARG A 1 357 ? -11.262 5.681 35.262 1.00 93.81 357 ARG A N 1
ATOM 2651 C CA . ARG A 1 357 ? -12.338 5.322 36.220 1.00 93.81 357 ARG A CA 1
ATOM 2652 C C . ARG A 1 357 ? -11.864 5.049 37.652 1.00 93.81 357 ARG A C 1
ATOM 2654 O O . ARG A 1 357 ? -12.627 5.170 38.607 1.00 93.81 357 ARG A O 1
ATOM 2661 N N . GLU A 1 358 ? -10.627 4.584 37.823 1.00 92.06 358 GLU A N 1
ATOM 2662 C CA . GLU A 1 358 ? -10.055 4.324 39.149 1.00 92.06 358 GLU A CA 1
ATOM 2663 C C . GLU A 1 358 ? -9.591 5.596 39.865 1.00 92.06 358 GLU A C 1
ATOM 2665 O O . GLU A 1 358 ? -9.634 5.675 41.094 1.00 92.06 358 GLU A O 1
ATOM 2670 N N . THR A 1 359 ? -9.052 6.561 39.127 1.00 93.62 359 THR A N 1
ATOM 2671 C CA . THR A 1 359 ? -8.505 7.809 39.657 1.00 93.62 359 THR A CA 1
ATOM 2672 C C . THR A 1 359 ? -8.557 8.859 38.562 1.00 93.62 359 THR A C 1
ATOM 2674 O O . THR A 1 359 ? -7.709 8.876 37.674 1.00 93.62 359 THR A O 1
ATOM 2677 N N . GLU A 1 360 ? -9.531 9.750 38.698 1.00 93.50 360 GLU A N 1
ATOM 2678 C CA . GLU A 1 360 ? -9.768 10.882 37.812 1.00 93.50 360 GLU A CA 1
ATOM 2679 C C . GLU A 1 360 ? -8.479 11.599 37.378 1.00 93.50 360 GLU A C 1
ATOM 2681 O O . GLU A 1 360 ? -7.634 11.958 38.213 1.00 93.50 360 GLU A O 1
ATOM 2686 N N . GLY A 1 361 ? -8.325 11.806 36.069 1.00 91.75 361 GLY A N 1
ATOM 2687 C CA . GLY A 1 361 ? -7.157 12.447 35.468 1.00 91.75 361 GLY A CA 1
ATOM 2688 C C . GLY A 1 361 ? -5.914 11.554 35.381 1.00 91.75 361 GLY A C 1
ATOM 2689 O O . GLY A 1 361 ? -4.874 12.004 34.898 1.00 91.75 361 GLY A O 1
ATOM 2690 N N . THR A 1 362 ? -5.990 10.294 35.825 1.00 94.06 362 THR A N 1
ATOM 2691 C CA . THR A 1 362 ? -4.905 9.303 35.731 1.00 94.06 362 THR A CA 1
ATOM 2692 C C . THR A 1 362 ? -5.300 8.153 34.807 1.00 94.06 362 THR A C 1
ATOM 2694 O O . THR A 1 362 ? -5.761 7.100 35.246 1.00 94.06 362 THR A O 1
ATOM 2697 N N . TRP A 1 363 ? -5.058 8.350 33.512 1.00 95.06 363 TRP A N 1
ATOM 2698 C CA . TRP A 1 363 ? -5.378 7.389 32.457 1.00 95.06 363 TRP A CA 1
ATOM 2699 C C . TRP A 1 363 ? -4.468 6.159 32.478 1.00 95.06 363 TRP A C 1
ATOM 2701 O O . TRP A 1 363 ? -3.246 6.270 32.616 1.00 95.06 363 TRP A O 1
ATOM 2711 N N . LYS A 1 364 ? -5.069 4.977 32.311 1.00 95.50 364 LYS A N 1
ATOM 2712 C CA . LYS A 1 364 ? -4.377 3.683 32.266 1.00 95.50 364 LYS A CA 1
ATOM 2713 C C . LYS A 1 364 ? -4.819 2.866 31.061 1.00 95.50 364 LYS A C 1
ATOM 2715 O O . LYS A 1 364 ? -6.016 2.746 30.806 1.00 95.50 364 LYS A O 1
ATOM 2720 N N . TRP A 1 365 ? -3.852 2.260 30.377 1.00 95.56 365 TRP A N 1
ATOM 2721 C CA . TRP A 1 365 ? -4.100 1.266 29.336 1.00 95.56 365 TRP A CA 1
ATOM 2722 C C . TRP A 1 365 ? -4.529 -0.077 29.943 1.00 95.56 365 TRP A C 1
ATOM 2724 O O . TRP A 1 365 ? -4.033 -0.475 30.998 1.00 95.56 365 TRP A O 1
ATOM 2734 N N . VAL A 1 366 ? -5.415 -0.807 29.262 1.00 95.31 366 VAL A N 1
ATOM 2735 C CA . VAL A 1 366 ? -5.883 -2.147 29.667 1.00 95.31 366 VAL A CA 1
ATOM 2736 C C . VAL A 1 366 ? -4.770 -3.195 29.682 1.00 95.31 366 VAL A C 1
ATOM 2738 O O . VAL A 1 366 ? -4.886 -4.179 30.408 1.00 95.31 366 VAL A O 1
ATOM 2741 N N . THR A 1 367 ? -3.698 -2.969 28.921 1.00 91.88 367 THR A N 1
ATOM 2742 C CA . THR A 1 367 ? -2.476 -3.789 28.873 1.00 91.88 367 THR A CA 1
ATOM 2743 C C . THR A 1 367 ? -1.537 -3.522 30.050 1.00 91.88 367 THR A C 1
ATOM 2745 O O . THR A 1 367 ? -0.646 -4.320 30.329 1.00 91.88 367 THR A O 1
ATOM 2748 N N . GLY A 1 368 ? -1.716 -2.403 30.762 1.00 90.44 368 GLY A N 1
ATOM 2749 C CA . GLY A 1 368 ? -0.774 -1.931 31.778 1.00 90.44 368 GLY A CA 1
ATOM 2750 C C . GLY A 1 368 ? 0.451 -1.203 31.213 1.00 90.44 368 GLY A C 1
ATOM 2751 O O . GLY A 1 368 ? 1.339 -0.838 31.986 1.00 90.44 368 GLY A O 1
ATOM 2752 N N . GLU A 1 369 ? 0.504 -0.957 29.900 1.00 88.69 369 GLU A N 1
ATOM 2753 C CA . GLU A 1 369 ? 1.543 -0.130 29.285 1.00 88.69 369 GLU A CA 1
ATOM 2754 C C . GLU A 1 369 ? 1.618 1.255 29.939 1.00 88.69 369 GLU A C 1
ATOM 2756 O O . GLU A 1 369 ? 0.621 1.841 30.373 1.00 88.69 369 GLU A O 1
ATOM 2761 N N . THR A 1 370 ? 2.832 1.801 30.024 1.00 88.00 370 THR A N 1
ATOM 2762 C CA . THR A 1 370 ? 3.037 3.116 30.639 1.00 88.00 370 THR A CA 1
ATOM 2763 C C . THR A 1 370 ? 2.487 4.212 29.732 1.00 88.00 370 THR A C 1
ATOM 2765 O O . THR A 1 370 ? 2.822 4.270 28.551 1.00 88.00 370 THR A O 1
ATOM 2768 N N . TRP A 1 371 ? 1.713 5.143 30.300 1.00 88.06 371 TRP A N 1
ATOM 2769 C CA . TRP A 1 371 ? 1.341 6.382 29.617 1.00 88.06 371 TRP A CA 1
ATOM 2770 C C . TRP A 1 371 ? 2.593 7.250 29.398 1.00 88.06 371 TRP A C 1
ATOM 2772 O O . TRP A 1 371 ? 3.000 8.032 30.257 1.00 88.06 371 TRP A O 1
ATOM 2782 N N . ASN A 1 372 ? 3.255 7.067 28.258 1.00 86.12 372 ASN A N 1
ATOM 2783 C CA . ASN A 1 372 ? 4.600 7.577 27.957 1.00 86.12 372 ASN A CA 1
ATOM 2784 C C . ASN A 1 372 ? 4.640 9.055 27.505 1.00 86.12 372 ASN A C 1
ATOM 2786 O O . ASN A 1 372 ? 5.673 9.537 27.042 1.00 86.12 372 ASN A O 1
ATOM 2790 N N . GLY A 1 373 ? 3.525 9.776 27.637 1.00 85.81 373 GLY A N 1
ATOM 2791 C CA . GLY A 1 373 ? 3.392 11.179 27.240 1.00 85.81 373 GLY A CA 1
ATOM 2792 C C . GLY A 1 373 ? 2.895 11.393 25.809 1.00 85.81 373 GLY A C 1
ATOM 2793 O O . GLY A 1 373 ? 2.560 12.527 25.469 1.00 85.81 373 GLY A O 1
ATOM 2794 N N . PHE A 1 374 ? 2.784 10.343 24.989 1.00 90.62 374 PHE A N 1
ATOM 2795 C CA . PHE A 1 374 ? 2.017 10.424 23.750 1.00 90.62 374 PHE A CA 1
ATOM 2796 C C . PHE A 1 374 ? 0.522 10.564 24.061 1.00 90.62 374 PHE A C 1
ATOM 2798 O O . PHE A 1 374 ? -0.012 9.893 24.944 1.00 90.62 374 PHE A O 1
ATOM 2805 N N . THR A 1 375 ? -0.160 11.442 23.331 1.00 92.31 375 THR A N 1
ATOM 2806 C CA . THR A 1 375 ? -1.618 11.525 23.346 1.00 92.31 375 THR A CA 1
ATOM 2807 C C . THR A 1 375 ? -2.138 12.118 22.045 1.00 92.31 375 THR A C 1
ATOM 2809 O O . THR A 1 375 ? -1.486 12.970 21.439 1.00 92.31 375 THR A O 1
ATOM 2812 N N . ALA A 1 376 ? -3.340 11.702 21.657 1.00 94.56 376 ALA A N 1
ATOM 2813 C CA . ALA A 1 376 ? -4.116 12.334 20.606 1.00 94.56 376 ALA A CA 1
ATOM 2814 C C . ALA A 1 376 ? -5.397 12.990 21.148 1.00 94.56 376 ALA A C 1
ATOM 2816 O O . ALA A 1 376 ? -6.378 13.057 20.424 1.00 94.56 376 ALA A O 1
ATOM 2817 N N . TRP A 1 377 ? -5.434 13.472 22.395 1.00 95.00 377 TRP A N 1
ATOM 2818 C CA . TRP A 1 377 ? -6.600 14.200 22.921 1.00 95.00 377 TRP A CA 1
ATOM 2819 C C . TRP A 1 377 ? -7.066 15.319 21.984 1.00 95.00 377 TRP A C 1
ATOM 2821 O O . TRP A 1 377 ? -6.256 16.090 21.458 1.00 95.00 377 TRP A O 1
ATOM 2831 N N . SER A 1 378 ? -8.379 15.424 21.790 1.00 93.38 378 SER A N 1
ATOM 2832 C CA . SER A 1 378 ? -8.967 16.568 21.106 1.00 93.38 378 SER A CA 1
ATOM 2833 C C . SER A 1 378 ? -8.847 17.820 21.981 1.00 93.38 378 SER A C 1
ATOM 2835 O O . SER A 1 378 ? -8.477 17.772 23.159 1.00 93.38 378 SER A O 1
ATOM 2837 N N . SER A 1 379 ? -9.064 18.993 21.383 1.00 92.25 379 SER A N 1
ATOM 2838 C CA . SER A 1 379 ? -8.896 20.249 22.118 1.00 92.25 379 SER A CA 1
ATOM 2839 C C . SER A 1 379 ? -9.809 20.290 23.342 1.00 92.25 379 SER A C 1
ATOM 2841 O O . SER A 1 379 ? -11.010 20.087 23.216 1.00 92.25 379 SER A O 1
ATOM 2843 N N . SER A 1 380 ? -9.216 20.618 24.493 1.00 88.62 380 SER A N 1
ATOM 2844 C CA . SER A 1 380 ? -9.855 20.666 25.816 1.00 88.62 380 SER A CA 1
ATOM 2845 C C . SER A 1 380 ? -10.107 19.321 26.500 1.00 88.62 380 SER A C 1
ATOM 2847 O O . SER A 1 380 ? -10.564 19.361 27.636 1.00 88.62 380 SER A O 1
ATOM 2849 N N . ASN A 1 381 ? -9.728 18.191 25.896 1.00 90.31 381 ASN A N 1
ATOM 2850 C CA . ASN A 1 381 ? -9.829 16.869 26.513 1.00 90.31 381 ASN A CA 1
ATOM 2851 C C . ASN A 1 381 ? -8.505 16.393 27.153 1.00 90.31 381 ASN A C 1
ATOM 2853 O O . ASN A 1 381 ? -7.427 16.847 26.746 1.00 90.31 381 ASN A O 1
ATOM 2857 N N . PRO A 1 382 ? -8.561 15.485 28.145 1.00 92.50 382 PRO A N 1
ATOM 2858 C CA . PRO A 1 382 ? -9.777 14.989 28.794 1.00 92.50 382 PRO A CA 1
ATOM 2859 C C . PRO A 1 382 ? -10.419 16.092 29.652 1.00 92.50 382 PRO A C 1
ATOM 2861 O O . PRO A 1 382 ? -9.709 16.823 30.351 1.00 92.50 382 PRO A O 1
ATOM 2864 N N . ASN A 1 383 ? -11.733 16.280 29.530 1.00 89.81 383 ASN A N 1
ATOM 2865 C CA . ASN A 1 383 ? -12.452 17.400 30.153 1.00 89.81 383 ASN A CA 1
ATOM 2866 C C . ASN A 1 383 ? -13.289 16.985 31.372 1.00 89.81 383 ASN A C 1
ATOM 2868 O O . ASN A 1 383 ? -13.697 17.852 32.154 1.00 89.81 383 ASN A O 1
ATOM 2872 N N . ASN A 1 384 ? -13.509 15.682 31.530 1.00 88.25 384 ASN A N 1
ATOM 2873 C CA . ASN A 1 384 ? -14.340 15.055 32.537 1.00 88.25 384 ASN A CA 1
ATOM 2874 C C . ASN A 1 384 ? -15.754 15.661 32.657 1.00 88.25 384 ASN A C 1
ATOM 2876 O O . ASN A 1 384 ? -16.274 15.908 33.755 1.00 88.25 384 ASN A O 1
ATOM 2880 N N . ASP A 1 385 ? -16.405 15.951 31.532 1.00 85.94 385 ASP A N 1
ATOM 2881 C CA . ASP A 1 385 ? -17.729 16.567 31.503 1.00 85.94 385 ASP A CA 1
ATOM 2882 C C . ASP A 1 385 ? -18.785 15.580 32.007 1.00 85.94 385 ASP A C 1
ATOM 2884 O O . ASP A 1 385 ? -19.359 14.788 31.267 1.00 85.94 385 ASP A O 1
ATOM 2888 N N . GLY A 1 386 ? -19.074 15.629 33.306 1.00 81.00 386 GLY A N 1
ATOM 2889 C CA . GLY A 1 386 ? -20.100 14.802 33.931 1.00 81.00 386 GLY A CA 1
ATOM 2890 C C . GLY A 1 386 ? -19.656 13.376 34.273 1.00 81.00 386 GLY A C 1
ATOM 2891 O O . GLY A 1 386 ? -20.519 12.487 34.231 1.00 81.00 386 GLY A O 1
ATOM 2892 N N . ASN A 1 387 ? -18.384 13.199 34.660 1.00 88.00 387 ASN A N 1
ATOM 2893 C CA . ASN A 1 387 ? -17.757 11.933 35.074 1.00 88.00 387 ASN A CA 1
ATOM 2894 C C . ASN A 1 387 ? -17.518 10.973 33.895 1.00 88.00 387 ASN A C 1
ATOM 2896 O O . ASN A 1 387 ? -18.130 9.907 33.825 1.00 88.00 387 ASN A O 1
ATOM 2900 N N . GLN A 1 388 ? -16.721 11.417 32.924 1.00 92.75 388 GLN A N 1
ATOM 2901 C CA . GLN A 1 388 ? -16.368 10.662 31.723 1.00 92.75 388 GLN A CA 1
ATOM 2902 C C . GLN A 1 388 ? -15.068 9.898 31.955 1.00 92.75 388 GLN A C 1
ATOM 2904 O O . GLN A 1 388 ? -14.021 10.515 32.073 1.00 92.75 388 GLN A O 1
ATOM 2909 N N . ASP A 1 389 ? -15.143 8.566 31.956 1.00 94.88 389 ASP A N 1
ATOM 2910 C CA . ASP A 1 389 ? -14.026 7.740 32.427 1.00 94.88 389 ASP A CA 1
ATOM 2911 C C . ASP A 1 389 ? -13.363 6.875 31.333 1.00 94.88 389 ASP A C 1
ATOM 2913 O O . ASP A 1 389 ? -12.481 6.061 31.626 1.00 94.88 389 ASP A O 1
ATOM 2917 N N . TYR A 1 390 ? -13.830 6.930 30.078 1.00 96.50 390 TYR A N 1
ATOM 2918 C CA . TYR A 1 390 ? -13.471 5.942 29.048 1.00 96.50 390 TYR A CA 1
ATOM 2919 C C . TYR A 1 390 ? -12.995 6.569 27.743 1.00 96.50 390 TYR A C 1
ATOM 2921 O O . TYR A 1 390 ? -13.642 7.459 27.195 1.00 96.50 390 TYR A O 1
ATOM 2929 N N . LEU A 1 391 ? -11.892 6.044 27.202 1.00 96.25 391 LEU A N 1
ATOM 2930 C CA . LEU A 1 391 ? -11.282 6.554 25.980 1.00 96.25 391 LEU A CA 1
ATOM 2931 C C . LEU A 1 391 ? -12.061 6.087 24.752 1.00 96.25 391 LEU A C 1
ATOM 2933 O O . LEU A 1 391 ? -12.309 4.889 24.563 1.00 96.25 391 LEU A O 1
ATOM 2937 N N . ARG A 1 392 ? -12.371 7.024 23.860 1.00 93.62 392 ARG A N 1
ATOM 2938 C CA . ARG A 1 392 ? -12.895 6.734 22.525 1.00 93.62 392 ARG A CA 1
ATOM 2939 C C . ARG A 1 392 ? -12.193 7.557 21.450 1.00 93.62 392 ARG A C 1
ATOM 2941 O O . ARG A 1 392 ? -11.557 8.570 21.734 1.00 93.62 392 ARG A O 1
ATOM 2948 N N . ILE A 1 393 ? -12.374 7.156 20.195 1.00 91.94 393 ILE A N 1
ATOM 2949 C CA . ILE A 1 393 ? -12.103 8.036 19.051 1.00 91.94 393 ILE A CA 1
ATOM 2950 C C . ILE A 1 393 ? -13.111 9.194 19.060 1.00 91.94 393 ILE A C 1
ATOM 2952 O O . ILE A 1 393 ? -14.314 8.975 19.235 1.00 91.94 393 ILE A O 1
ATOM 2956 N N . ASP A 1 394 ? -12.621 10.419 18.865 1.00 89.62 394 ASP A N 1
ATOM 2957 C CA . ASP A 1 394 ? -13.439 11.630 18.876 1.00 89.62 394 ASP A CA 1
ATOM 2958 C C . ASP A 1 394 ? -14.465 11.617 17.730 1.00 89.62 394 ASP A C 1
ATOM 2960 O O . ASP A 1 394 ? -14.180 11.264 16.580 1.00 89.62 394 ASP A O 1
ATOM 2964 N N . TYR A 1 395 ? -15.697 12.001 18.070 1.00 85.44 395 TYR A N 1
ATOM 2965 C CA . TYR A 1 395 ? -16.834 11.972 17.154 1.00 85.44 395 TYR A CA 1
ATOM 2966 C C . TYR A 1 395 ? -16.721 13.001 16.019 1.00 85.44 395 TYR A C 1
ATOM 2968 O O . TYR A 1 395 ? -17.132 12.728 14.888 1.00 85.44 395 TYR A O 1
ATOM 2976 N N . PHE A 1 396 ? -16.197 14.192 16.313 1.00 84.12 396 PHE A N 1
ATOM 2977 C CA . PHE A 1 396 ? -16.109 15.302 15.368 1.00 84.12 396 PHE A CA 1
ATOM 2978 C C . PHE A 1 396 ? -14.856 15.215 14.504 1.00 84.12 396 PHE A C 1
ATOM 2980 O O . PHE A 1 396 ? -14.892 15.597 13.332 1.00 84.12 396 PHE A O 1
ATOM 2987 N N . ASN A 1 397 ? -13.756 14.718 15.065 1.00 86.06 397 ASN A N 1
ATOM 2988 C CA . ASN A 1 397 ? -12.498 14.565 14.362 1.00 86.06 397 ASN A CA 1
ATOM 2989 C C . ASN A 1 397 ? -11.747 13.311 14.816 1.00 86.06 397 ASN A C 1
ATOM 2991 O O . ASN A 1 397 ? -11.022 13.325 15.803 1.00 86.06 397 ASN A O 1
ATOM 2995 N N . ARG A 1 398 ? -11.827 12.263 13.994 1.00 82.44 398 ARG A N 1
ATOM 2996 C CA . ARG A 1 398 ? -11.229 10.943 14.251 1.00 82.44 398 ARG A CA 1
ATOM 2997 C C . ARG A 1 398 ? -9.704 10.934 14.377 1.00 82.44 398 ARG A C 1
ATOM 2999 O O . ARG A 1 398 ? -9.136 9.962 14.866 1.00 82.44 398 ARG A O 1
ATOM 3006 N N . ALA A 1 399 ? -9.032 12.015 13.978 1.00 84.12 399 ALA A N 1
ATOM 3007 C CA . ALA A 1 399 ? -7.611 12.187 14.263 1.00 84.12 399 ALA A CA 1
ATOM 3008 C C . ALA A 1 399 ? -7.332 12.293 15.774 1.00 84.12 399 ALA A C 1
ATOM 3010 O O . ALA A 1 399 ? -6.198 12.073 16.193 1.00 84.12 399 ALA A O 1
ATOM 3011 N N . TYR A 1 400 ? -8.354 12.578 16.583 1.00 91.75 400 TYR A N 1
ATOM 3012 C CA . TYR A 1 400 ? -8.231 12.808 18.011 1.00 91.75 400 TYR A CA 1
ATOM 3013 C C . TYR A 1 400 ? -9.052 11.830 18.862 1.00 91.75 400 TYR A C 1
ATOM 3015 O O . TYR A 1 400 ? -9.849 11.032 18.364 1.00 91.75 400 TYR A O 1
ATOM 3023 N N . TRP A 1 401 ? -8.825 11.899 20.168 1.00 94.12 401 TRP A N 1
ATOM 3024 C CA . TRP A 1 401 ? -9.491 11.137 21.211 1.00 94.12 401 TRP A CA 1
ATOM 3025 C C . TRP A 1 401 ? -10.371 12.026 22.076 1.00 94.12 401 TRP A C 1
ATOM 3027 O O . TRP A 1 401 ? -10.128 13.224 22.224 1.00 94.12 401 TRP A O 1
ATOM 3037 N N . ASP A 1 402 ? -11.357 11.393 22.688 1.00 93.31 402 ASP A N 1
ATOM 3038 C CA . ASP A 1 402 ? -12.328 12.004 23.583 1.00 93.31 402 ASP A CA 1
ATOM 3039 C C . ASP A 1 402 ? -12.494 11.098 24.804 1.00 93.31 402 ASP A C 1
ATOM 3041 O O . ASP A 1 402 ? -12.502 9.867 24.674 1.00 93.31 402 ASP A O 1
ATOM 3045 N N . ASP A 1 403 ? -12.591 11.697 25.983 1.00 93.06 403 ASP A N 1
ATOM 3046 C CA . ASP A 1 403 ? -13.063 11.022 27.180 1.00 93.06 403 ASP A CA 1
ATOM 3047 C C . ASP A 1 403 ? -14.590 10.974 27.139 1.00 93.06 403 ASP A C 1
ATOM 3049 O O . ASP A 1 403 ? -15.263 11.907 26.707 1.00 93.06 403 ASP A O 1
ATOM 3053 N N . TYR A 1 404 ? -15.171 9.830 27.486 1.00 93.12 404 TYR A N 1
ATOM 3054 C CA . TYR A 1 404 ? -16.600 9.633 27.297 1.00 93.12 404 TYR A CA 1
ATOM 3055 C C . TYR A 1 404 ? -17.244 8.786 28.385 1.00 93.12 404 TYR A C 1
ATOM 3057 O O . TYR A 1 404 ? -16.597 7.994 29.068 1.00 93.12 404 TYR A O 1
ATOM 3065 N N . PHE A 1 405 ? -18.561 8.949 28.522 1.00 92.06 405 PHE A N 1
ATOM 3066 C CA . PHE A 1 405 ? -19.376 8.141 29.429 1.00 92.06 405 PHE A CA 1
ATOM 3067 C C . PHE A 1 405 ? -19.389 6.696 28.957 1.00 92.06 405 PHE A C 1
ATOM 3069 O O . PHE A 1 405 ? -19.599 6.462 27.770 1.00 92.06 405 PHE A O 1
ATOM 3076 N N . GLY A 1 406 ? -19.265 5.738 29.863 1.00 85.12 406 GLY A N 1
ATOM 3077 C CA . GLY A 1 406 ? -19.305 4.317 29.550 1.00 85.12 406 GLY A CA 1
ATOM 3078 C C . GLY A 1 406 ? -20.560 3.634 30.073 1.00 85.12 406 GLY A C 1
ATOM 3079 O O . GLY A 1 406 ? -21.702 4.005 29.762 1.00 85.12 406 GLY A O 1
ATOM 3080 N N . THR A 1 407 ? -20.337 2.558 30.826 1.00 75.69 407 THR A N 1
ATOM 3081 C CA . THR A 1 407 ? -21.377 1.624 31.274 1.00 75.69 407 THR A CA 1
ATOM 3082 C C . THR A 1 407 ? -22.426 2.306 32.159 1.00 75.69 407 THR A C 1
ATOM 3084 O O . THR A 1 407 ? -23.610 1.983 32.072 1.00 75.69 407 THR A O 1
ATOM 3087 N N . GLU A 1 408 ? -22.044 3.310 32.945 1.00 81.19 408 GLU A N 1
ATOM 3088 C CA . GLU A 1 408 ? -22.913 4.073 33.847 1.00 81.19 40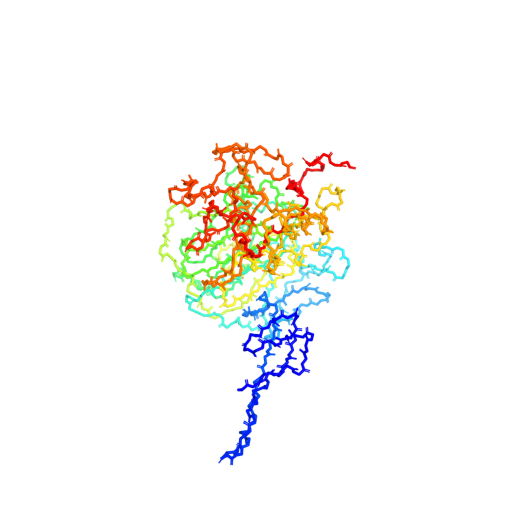8 GLU A CA 1
ATOM 3089 C C . GLU A 1 408 ? -24.021 4.861 33.133 1.00 81.19 408 GLU A C 1
ATOM 3091 O O . GLU A 1 408 ? -25.069 5.121 33.727 1.00 81.19 408 GLU A O 1
ATOM 3096 N N . ARG A 1 409 ? -23.847 5.184 31.844 1.00 87.62 409 ARG A N 1
ATOM 3097 C CA . ARG A 1 409 ? -24.888 5.810 31.008 1.00 87.62 409 ARG A CA 1
ATOM 3098 C C . ARG A 1 409 ? -25.436 4.891 29.914 1.00 87.62 409 ARG A C 1
ATOM 3100 O O . ARG A 1 409 ? -26.159 5.362 29.039 1.00 87.62 409 ARG A O 1
ATOM 3107 N N . ASN A 1 410 ? -25.144 3.588 29.977 1.00 86.25 410 ASN A N 1
ATOM 3108 C CA . ASN A 1 410 ? -25.484 2.601 28.942 1.00 86.25 410 ASN A CA 1
ATOM 3109 C C . ASN A 1 410 ? -25.008 3.015 27.539 1.00 86.25 410 ASN A C 1
ATOM 3111 O O . ASN A 1 410 ? -25.672 2.726 26.539 1.00 86.25 410 ASN A O 1
ATOM 3115 N N . VAL A 1 411 ? -23.874 3.715 27.454 1.00 91.50 411 VAL A N 1
ATOM 3116 C CA . VAL A 1 411 ? -23.287 4.044 26.158 1.00 91.50 411 VAL A CA 1
ATOM 3117 C C . VAL A 1 411 ? -22.764 2.762 25.539 1.00 91.50 411 VAL A C 1
ATOM 3119 O O . VAL A 1 411 ? -22.065 1.980 26.183 1.00 91.50 411 VAL A O 1
ATOM 3122 N N . THR A 1 412 ? -23.116 2.550 24.277 1.00 92.88 412 THR A N 1
ATOM 3123 C CA . THR A 1 412 ? -22.673 1.394 23.511 1.00 92.88 412 THR A CA 1
ATOM 3124 C C . THR A 1 412 ? -22.144 1.825 22.154 1.00 92.88 412 THR A C 1
ATOM 3126 O O . THR A 1 412 ? -22.538 2.862 21.615 1.00 92.88 412 THR A O 1
ATOM 3129 N N . GLY A 1 413 ? -21.243 1.027 21.599 1.00 90.56 413 GLY A N 1
ATOM 3130 C CA . GLY A 1 413 ? -20.719 1.255 20.268 1.00 90.56 413 GLY A CA 1
ATOM 3131 C C . GLY A 1 413 ? -19.813 0.137 19.791 1.00 90.56 413 GLY A C 1
ATOM 3132 O O . GLY A 1 413 ? -19.789 -0.962 20.348 1.00 90.56 413 GLY A O 1
ATOM 3133 N N . ASN A 1 414 ? -19.086 0.443 18.733 1.00 92.12 414 ASN A N 1
ATOM 3134 C CA . ASN A 1 414 ? -18.032 -0.388 18.200 1.00 92.12 414 ASN A CA 1
ATOM 3135 C C . ASN A 1 414 ? -16.781 -0.302 19.091 1.00 92.12 414 ASN A C 1
ATOM 3137 O O . ASN A 1 414 ? -16.681 0.532 19.995 1.00 92.12 414 ASN A O 1
ATOM 3141 N N . TYR A 1 415 ? -15.776 -1.115 18.789 1.00 93.12 415 TYR A N 1
ATOM 3142 C CA . TYR A 1 415 ? -14.473 -0.986 19.428 1.00 93.12 415 TYR A CA 1
ATOM 3143 C C . TYR A 1 415 ? -13.333 -1.345 18.486 1.00 93.12 415 TYR A C 1
ATOM 3145 O O . TYR A 1 415 ? -13.537 -2.002 17.460 1.00 93.12 415 TYR A O 1
ATOM 3153 N N . PHE A 1 416 ? -12.137 -0.891 18.846 1.00 91.56 416 PHE A N 1
ATOM 3154 C CA . PHE A 1 416 ? -10.914 -1.232 18.141 1.00 91.56 416 PHE A CA 1
ATOM 3155 C C . PHE A 1 416 ? -10.182 -2.341 18.901 1.00 91.56 416 PHE A C 1
ATOM 3157 O O . PHE A 1 416 ? -9.837 -2.177 20.071 1.00 91.56 416 PHE A O 1
ATOM 3164 N N . LEU A 1 417 ? -10.045 -3.497 18.257 1.00 90.38 417 LEU A N 1
ATOM 3165 C CA . LEU A 1 417 ? -9.352 -4.681 18.755 1.00 90.38 417 LEU A CA 1
ATOM 3166 C C . LEU A 1 417 ? -7.881 -4.599 18.369 1.00 90.38 417 LEU A C 1
ATOM 3168 O O . LEU A 1 417 ? -7.579 -4.229 17.236 1.00 90.38 417 LEU A O 1
ATOM 3172 N N . GLU A 1 418 ? -7.003 -4.999 19.276 1.00 89.75 418 GLU A N 1
ATOM 3173 C CA . GLU A 1 418 ? -5.576 -5.170 19.038 1.00 89.75 418 GLU A CA 1
ATOM 3174 C C . GLU A 1 418 ? -5.102 -6.569 19.448 1.00 89.75 418 GLU A C 1
ATOM 3176 O O . GLU A 1 418 ? -5.587 -7.135 20.431 1.00 89.75 418 GLU A O 1
ATOM 3181 N N . PHE A 1 419 ? -4.161 -7.117 18.680 1.00 84.31 419 PHE A N 1
ATOM 3182 C CA . PHE A 1 419 ? -3.471 -8.378 18.928 1.00 84.31 419 PHE A CA 1
ATOM 3183 C C . PHE A 1 419 ? -1.961 -8.155 19.073 1.00 84.31 419 PHE A C 1
ATOM 3185 O O . PHE A 1 419 ? -1.357 -7.476 18.240 1.00 84.31 419 PHE A O 1
ATOM 3192 N N . GLY A 1 420 ? -1.360 -8.817 20.067 1.00 75.88 420 GLY A N 1
ATOM 3193 C CA . GLY A 1 420 ? 0.087 -8.812 20.307 1.00 75.88 420 GLY A CA 1
ATOM 3194 C C . GLY A 1 420 ? 0.659 -7.446 20.684 1.00 75.88 420 GLY A C 1
ATOM 3195 O O . GLY A 1 420 ? -0.081 -6.505 20.950 1.00 75.88 420 GLY A O 1
ATOM 3196 N N . TYR A 1 421 ? 1.990 -7.348 20.685 1.00 67.81 421 TYR A N 1
ATOM 3197 C CA . TYR A 1 421 ? 2.729 -6.106 20.920 1.00 67.81 421 TYR A CA 1
ATOM 3198 C C . TYR A 1 421 ? 3.557 -5.726 19.678 1.00 67.81 421 TYR A C 1
ATOM 3200 O O . TYR A 1 421 ? 3.867 -6.590 18.856 1.00 67.81 421 TYR A O 1
ATOM 3208 N N . PRO A 1 422 ? 3.908 -4.441 19.479 1.00 65.50 422 PRO A N 1
ATOM 3209 C CA . PRO A 1 422 ? 4.831 -4.053 18.417 1.00 65.50 422 PRO A CA 1
ATOM 3210 C C . PRO A 1 422 ? 6.241 -4.627 18.640 1.00 65.50 422 PRO A C 1
ATOM 3212 O O . PRO A 1 422 ? 6.900 -4.273 19.618 1.00 65.50 422 PRO A O 1
ATOM 3215 N N . THR A 1 423 ? 6.744 -5.409 17.685 1.00 69.00 423 THR A N 1
ATOM 3216 C CA . THR A 1 423 ? 8.146 -5.863 17.619 1.00 69.00 423 THR A CA 1
ATOM 3217 C C . THR A 1 423 ? 8.891 -5.200 16.450 1.00 69.00 423 THR A C 1
ATOM 3219 O O . THR A 1 423 ? 8.311 -4.456 15.647 1.00 69.00 423 THR A O 1
ATOM 3222 N N . ASP A 1 424 ? 10.214 -5.369 16.395 1.00 71.62 424 ASP A N 1
ATOM 3223 C CA . ASP A 1 424 ? 11.059 -4.883 15.300 1.00 71.62 424 ASP A CA 1
ATOM 3224 C C . ASP A 1 424 ? 11.426 -6.076 14.404 1.00 71.62 424 ASP A C 1
ATOM 3226 O O . ASP A 1 424 ? 12.211 -6.889 14.882 1.00 71.62 424 ASP A O 1
ATOM 3230 N N . PRO A 1 425 ? 11.001 -6.121 13.119 1.00 72.00 425 PRO A N 1
ATOM 3231 C CA . PRO A 1 425 ? 11.249 -7.240 12.184 1.00 72.00 425 PRO A CA 1
ATOM 3232 C C . PRO A 1 425 ? 12.716 -7.548 11.851 1.00 72.00 425 PRO A C 1
ATOM 3234 O O . PRO A 1 425 ? 13.050 -8.169 10.839 1.00 72.00 425 PRO A O 1
ATOM 3237 N N . LEU A 1 426 ? 13.638 -6.933 12.579 1.00 75.62 426 LEU A N 1
ATOM 3238 C CA . LEU A 1 426 ? 15.078 -7.052 12.420 1.00 75.62 426 LEU A CA 1
ATOM 3239 C C . LEU A 1 426 ? 15.766 -7.481 13.706 1.00 75.62 426 LEU A C 1
ATOM 3241 O O . LEU A 1 426 ? 17.003 -7.480 13.756 1.00 75.62 426 LEU A O 1
ATOM 3245 N N . LYS A 1 427 ? 14.998 -7.770 14.752 1.00 73.50 427 LYS A N 1
ATOM 3246 C CA . LYS A 1 427 ? 15.482 -8.081 16.084 1.00 73.50 427 LYS A CA 1
ATOM 3247 C C . LYS A 1 427 ? 14.558 -9.126 16.698 1.00 73.50 427 LYS A C 1
ATOM 3249 O O . LYS A 1 427 ? 13.549 -8.776 17.303 1.00 73.50 427 LYS A O 1
ATOM 3254 N N . ALA A 1 428 ? 15.034 -10.364 16.654 1.00 69.56 428 ALA A N 1
ATOM 3255 C CA . ALA A 1 428 ? 14.378 -11.480 17.311 1.00 69.56 428 ALA A CA 1
ATOM 3256 C C . ALA A 1 428 ? 14.038 -11.157 18.777 1.00 69.56 428 ALA A C 1
ATOM 3258 O O . ALA A 1 428 ? 14.898 -10.628 19.499 1.00 69.56 428 ALA A O 1
ATOM 3259 N N . ASP A 1 429 ? 12.825 -11.533 19.194 1.00 60.34 429 ASP A N 1
ATOM 3260 C CA . ASP A 1 429 ? 12.358 -11.504 20.590 1.00 60.34 429 ASP A CA 1
ATOM 3261 C C . ASP A 1 429 ? 12.392 -10.086 21.203 1.00 60.34 429 ASP A C 1
ATOM 3263 O O . ASP A 1 429 ? 12.912 -9.839 22.295 1.00 60.34 429 ASP A O 1
ATOM 3267 N N . THR A 1 430 ? 11.889 -9.095 20.455 1.00 61.75 430 THR A N 1
ATOM 3268 C CA . THR A 1 430 ? 11.810 -7.703 20.941 1.00 61.75 430 THR A CA 1
ATOM 3269 C C . THR A 1 430 ? 10.731 -7.522 22.022 1.00 61.75 430 THR A C 1
ATOM 3271 O O . THR A 1 430 ? 10.850 -6.614 22.851 1.00 61.75 430 THR A O 1
ATOM 3274 N N . ASP A 1 431 ? 9.701 -8.368 22.044 1.00 56.28 431 ASP A N 1
ATOM 3275 C CA . ASP A 1 431 ? 8.616 -8.378 23.034 1.00 56.28 431 ASP A CA 1
ATOM 3276 C C . ASP A 1 431 ? 8.832 -9.363 24.199 1.00 56.28 431 ASP A C 1
ATOM 3278 O O . ASP A 1 431 ? 8.134 -9.256 25.212 1.00 56.28 431 ASP A O 1
ATOM 3282 N N . GLY A 1 432 ? 9.861 -10.215 24.146 1.00 52.34 432 GLY A N 1
ATOM 3283 C CA . GLY A 1 432 ? 10.311 -11.012 25.287 1.00 52.34 432 GLY A CA 1
ATOM 3284 C C . GLY A 1 432 ? 9.441 -12.233 25.584 1.00 52.34 432 GLY A C 1
ATOM 3285 O O . GLY A 1 432 ? 9.440 -12.688 26.738 1.00 52.34 432 GLY A O 1
ATOM 3286 N N . ASP A 1 433 ? 8.650 -12.712 24.620 1.00 51.97 433 ASP A N 1
ATOM 3287 C CA . ASP A 1 433 ? 7.698 -13.809 24.816 1.00 51.97 433 ASP A CA 1
ATOM 3288 C C . ASP A 1 433 ? 8.270 -15.216 24.537 1.00 51.97 433 ASP A C 1
ATOM 3290 O O . ASP A 1 433 ? 7.654 -16.207 24.956 1.00 51.97 433 ASP A O 1
ATOM 3294 N N . GLY A 1 434 ? 9.516 -15.297 24.048 1.00 45.38 434 GLY A N 1
ATOM 3295 C CA . GLY A 1 434 ? 10.357 -16.503 24.044 1.00 45.38 434 GLY A CA 1
ATOM 3296 C C . GLY A 1 434 ? 10.307 -17.298 22.753 1.00 45.38 434 GLY A C 1
ATOM 3297 O O . GLY A 1 434 ? 10.100 -18.536 22.855 1.00 45.38 434 GLY A O 1
#

Sequence (434 aa):
VTYTSSNTNVATVLGSLVTIVSEGTTEITASQAGDSNWNAAASVTQTLTVQSAINRGLVAYYPFRDNLLDESGNNNHLTNGTSGIFLTNGPTGGNKKSLYFSSSSDSIRSIQNSGITGNETHTFSVWFKAAQVPAWSRGEGSLLMVGQEIAGGGIGKFSRLFVDDLVNSSGRIVSHGGYTDLEALNAATNYVQRWNHLAVVYSGTVSGTKIYLNGVDTQATLWSGGNSADTRNLNDGPILLGRSPLADGMKAAPGAHLADVRVYDRALTVSEIGQLYQQEAGSLDTDGDGLTDAYEQGYGRYQMVIGSFTWDQAKADAEAKGGHLATITSQKEKDFSDAFLPPGSGDPVIWLGATDRETEGTWKWVTGETWNGFTAWSSSNPNNDGNQDYLRIDYFNRAYWDDYFGTERNVTGNYFLEFGYPTDPLKADTDGDG

Foldseek 3Di:
DDKAKPDVCQWGDDRHDIGGNDFDKIKIKDWACDDPVDHTDDIDIDIDGDDDPLLPQWLFWAQPLVAQATPNPNGQGKDDWDPQWDWAADQDDDSGIWIAGQDQATKIWGPFWSPQFFQFKKKKKKKKAFQAAAEVVQAWAWFKKHFDDDPPDAFFQIWTWTKHADPPRFIWIWIDTGDKIFILTNPPPPRYPHIWMWMWTRDRWPLPIFIDILLHTSVTHIDDVGDRRGTNGHHGGIMMGAADPDPPRHTHRRGMIIRGIIMGSHGDDSLSSLVVSPVVQDQDQQAPQRDGQSVLQPRPFKDWFWDWAFLVRQQVVLVVVVWGFADDQDPSSLVSNLSRDDDDADFAWEFGQWWCLVPPPDIAGVVRDDNPVDFQADPCPPVCPPNQTTWTQDRVDNSGIYRHDTVVVSRITIYMHGHDDNDDSNDHCRVVPD

Radius of gyration: 24.92 Å; chains: 1; bounding box: 85×44×65 Å